Protein AF-A0A1R2D167-F1 (afdb_monomer)

Solvent-accessible surface area (backbone atoms only — not comparable to full-atom values): 22717 Å² total; per-residue (Å²): 132,85,54,77,61,56,57,49,48,62,74,42,38,72,63,54,46,50,43,52,51,40,54,74,70,73,49,62,61,66,61,48,48,53,49,51,39,57,79,58,39,48,55,61,99,54,63,65,67,52,44,52,54,47,50,66,56,46,70,78,44,77,84,80,68,51,73,67,54,50,52,51,51,50,50,52,50,39,57,75,68,64,50,45,67,57,55,71,59,55,58,50,52,53,50,54,51,48,44,51,53,52,43,53,50,51,58,54,50,56,77,77,52,56,79,83,53,44,60,58,50,50,52,51,46,48,50,40,52,48,50,48,52,53,52,38,68,67,74,41,78,63,81,57,72,85,67,89,64,88,70,82,53,73,52,31,55,50,37,51,54,50,52,52,47,54,56,15,69,64,48,77,92,63,62,95,83,65,49,75,64,56,57,60,56,38,44,55,34,36,41,64,69,54,51,52,48,49,34,42,77,65,60,59,34,56,97,53,98,77,46,88,74,39,55,70,67,59,55,50,51,48,44,39,78,43,23,58,90,60,55,38,27,38,68,70,36,47,54,51,40,52,46,54,49,24,53,71,58,35,32,70,77,51,26,76,70,41,99,58,73,53,37,82,50,52,68,61,53,34,38,46,46,48,39,56,61,65,40,29,70,40,63,65,57,52,51,54,57,58,68,70,52,81,66,92,60,72,81,73,82,80,62,65,100,59,62,94,84,40,70,71,79,73,58,74,77,88,64,53,74,68,60,50,51,54,51,50,53,51,52,53,50,56,49,51,51,54,50,52,55,52,53,59,53,50,54,58,47,51,55,54,50,53,52,53,52,54,51,56,56,54,51,63,72,60,63,81,74,74,86,88,82,93,78,82,88,80,84,80,83,78,86,76,132

pLDDT: mean 70.65, std 15.53, range [31.59, 93.69]

Organism: NCBI:txid5963

Secondary structure (DSSP, 8-state):
---HHHHHHHHTHHHHHHHHHHHHTT--HHHHHHHHHHHTTEE-S-HHHHHHHHHHHHTTTTTT--HHHHHHHHHHHHHHTT-EE--HHHHHHHHHHHHHHHHHHHHHHHHH--HHHHHHHHHHHHHHHHHHHHHHHHH-S--------SS--HHHHHHHHHHHHHHHHT-----SS--HHHHHHHTT-B-HHHHHHHHHHTTS--SSTT--S--HHHHHHHHHHHSBTTTBB-HHHHHHHHHHHHHHHS-HHHHTTSSS--TTS-HHHHHHHHHHHTTTT-HHHHHHHHHT---SS---SSS-SS-TT-HHHH------HHHHHHHHHHHHHHHHHHHHHHHHHHHHHHHHHHHHHHHHHHHHHHSSS----------------

Foldseek 3Di:
DDDPQLVLCVVCVVVLVVLVVVLLVDDDQLVSVVVVCVSQQWDDPDSPVLSVVLCVVCVVVNPDDDSVNVSVSVVVSCVVRVTDRDDVLNVLVVVLVVLVVVLVVLVVVCVVDDPVCNVVSVVVNVVSVVVSVVSCLQADLPQQPQDVDQADDPLLVVLLVVLQQLLLVQDDPDDPDDDPVSRVVSSFKDFLVSQVVSCVLLPVDDPDPPHPADDSVVLLVLQCVLADVSTIHGSVSSVVSLLVSLQSRQDCVNCVSPVDNSNPDDSRSSSRSSSVSSVSNDPVVSVVSSVPDPSPRDPPPPAPPDHPPDVVVVDDDPDDPVVVVVVVVVVVVVVVVVVVVVVVVVVVVVVVVVVVVVVVVVVVVVPPDDDDDDDDDDDDDDDDD

Sequence (385 aa):
MTHPIEILITKNSEEIKKVWEEINQFEPLSEALKRVITILQLTAENSEDLIESFEKISKKYKKNGSFKEFCNILTGWVVYNKLQHKPDSLKQTEYLLYLKTLGAHYETIQKYAKNADLVLINNTLNNIKNSYKSFSRRYFLGEPKLDYRSEVLSLEEKSLKKIFKFYSSHHLFLGQNPSFYQINQQKNVWDCGTFLTFCKHFCIFYNNKESKFYNRPLLQSIFLRNSVSNISMNLSLFVKSIDFIAESSYTASSDQLTTLKKSNLTLQAKRIILYESLKLADLGYIKSKLQGLKVFFVSNKTEPRISLNDPSLKYKFSISPEKRTQLKAFIEEKNKEKSFYRHSSLSKIESRIGSRQASAKTIRRKGSDLSSITLRPTIIITKAR

Radius of gyration: 33.95 Å; Cα contacts (8 Å, |Δi|>4): 251; chains: 1; bounding box: 70×47×114 Å

Structure (mmCIF, N/CA/C/O backbone):
data_AF-A0A1R2D167-F1
#
_entry.id   AF-A0A1R2D167-F1
#
loop_
_atom_site.group_PDB
_atom_site.id
_atom_site.type_symbol
_atom_site.label_atom_id
_atom_site.label_alt_id
_atom_site.label_comp_id
_atom_site.label_asym_id
_atom_site.label_entity_id
_atom_site.label_seq_id
_atom_site.pdbx_PDB_ins_code
_atom_site.Cartn_x
_atom_site.Cartn_y
_atom_site.Cartn_z
_atom_site.occupancy
_atom_site.B_iso_or_equiv
_atom_site.auth_seq_id
_atom_site.auth_comp_id
_atom_site.auth_asym_id
_atom_site.auth_atom_id
_atom_site.pdbx_PDB_model_num
ATOM 1 N N . MET A 1 1 ? 8.469 -12.459 31.595 1.00 40.06 1 MET A N 1
ATOM 2 C CA . MET A 1 1 ? 7.802 -11.861 30.418 1.00 40.06 1 MET A CA 1
ATOM 3 C C . MET A 1 1 ? 7.609 -10.390 30.732 1.00 40.06 1 MET A C 1
ATOM 5 O O . MET A 1 1 ? 7.034 -10.113 31.773 1.00 40.06 1 MET A O 1
ATOM 9 N N . THR A 1 2 ? 8.159 -9.479 29.931 1.00 50.09 2 THR A N 1
ATOM 10 C CA . THR A 1 2 ? 8.015 -8.029 30.149 1.00 50.09 2 THR A CA 1
ATOM 11 C C . THR A 1 2 ? 6.587 -7.592 29.835 1.00 50.09 2 THR A C 1
ATOM 13 O O . THR A 1 2 ? 5.994 -8.041 28.849 1.00 50.09 2 THR A O 1
ATOM 16 N N . HIS A 1 3 ? 6.002 -6.762 30.696 1.00 62.91 3 HIS A N 1
ATOM 17 C CA . HIS A 1 3 ? 4.623 -6.308 30.526 1.00 62.91 3 HIS A CA 1
ATOM 18 C C . HIS A 1 3 ? 4.545 -5.356 29.310 1.00 62.91 3 HIS A C 1
ATOM 20 O O . HIS A 1 3 ? 5.455 -4.546 29.131 1.00 62.91 3 HIS A O 1
ATOM 26 N N . PRO A 1 4 ? 3.480 -5.369 28.479 1.00 65.12 4 PRO A N 1
ATOM 27 C CA . PRO A 1 4 ? 3.357 -4.479 27.310 1.00 65.12 4 PRO A CA 1
ATOM 28 C C . PRO A 1 4 ? 3.588 -2.985 27.600 1.00 65.12 4 PRO A C 1
ATOM 30 O O . PRO A 1 4 ? 4.041 -2.238 26.738 1.00 65.12 4 PRO A O 1
ATOM 33 N N . ILE A 1 5 ? 3.321 -2.561 28.835 1.00 71.44 5 ILE A N 1
ATOM 34 C CA . ILE A 1 5 ? 3.526 -1.192 29.326 1.00 71.44 5 ILE A CA 1
ATOM 35 C C . ILE A 1 5 ? 5.012 -0.874 29.526 1.00 71.44 5 ILE A C 1
ATOM 37 O O . ILE A 1 5 ? 5.439 0.224 29.193 1.00 71.44 5 ILE A O 1
ATOM 41 N N . GLU A 1 6 ? 5.825 -1.828 29.983 1.00 72.81 6 GLU A N 1
ATOM 42 C CA . GLU A 1 6 ? 7.277 -1.639 30.140 1.00 72.81 6 GLU A CA 1
ATOM 43 C C . GLU A 1 6 ? 7.949 -1.385 28.785 1.00 72.81 6 GLU A C 1
ATOM 45 O O . GLU A 1 6 ? 8.871 -0.576 28.681 1.00 72.81 6 GLU A O 1
ATOM 50 N N . ILE A 1 7 ? 7.440 -2.025 27.725 1.00 73.19 7 ILE A N 1
ATOM 51 C CA . ILE A 1 7 ? 7.884 -1.820 26.338 1.00 73.19 7 ILE A CA 1
ATOM 52 C C . ILE A 1 7 ? 7.525 -0.405 25.855 1.00 73.19 7 ILE A C 1
ATOM 54 O O . ILE A 1 7 ? 8.315 0.244 25.174 1.00 73.19 7 ILE A O 1
ATOM 58 N N . LEU A 1 8 ? 6.343 0.101 26.216 1.00 72.50 8 LEU A N 1
ATOM 59 C CA . LEU A 1 8 ? 5.918 1.461 25.868 1.00 72.50 8 LEU A CA 1
ATOM 60 C C . LEU A 1 8 ? 6.699 2.522 26.649 1.00 72.50 8 LEU A C 1
ATOM 62 O O . LEU A 1 8 ? 7.087 3.536 26.073 1.00 72.50 8 LEU A O 1
ATOM 66 N N . ILE A 1 9 ? 6.981 2.268 27.929 1.00 78.50 9 ILE A N 1
ATOM 67 C CA . ILE A 1 9 ? 7.794 3.155 28.765 1.00 78.50 9 ILE A CA 1
ATOM 68 C C . ILE A 1 9 ? 9.228 3.229 28.235 1.00 78.50 9 ILE A C 1
ATOM 70 O O . ILE A 1 9 ? 9.789 4.314 28.132 1.00 78.50 9 ILE A O 1
ATOM 74 N N . THR A 1 10 ? 9.816 2.100 27.836 1.00 78.56 10 THR A N 1
ATOM 75 C CA . THR A 1 10 ? 11.158 2.091 27.228 1.00 78.56 10 THR A CA 1
ATOM 76 C C . THR A 1 10 ? 11.180 2.789 25.870 1.00 78.56 10 THR A C 1
ATOM 78 O O . THR A 1 10 ? 12.080 3.592 25.615 1.00 78.56 10 THR A O 1
ATOM 81 N N . LYS A 1 11 ? 10.170 2.554 25.022 1.00 77.94 11 LYS A N 1
ATOM 82 C CA . LYS A 1 11 ? 10.040 3.201 23.707 1.00 77.94 11 LYS A CA 1
ATOM 83 C C . LYS A 1 11 ? 9.884 4.724 23.796 1.00 77.94 11 LYS A C 1
ATOM 85 O O . LYS A 1 11 ? 10.430 5.421 22.951 1.00 77.94 11 LYS A O 1
ATOM 90 N N . ASN A 1 12 ? 9.179 5.222 24.811 1.00 82.19 12 ASN A N 1
ATOM 91 C CA . ASN A 1 12 ? 8.940 6.653 25.033 1.00 82.19 12 ASN A CA 1
ATOM 92 C C . ASN A 1 12 ? 9.781 7.216 26.195 1.00 82.19 12 ASN A C 1
ATOM 94 O O . ASN A 1 12 ? 9.400 8.200 26.828 1.00 82.19 12 ASN A O 1
ATOM 98 N N . SER A 1 13 ? 10.913 6.580 26.509 1.00 83.25 13 SER A N 1
ATOM 99 C CA . SER A 1 13 ? 11.694 6.866 27.719 1.00 83.25 13 SER A CA 1
ATOM 100 C C . SER A 1 13 ? 12.174 8.314 27.815 1.00 83.25 13 SER A C 1
ATOM 102 O O . SER A 1 13 ? 12.151 8.873 28.906 1.00 83.25 13 SER A O 1
ATOM 104 N N . GLU A 1 14 ? 12.546 8.946 26.699 1.00 82.56 14 GLU A N 1
ATOM 105 C CA . GLU A 1 14 ? 12.962 10.355 26.678 1.00 82.56 14 GLU A CA 1
ATOM 106 C C . GLU A 1 14 ? 11.819 11.315 27.034 1.00 82.56 14 GLU A C 1
ATOM 108 O O . GLU A 1 14 ? 12.014 12.248 27.809 1.00 82.56 14 GLU A O 1
ATOM 113 N N . GLU A 1 15 ? 10.617 11.078 26.509 1.00 84.06 15 GLU A N 1
ATOM 114 C CA . GLU A 1 15 ? 9.442 11.909 26.794 1.00 84.06 15 GLU A CA 1
ATOM 115 C C . GLU A 1 15 ? 8.957 11.701 28.231 1.00 84.06 15 GLU A C 1
ATOM 117 O O . GLU A 1 15 ? 8.661 12.660 28.937 1.00 84.06 15 GLU A O 1
ATOM 122 N N . ILE A 1 16 ? 8.958 10.455 28.707 1.00 84.38 16 ILE A N 1
ATOM 123 C CA . ILE A 1 16 ? 8.586 10.123 30.088 1.00 84.38 16 ILE A CA 1
ATOM 124 C C . ILE A 1 16 ? 9.607 10.687 31.081 1.00 84.38 16 ILE A C 1
ATOM 126 O O . ILE A 1 16 ? 9.231 11.110 32.174 1.00 84.38 16 ILE A O 1
ATOM 130 N N . LYS A 1 17 ? 10.892 10.740 30.707 1.00 84.94 17 LYS A N 1
ATOM 131 C CA . LYS A 1 17 ? 11.941 11.360 31.522 1.00 84.94 17 LYS A CA 1
ATOM 132 C C . LYS A 1 17 ? 11.739 12.865 31.664 1.00 84.94 17 LYS A C 1
ATOM 134 O O . LYS A 1 17 ? 11.869 13.361 32.777 1.00 84.94 17 LYS A O 1
ATOM 139 N N . LYS A 1 18 ? 11.341 13.562 30.595 1.00 84.44 18 LYS A N 1
ATOM 140 C CA . LYS A 1 18 ? 10.975 14.988 30.668 1.00 84.44 18 LYS A CA 1
ATOM 141 C C . LYS A 1 18 ? 9.818 15.220 31.633 1.00 84.44 18 LYS A C 1
ATOM 143 O O . LYS A 1 18 ? 9.925 16.060 32.514 1.00 84.44 18 LYS A O 1
ATOM 148 N N . VAL A 1 19 ? 8.769 14.402 31.547 1.00 82.19 19 VAL A N 1
ATOM 149 C CA . VAL A 1 19 ? 7.629 14.510 32.469 1.00 82.19 19 VAL A CA 1
ATOM 150 C C . VAL A 1 19 ? 8.041 14.227 33.922 1.00 82.19 19 VAL A C 1
ATOM 152 O O . VAL A 1 19 ? 7.561 14.877 34.844 1.00 82.19 19 VAL A O 1
ATOM 155 N N . TRP A 1 20 ? 8.961 13.287 34.160 1.00 83.94 20 TRP A N 1
ATOM 156 C CA . TRP A 1 20 ? 9.515 13.043 35.498 1.00 83.94 20 TRP A CA 1
ATOM 157 C C . TRP A 1 20 ? 10.335 14.231 36.026 1.00 83.94 20 TRP A C 1
ATOM 159 O O . TRP A 1 20 ? 10.205 14.592 37.197 1.00 83.94 20 TRP A O 1
ATOM 169 N N . GLU A 1 21 ? 11.151 14.855 35.176 1.00 82.00 21 GLU A N 1
ATOM 170 C CA . GLU A 1 21 ? 11.900 16.070 35.514 1.00 82.00 21 GLU A CA 1
ATOM 171 C C . GLU A 1 21 ? 10.944 17.229 35.848 1.00 82.00 21 GLU A C 1
ATOM 173 O O . GLU A 1 21 ? 11.127 17.881 36.874 1.00 82.00 21 GLU A O 1
ATOM 178 N N . GLU A 1 22 ? 9.870 17.409 35.075 1.00 80.06 22 GLU A N 1
ATOM 179 C CA . GLU A 1 22 ? 8.814 18.412 35.302 1.00 80.06 22 GLU A CA 1
ATOM 180 C C . GLU A 1 22 ? 8.067 18.192 36.633 1.00 80.06 22 GLU A C 1
ATOM 182 O O . GLU A 1 22 ? 7.867 19.134 37.405 1.00 80.06 22 GLU A O 1
ATOM 187 N N . ILE A 1 23 ? 7.729 16.938 36.966 1.00 76.94 23 ILE A N 1
ATOM 188 C CA . ILE A 1 23 ? 7.099 16.574 38.251 1.00 76.94 23 ILE A CA 1
ATOM 189 C C . ILE A 1 23 ? 7.999 16.942 39.441 1.00 76.94 23 ILE A C 1
ATOM 191 O O . ILE A 1 23 ? 7.498 17.342 40.497 1.00 76.94 23 ILE A O 1
ATOM 195 N N . ASN A 1 24 ? 9.318 16.807 39.285 1.00 74.50 24 ASN A N 1
ATOM 196 C CA . ASN A 1 24 ? 10.289 17.169 40.319 1.00 74.50 24 ASN A CA 1
ATOM 197 C C . ASN A 1 24 ? 10.546 18.687 40.387 1.00 74.50 24 ASN A C 1
ATOM 199 O O . ASN A 1 24 ? 10.960 19.181 41.434 1.00 74.50 24 ASN A O 1
ATOM 203 N N . GLN A 1 25 ? 10.281 19.421 39.302 1.00 72.12 25 GLN A N 1
ATOM 204 C CA . GLN A 1 25 ? 10.551 20.853 39.135 1.00 72.12 25 GLN A CA 1
ATOM 205 C C . GLN A 1 25 ? 9.298 21.746 39.228 1.00 72.12 25 GLN A C 1
ATOM 207 O O . GLN A 1 25 ? 9.307 22.833 38.671 1.00 72.12 25 GLN A O 1
ATOM 212 N N . PHE A 1 26 ? 8.256 21.357 39.971 1.00 63.91 26 PHE A N 1
ATOM 213 C CA . PHE A 1 26 ? 7.078 22.190 40.311 1.00 63.91 26 PHE A CA 1
ATOM 214 C C . PHE A 1 26 ? 5.827 22.106 39.407 1.00 63.91 26 PHE A C 1
ATOM 216 O O . PHE A 1 26 ? 4.882 22.854 39.664 1.00 63.91 26 PHE A O 1
ATOM 223 N N . GLU A 1 27 ? 5.710 21.189 38.436 1.00 64.94 27 GLU A N 1
ATOM 224 C CA . GLU A 1 27 ? 4.416 21.023 37.740 1.00 64.94 27 GLU A CA 1
ATOM 225 C C . GLU A 1 27 ? 3.321 20.395 38.635 1.00 64.94 27 GLU A C 1
ATOM 227 O O . GLU A 1 27 ? 3.604 19.514 39.464 1.00 64.94 27 GLU A O 1
ATOM 232 N N . PRO A 1 28 ? 2.040 20.797 38.468 1.00 73.44 28 PRO A N 1
ATOM 233 C CA . PRO A 1 28 ? 0.926 20.094 39.081 1.00 73.44 28 PRO A CA 1
ATOM 234 C C . PRO A 1 28 ? 0.891 18.664 38.542 1.00 73.44 28 PRO A C 1
ATOM 236 O O . PRO A 1 28 ? 0.766 18.413 37.343 1.00 73.44 28 PRO A O 1
ATOM 239 N N . LEU A 1 29 ? 0.998 17.711 39.466 1.00 72.50 29 LEU A N 1
ATOM 240 C CA . LEU A 1 29 ? 1.107 16.286 39.171 1.00 72.50 29 LEU A CA 1
ATOM 241 C C . LEU A 1 29 ? -0.023 15.785 38.251 1.00 72.50 29 LEU A C 1
ATOM 243 O O . LEU A 1 29 ? 0.204 14.918 37.410 1.00 72.50 29 LEU A O 1
ATOM 247 N N . SER A 1 30 ? -1.217 16.359 38.378 1.00 72.25 30 SER A N 1
ATOM 248 C CA . SER A 1 30 ? -2.376 16.046 37.549 1.00 72.25 30 SER A CA 1
ATOM 249 C C . SER A 1 30 ? -2.166 16.323 36.056 1.00 72.25 30 SER A C 1
ATOM 251 O O . SER A 1 30 ? -2.633 15.550 35.220 1.00 72.25 30 SER A O 1
ATOM 253 N N . GLU A 1 31 ? -1.444 17.382 35.694 1.00 77.25 31 GLU A N 1
ATOM 254 C CA . GLU A 1 31 ? -1.224 17.780 34.302 1.00 77.25 31 GLU A CA 1
ATOM 255 C C . GLU A 1 31 ? -0.098 16.971 33.654 1.00 77.25 31 GLU A C 1
ATOM 257 O O . GLU A 1 31 ? -0.263 16.438 32.552 1.00 77.25 31 GLU A O 1
ATOM 262 N N . ALA A 1 32 ? 0.984 16.752 34.400 1.00 75.31 32 ALA A N 1
ATOM 263 C CA . ALA A 1 32 ? 2.053 15.835 34.029 1.00 75.31 32 ALA A CA 1
ATOM 264 C C . ALA A 1 32 ? 1.515 14.412 33.779 1.00 75.31 32 ALA A C 1
ATOM 266 O O . ALA A 1 32 ? 1.825 13.782 32.766 1.00 75.31 32 ALA A O 1
ATOM 267 N N . LEU A 1 33 ? 0.619 13.911 34.638 1.00 75.00 33 LEU A N 1
ATOM 268 C CA . LEU A 1 33 ? 0.011 12.588 34.467 1.00 75.00 33 LEU A CA 1
ATOM 269 C C . LEU A 1 33 ? -0.913 12.492 33.256 1.00 75.00 33 LEU A C 1
ATOM 271 O O . LEU A 1 33 ? -0.912 11.462 32.582 1.00 75.00 33 LEU A O 1
ATOM 275 N N . LYS A 1 34 ? -1.657 13.553 32.922 1.00 77.62 34 LYS A N 1
ATOM 276 C CA . LYS A 1 34 ? -2.432 13.601 31.670 1.00 77.62 34 LYS A CA 1
ATOM 277 C C . LYS A 1 34 ? -1.521 13.448 30.451 1.00 77.62 34 LYS A C 1
ATOM 279 O O . LYS A 1 34 ? -1.876 12.726 29.514 1.00 77.62 34 LYS A O 1
ATOM 284 N N . ARG A 1 35 ? -0.326 14.051 30.471 1.00 79.19 35 ARG A N 1
ATOM 285 C CA . ARG A 1 35 ? 0.680 13.856 29.413 1.00 79.19 35 ARG A CA 1
ATOM 286 C C . ARG A 1 35 ? 1.180 12.419 29.382 1.00 79.19 35 ARG A C 1
ATOM 288 O O . ARG A 1 35 ? 1.193 11.838 28.306 1.00 79.19 35 ARG A O 1
ATOM 295 N N . VAL A 1 36 ? 1.487 11.802 30.527 1.00 78.50 36 VAL A N 1
ATOM 296 C CA . VAL A 1 36 ? 1.887 10.379 30.578 1.00 78.50 36 VAL A CA 1
ATOM 297 C C . VAL A 1 36 ? 0.802 9.462 30.009 1.00 78.50 36 VAL A C 1
ATOM 299 O O . VAL A 1 36 ? 1.105 8.598 29.190 1.00 78.50 36 VAL A O 1
ATOM 302 N N . ILE A 1 37 ? -0.464 9.669 30.385 1.00 75.88 37 ILE A N 1
ATOM 303 C CA . ILE A 1 37 ? -1.614 8.918 29.852 1.00 75.88 37 ILE A CA 1
ATOM 304 C C . ILE A 1 37 ? -1.705 9.075 28.328 1.00 75.88 37 ILE A C 1
ATOM 306 O O . ILE A 1 37 ? -1.974 8.102 27.622 1.00 75.88 37 ILE A O 1
ATOM 310 N N . THR A 1 38 ? -1.434 10.279 27.820 1.00 76.44 38 THR A N 1
ATOM 311 C CA . THR A 1 38 ? -1.449 10.592 26.384 1.00 76.44 38 THR A CA 1
ATOM 312 C C . THR A 1 38 ? -0.275 9.944 25.642 1.00 76.44 38 THR A C 1
ATOM 314 O O . THR A 1 38 ? -0.497 9.264 24.641 1.00 76.44 38 THR A O 1
ATOM 317 N N . ILE A 1 39 ? 0.953 10.087 26.154 1.00 77.56 39 ILE A N 1
ATOM 318 C CA . ILE A 1 39 ? 2.191 9.489 25.616 1.00 77.56 39 ILE A CA 1
ATOM 319 C C . ILE A 1 39 ? 2.062 7.962 25.555 1.00 77.56 39 ILE A C 1
ATOM 321 O O . ILE A 1 39 ? 2.448 7.326 24.574 1.00 77.56 39 ILE A O 1
ATOM 325 N N . LEU A 1 40 ? 1.479 7.366 26.596 1.00 72.69 40 LEU A N 1
ATOM 326 C CA . LEU A 1 40 ? 1.257 5.926 26.694 1.00 72.69 40 LEU A CA 1
ATOM 327 C C . LEU A 1 40 ? -0.067 5.460 26.067 1.00 72.69 40 LEU A C 1
ATOM 329 O O . LEU A 1 40 ? -0.371 4.275 26.159 1.00 72.69 40 LEU A O 1
ATOM 333 N N . GLN A 1 41 ? -0.850 6.347 25.441 1.00 68.56 41 GLN A N 1
ATOM 334 C CA . GLN A 1 41 ? -2.134 6.041 24.788 1.00 68.56 41 GLN A CA 1
ATOM 335 C C . GLN A 1 41 ? -3.079 5.150 25.629 1.00 68.56 41 GLN A C 1
ATOM 337 O O . GLN A 1 41 ? -3.729 4.232 25.114 1.00 68.56 41 GLN A O 1
ATOM 342 N N . LEU A 1 42 ? -3.151 5.395 26.939 1.00 72.81 42 LEU A N 1
ATOM 343 C CA . LEU A 1 42 ? -3.947 4.583 27.862 1.00 72.81 42 LEU A CA 1
ATOM 344 C C . LEU A 1 42 ? -5.425 4.983 27.788 1.00 72.81 42 LEU A C 1
ATOM 346 O O . LEU A 1 42 ? -5.753 6.169 27.795 1.00 72.81 42 LEU A O 1
ATOM 350 N N . THR A 1 43 ? -6.336 4.008 27.731 1.00 60.75 43 THR A N 1
ATOM 351 C CA . THR A 1 43 ? -7.773 4.287 27.862 1.00 60.75 43 THR A CA 1
ATOM 352 C C . THR A 1 43 ? -8.216 4.205 29.305 1.00 60.75 43 THR A C 1
ATOM 354 O O . THR A 1 43 ? -8.044 3.176 29.955 1.00 60.75 43 THR A O 1
ATOM 357 N N . ALA A 1 44 ? -8.828 5.289 29.756 1.00 57.12 44 ALA A N 1
ATOM 358 C CA . ALA A 1 44 ? -9.393 5.465 31.074 1.00 57.12 44 ALA A CA 1
ATOM 359 C C . ALA A 1 44 ? -10.852 5.891 30.907 1.00 57.12 44 ALA A C 1
ATOM 361 O O . ALA A 1 44 ? -11.102 6.920 30.284 1.00 57.12 44 ALA A O 1
ATOM 362 N N . GLU A 1 45 ? -11.798 5.117 31.438 1.00 52.78 45 GLU A N 1
ATOM 363 C CA . GLU A 1 45 ? -13.209 5.529 31.460 1.00 52.78 45 GLU 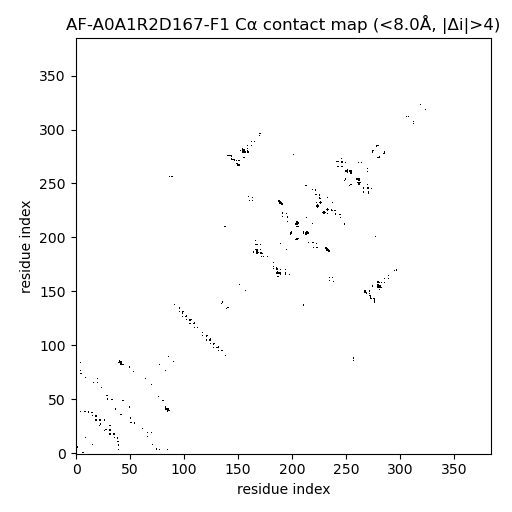A CA 1
ATOM 364 C C . GLU A 1 45 ? -13.422 6.718 32.418 1.00 52.78 45 GLU A C 1
ATOM 366 O O . GLU A 1 45 ? -14.241 7.574 32.114 1.00 52.78 45 GLU A O 1
ATOM 371 N N . ASN A 1 46 ? -12.577 6.865 33.453 1.00 60.06 46 ASN A N 1
ATOM 372 C CA . ASN A 1 46 ? -12.534 8.023 34.356 1.00 60.06 46 ASN A CA 1
ATOM 373 C C . ASN A 1 46 ? -11.090 8.517 34.562 1.00 60.06 46 ASN A C 1
ATOM 375 O O . ASN A 1 46 ? -10.367 8.027 35.431 1.00 60.06 46 ASN A O 1
ATOM 379 N N . SER A 1 47 ? -10.636 9.492 33.767 1.00 63.16 47 SER A N 1
ATOM 380 C CA . SER A 1 47 ? -9.268 10.025 33.886 1.00 63.16 47 SER A CA 1
ATOM 381 C C . SER A 1 47 ? -8.994 10.729 35.221 1.00 63.16 47 SER A C 1
ATOM 383 O O . SER A 1 47 ? -7.847 10.757 35.653 1.00 63.16 47 SER A O 1
ATOM 385 N N . GLU A 1 48 ? -10.016 11.290 35.873 1.00 67.12 48 GLU A N 1
ATOM 386 C CA . GLU A 1 48 ? -9.861 12.067 37.114 1.00 67.12 48 GLU A CA 1
ATOM 387 C C . GLU A 1 48 ? -9.613 11.174 38.340 1.00 67.12 48 GLU A C 1
ATOM 389 O O . GLU A 1 48 ? -8.613 11.370 39.031 1.00 67.12 48 GLU A O 1
ATOM 394 N N . ASP A 1 49 ? -10.415 10.121 38.532 1.00 66.94 49 ASP A N 1
ATOM 395 C CA . ASP A 1 49 ? -10.238 9.135 39.616 1.00 66.94 49 ASP A CA 1
ATOM 396 C C . ASP A 1 49 ? -8.863 8.447 39.550 1.00 66.94 49 ASP A C 1
ATOM 398 O O . ASP A 1 49 ? -8.205 8.167 40.558 1.00 66.94 49 ASP A O 1
ATOM 402 N N . LEU A 1 50 ? -8.394 8.190 38.328 1.00 70.56 50 LEU A N 1
ATOM 403 C CA . LEU A 1 50 ? -7.098 7.577 38.066 1.00 70.56 50 LEU A CA 1
ATOM 404 C C . LEU A 1 50 ? -5.945 8.508 38.424 1.00 70.56 50 LEU A C 1
ATOM 406 O O . LEU A 1 50 ? -4.989 8.064 39.064 1.00 70.56 50 LEU A O 1
ATOM 410 N N . ILE A 1 51 ? -6.041 9.786 38.055 1.00 71.69 51 ILE A N 1
ATOM 411 C CA . ILE A 1 51 ? -5.060 10.798 38.451 1.00 71.69 51 ILE A CA 1
ATOM 412 C C . ILE A 1 51 ? -4.997 10.865 39.978 1.00 71.69 51 ILE A C 1
ATOM 414 O O . ILE A 1 51 ? -3.908 10.725 40.531 1.00 71.69 51 ILE A O 1
ATOM 418 N N . GLU A 1 52 ? -6.141 10.946 40.664 1.00 75.56 52 GLU A N 1
ATOM 419 C CA . GLU A 1 52 ? -6.200 10.992 42.130 1.00 75.56 52 GLU A CA 1
ATOM 420 C C . GLU A 1 52 ? -5.581 9.740 42.784 1.00 75.56 52 GLU A C 1
ATOM 422 O O . GLU A 1 52 ? -4.843 9.835 43.772 1.00 75.56 52 GLU A O 1
ATOM 427 N N . SER A 1 53 ? -5.816 8.554 42.208 1.00 77.38 53 SER A N 1
ATOM 428 C CA . SER A 1 53 ? -5.202 7.303 42.674 1.00 77.38 53 SER A CA 1
ATOM 429 C C . SER A 1 53 ? -3.673 7.321 42.546 1.00 77.38 53 SER A C 1
ATOM 431 O O . SER A 1 53 ? -2.973 6.865 43.455 1.00 77.38 53 SER A O 1
ATOM 433 N N . PHE A 1 54 ? -3.135 7.903 41.466 1.00 75.81 54 PHE A N 1
ATOM 434 C CA . PHE A 1 54 ? -1.693 8.066 41.301 1.00 75.81 54 PHE A CA 1
ATOM 435 C C . PHE A 1 54 ? -1.143 9.114 42.263 1.00 75.81 54 PHE A C 1
ATOM 437 O O . PHE A 1 54 ? -0.079 8.901 42.836 1.00 75.81 54 PHE A O 1
ATOM 444 N N . GLU A 1 55 ? -1.858 10.221 42.493 1.00 75.38 55 GLU A N 1
ATOM 445 C CA . GLU A 1 55 ? -1.432 11.249 43.448 1.00 75.38 55 GLU A CA 1
ATOM 446 C C . GLU A 1 55 ? -1.289 10.700 44.869 1.00 75.38 55 GLU A C 1
ATOM 448 O O . GLU A 1 55 ? -0.341 11.040 45.581 1.00 75.38 55 GLU A O 1
ATOM 453 N N . LYS A 1 56 ? -2.198 9.812 45.287 1.00 75.38 56 LYS A N 1
ATOM 454 C CA . LYS A 1 56 ? -2.124 9.132 46.591 1.00 75.38 56 LYS A CA 1
ATOM 455 C C . LYS A 1 56 ? -0.873 8.260 46.715 1.00 75.38 56 LYS A C 1
ATOM 457 O O . LYS A 1 56 ? -0.279 8.192 47.793 1.00 75.38 56 LYS A O 1
ATOM 462 N N . ILE A 1 57 ? -0.456 7.622 45.623 1.00 72.88 57 ILE A N 1
ATOM 463 C CA . ILE A 1 57 ? 0.749 6.789 45.577 1.00 72.88 57 ILE A CA 1
ATOM 464 C C . ILE A 1 57 ? 1.994 7.683 45.534 1.00 72.88 57 ILE A C 1
ATOM 466 O O . ILE A 1 57 ? 2.878 7.537 46.373 1.00 72.88 57 ILE A O 1
ATOM 470 N N . SER A 1 58 ? 2.047 8.661 44.632 1.00 68.56 58 SER A N 1
ATOM 471 C CA . SER A 1 58 ? 3.222 9.501 44.371 1.00 68.56 58 SER A CA 1
ATOM 472 C C . SER A 1 58 ? 3.566 10.473 45.505 1.00 68.56 58 SER A C 1
ATOM 474 O O . SER A 1 58 ? 4.745 10.774 45.705 1.00 68.56 58 SER A O 1
ATOM 476 N N . LYS A 1 59 ? 2.584 10.915 46.311 1.00 69.69 59 LYS A N 1
ATOM 477 C CA . LYS A 1 59 ? 2.823 11.724 47.523 1.00 69.69 59 LYS A CA 1
ATOM 478 C C . LYS A 1 59 ? 3.787 11.039 48.499 1.00 69.69 59 LYS A C 1
ATOM 480 O O . LYS A 1 59 ? 4.522 11.733 49.196 1.00 69.69 59 LYS A O 1
ATOM 485 N N . LYS A 1 60 ? 3.848 9.701 48.504 1.00 64.75 60 LYS A N 1
ATOM 486 C CA . LYS A 1 60 ? 4.799 8.926 49.319 1.00 64.75 60 LYS A CA 1
ATOM 487 C C . LYS A 1 60 ? 6.230 8.915 48.757 1.00 64.75 60 LYS A C 1
ATOM 489 O O . LYS A 1 60 ? 7.155 8.629 49.505 1.00 64.75 60 LYS A O 1
ATOM 494 N N . TYR A 1 61 ? 6.423 9.263 47.480 1.00 63.62 61 TYR A N 1
ATOM 495 C CA . TYR A 1 61 ? 7.698 9.122 46.755 1.00 63.62 61 TYR A CA 1
ATOM 496 C C . TYR A 1 61 ? 8.351 10.444 46.336 1.00 63.62 61 TYR A C 1
ATOM 498 O O . TYR A 1 61 ? 9.511 10.444 45.929 1.00 63.62 61 TYR A O 1
ATOM 506 N N . LYS A 1 62 ? 7.650 11.578 46.485 1.00 61.81 62 LYS A N 1
ATOM 507 C CA . LYS A 1 62 ? 8.113 12.922 46.082 1.00 61.81 62 LYS A CA 1
ATOM 508 C C . LYS A 1 62 ? 9.457 13.375 46.674 1.00 61.81 62 LYS A C 1
ATOM 510 O O . LYS A 1 62 ? 9.951 14.415 46.264 1.00 61.81 62 LYS A O 1
ATOM 515 N N . LYS A 1 63 ? 10.036 12.659 47.645 1.00 56.72 63 LYS A N 1
ATOM 516 C CA . LYS A 1 63 ? 11.200 13.153 48.387 1.00 56.72 63 LYS A CA 1
ATOM 517 C C . LYS A 1 63 ? 12.575 12.668 47.932 1.00 56.72 63 LYS A C 1
ATOM 519 O O . LYS A 1 63 ? 13.492 13.337 48.364 1.00 56.72 63 LYS A O 1
ATOM 524 N N . ASN A 1 64 ? 12.750 11.609 47.120 1.00 57.47 64 ASN A N 1
ATOM 525 C CA . ASN A 1 64 ? 14.091 11.162 46.647 1.00 57.47 64 ASN A CA 1
ATOM 526 C C . ASN A 1 64 ? 14.081 10.051 45.556 1.00 57.47 64 ASN A C 1
ATOM 528 O O . ASN A 1 64 ? 15.053 9.312 45.417 1.00 57.47 64 ASN A O 1
ATOM 532 N N . GLY A 1 65 ? 12.992 9.874 44.798 1.00 68.25 65 GLY A N 1
ATOM 533 C CA . GLY A 1 65 ? 12.874 8.747 43.858 1.00 68.25 65 GLY A CA 1
ATOM 534 C C . GLY A 1 65 ? 13.695 8.911 42.572 1.00 68.25 65 GLY A C 1
ATOM 535 O O . GLY A 1 65 ? 13.617 9.942 41.908 1.00 68.25 65 GLY A O 1
ATOM 536 N N . SER A 1 66 ? 14.433 7.875 42.175 1.00 83.31 66 SER A N 1
ATOM 537 C CA . SER A 1 66 ? 15.118 7.796 40.876 1.00 83.31 66 SER A CA 1
ATOM 538 C C . SER A 1 66 ? 14.130 7.649 39.704 1.00 83.31 66 SER A C 1
ATOM 540 O O . SER A 1 66 ? 13.020 7.139 39.865 1.00 83.31 66 SER A O 1
ATOM 542 N N . PHE A 1 67 ? 14.544 8.005 38.479 1.00 82.06 67 PHE A N 1
ATOM 543 C CA . PHE A 1 67 ? 13.729 7.791 37.267 1.00 82.06 67 PHE A CA 1
ATOM 544 C C . PHE A 1 67 ? 13.299 6.322 37.087 1.00 82.06 67 PHE A C 1
ATOM 546 O O . PHE A 1 67 ? 12.194 6.027 36.630 1.00 82.06 67 PHE A O 1
ATOM 553 N N . LYS A 1 68 ? 14.159 5.381 37.494 1.00 83.25 68 LYS A N 1
ATOM 554 C CA . LYS A 1 68 ? 13.869 3.944 37.445 1.00 83.25 68 LYS A CA 1
ATOM 555 C C . LYS A 1 68 ? 12.738 3.562 38.403 1.00 83.25 68 LYS A C 1
ATOM 557 O O . LYS A 1 68 ? 11.852 2.799 38.031 1.00 83.25 68 LYS A O 1
ATOM 562 N N . GLU A 1 69 ? 12.738 4.112 39.614 1.00 81.25 69 GLU A N 1
ATOM 563 C CA . GLU A 1 69 ? 11.656 3.902 40.582 1.00 81.25 69 GLU A CA 1
ATOM 564 C C . GLU A 1 69 ? 10.351 4.535 40.108 1.00 81.25 69 GLU A C 1
ATOM 566 O O . GLU A 1 69 ? 9.299 3.908 40.220 1.00 81.25 69 GLU A O 1
ATOM 571 N N . PHE A 1 70 ? 10.416 5.718 39.491 1.00 82.25 70 PHE A N 1
ATOM 572 C CA . PHE A 1 70 ? 9.257 6.340 38.854 1.00 82.25 70 PHE A CA 1
ATOM 573 C C . PHE A 1 70 ? 8.641 5.438 37.774 1.00 82.25 70 PHE A C 1
ATOM 575 O O . PHE A 1 70 ? 7.433 5.206 37.788 1.00 82.25 70 PHE A O 1
ATOM 582 N N . CYS A 1 71 ? 9.458 4.853 36.893 1.00 81.88 71 CYS A N 1
ATOM 583 C CA . CYS A 1 71 ? 8.986 3.915 35.870 1.00 81.88 71 CYS A CA 1
ATOM 584 C C . CYS A 1 71 ? 8.348 2.651 36.473 1.00 81.88 71 CYS A C 1
ATOM 586 O O . CYS A 1 71 ? 7.342 2.161 35.954 1.00 81.88 71 CYS A O 1
ATOM 588 N N . ASN A 1 72 ? 8.892 2.133 37.579 1.00 82.94 72 ASN A N 1
ATOM 589 C CA . ASN A 1 72 ? 8.333 0.969 38.274 1.00 82.94 72 ASN A CA 1
ATOM 590 C C . ASN A 1 72 ? 6.976 1.286 38.916 1.00 82.94 72 ASN A C 1
ATOM 592 O O . ASN A 1 72 ? 6.037 0.502 38.789 1.00 82.94 72 ASN A O 1
ATOM 596 N N . ILE A 1 73 ? 6.855 2.447 39.565 1.00 82.50 73 ILE A N 1
ATOM 597 C CA . ILE A 1 73 ? 5.596 2.921 40.157 1.00 82.50 73 ILE A CA 1
ATOM 598 C C . ILE A 1 73 ? 4.554 3.144 39.065 1.00 82.50 73 ILE A C 1
ATOM 600 O O . ILE A 1 73 ? 3.412 2.714 39.211 1.00 82.50 73 ILE A O 1
ATOM 604 N N . LEU A 1 74 ? 4.956 3.763 37.953 1.00 81.44 74 LEU A N 1
ATOM 605 C CA . LEU A 1 74 ? 4.093 3.965 36.799 1.00 81.44 74 LEU A CA 1
ATOM 606 C C . LEU A 1 74 ? 3.593 2.626 36.258 1.00 81.44 74 LEU A C 1
ATOM 608 O O . LEU A 1 74 ? 2.390 2.433 36.132 1.00 81.44 74 LEU A O 1
ATOM 612 N N . THR A 1 75 ? 4.488 1.666 36.036 1.00 81.44 75 THR A N 1
ATOM 613 C CA . THR A 1 75 ? 4.115 0.319 35.583 1.00 81.44 75 THR A CA 1
ATOM 614 C C . THR A 1 75 ? 3.141 -0.346 36.558 1.00 81.44 75 THR A C 1
ATOM 616 O O . THR A 1 75 ? 2.092 -0.831 36.136 1.00 81.44 75 THR A O 1
ATOM 619 N N . GLY A 1 76 ? 3.434 -0.309 37.861 1.00 81.56 76 GLY A N 1
ATOM 620 C CA . GLY A 1 76 ? 2.571 -0.868 38.902 1.00 81.56 76 GLY A CA 1
ATOM 621 C C . GLY A 1 76 ? 1.190 -0.215 38.948 1.00 81.56 76 GLY A C 1
ATOM 622 O O . GLY A 1 76 ? 0.187 -0.916 39.059 1.00 81.56 76 GLY A O 1
ATOM 623 N N . TRP A 1 77 ? 1.113 1.106 38.788 1.00 83.38 77 TRP A N 1
ATOM 624 C CA . TRP A 1 77 ? -0.150 1.840 38.751 1.00 83.38 77 TRP A CA 1
ATOM 625 C C . TRP A 1 77 ? -0.989 1.512 37.514 1.00 83.38 77 TRP A C 1
ATOM 627 O O . TRP A 1 77 ? -2.191 1.272 37.643 1.00 83.38 77 TRP A O 1
ATOM 637 N N . VAL A 1 78 ? -0.373 1.465 36.328 1.00 76.69 78 VAL A N 1
ATOM 638 C CA . VAL A 1 78 ? -1.082 1.124 35.086 1.00 76.69 78 VAL A CA 1
ATOM 639 C C . VAL A 1 78 ? -1.604 -0.323 35.154 1.00 76.69 78 VAL A C 1
ATOM 641 O O . VAL A 1 78 ? -2.740 -0.582 34.755 1.00 76.69 78 VAL A O 1
ATOM 644 N N . VAL A 1 79 ? -0.828 -1.254 35.729 1.00 77.19 79 VAL A N 1
ATOM 645 C CA . VAL A 1 79 ? -1.238 -2.656 35.949 1.00 77.19 79 VAL A CA 1
ATOM 646 C C . VAL A 1 79 ? -2.362 -2.768 36.982 1.00 77.19 79 VAL A C 1
ATOM 648 O O . VAL A 1 79 ? -3.365 -3.430 36.718 1.00 77.19 79 VAL A O 1
ATOM 651 N N . TYR A 1 80 ? -2.230 -2.106 38.136 1.00 78.19 80 TYR A N 1
ATOM 652 C CA . TYR A 1 80 ? -3.227 -2.133 39.213 1.00 78.19 80 TYR A CA 1
ATOM 653 C C . TYR A 1 80 ? -4.593 -1.624 38.738 1.00 78.19 80 TYR A C 1
ATOM 655 O O . TYR A 1 80 ? -5.619 -2.247 39.002 1.00 78.19 80 TYR A O 1
ATOM 663 N N . ASN A 1 81 ? -4.593 -0.540 37.958 1.00 70.38 81 ASN A N 1
ATOM 664 C CA . ASN A 1 81 ? -5.805 0.055 37.397 1.00 70.38 81 ASN A CA 1
ATOM 665 C C . ASN A 1 81 ? -6.286 -0.619 36.102 1.00 70.38 81 ASN A C 1
ATOM 667 O O . ASN A 1 81 ? -7.227 -0.135 35.478 1.00 70.38 81 ASN A O 1
ATOM 671 N N . LYS A 1 82 ? -5.656 -1.727 35.682 1.00 67.69 82 LYS A N 1
ATOM 672 C CA . LYS A 1 82 ? -5.994 -2.479 34.460 1.00 67.69 82 LYS A CA 1
ATOM 673 C C . LYS A 1 82 ? -6.086 -1.594 33.209 1.00 67.69 82 LYS A C 1
ATOM 675 O O . LYS A 1 82 ? -6.876 -1.874 32.305 1.00 67.69 82 LYS A O 1
ATOM 680 N N . LEU A 1 83 ? -5.284 -0.532 33.144 1.00 66.75 83 LEU A N 1
ATOM 681 C CA . LEU A 1 83 ? -5.321 0.402 32.026 1.00 66.75 83 LEU A CA 1
ATOM 682 C C . LEU A 1 83 ? -4.783 -0.289 30.778 1.00 66.75 83 LEU A C 1
ATOM 684 O O . LEU A 1 83 ? -3.653 -0.781 30.739 1.00 66.75 83 LEU A O 1
ATOM 688 N N . GLN A 1 84 ? -5.616 -0.331 29.745 1.00 61.34 84 GLN A N 1
ATOM 689 C CA . GLN A 1 84 ? -5.254 -0.927 28.471 1.00 61.34 84 GLN A CA 1
ATOM 690 C C . GLN A 1 84 ? -4.710 0.157 27.541 1.00 61.34 84 GLN A C 1
ATOM 692 O O . GLN A 1 84 ? -5.305 1.223 27.378 1.00 61.34 84 GLN A O 1
ATOM 697 N N . HIS A 1 85 ? -3.576 -0.124 26.903 1.00 57.25 85 HIS A N 1
ATOM 698 C CA . HIS A 1 85 ? -3.125 0.644 25.750 1.00 57.25 85 HIS A CA 1
ATOM 699 C C . HIS A 1 85 ? -4.069 0.326 24.583 1.00 57.25 85 HIS A C 1
ATOM 701 O O . HIS A 1 85 ? -4.026 -0.788 24.050 1.00 57.25 85 HIS A O 1
ATOM 707 N N . LYS A 1 86 ? -4.919 1.280 24.173 1.00 55.56 86 LYS A N 1
ATOM 708 C CA . LYS A 1 86 ? -5.665 1.144 22.913 1.00 55.56 86 LYS A CA 1
ATOM 709 C C . LYS A 1 86 ? -4.871 1.829 21.803 1.00 55.56 86 LYS A C 1
ATOM 711 O O . LYS A 1 86 ? -4.958 3.053 21.689 1.00 55.56 86 LYS A O 1
ATOM 716 N N . PRO A 1 87 ? -4.149 1.077 20.951 1.00 56.34 87 PRO A N 1
ATOM 717 C CA . PRO A 1 87 ? -3.544 1.660 19.766 1.00 56.34 87 PRO A CA 1
ATOM 718 C C . PRO A 1 87 ? -4.631 2.327 18.921 1.00 56.34 87 PRO A C 1
ATOM 720 O O . PRO A 1 87 ? -5.750 1.818 18.820 1.00 56.34 87 PRO A O 1
ATOM 723 N N . ASP A 1 88 ? -4.290 3.421 18.242 1.00 53.38 88 ASP A N 1
ATOM 724 C CA . ASP A 1 88 ? -5.226 4.130 17.357 1.00 53.38 88 ASP A CA 1
ATOM 725 C C . ASP A 1 88 ? -5.879 3.217 16.305 1.00 53.38 88 ASP A C 1
ATOM 727 O O . ASP A 1 88 ? -6.976 3.506 15.836 1.00 53.38 88 ASP A O 1
ATOM 731 N N . SER A 1 89 ? -5.253 2.080 15.970 1.00 51.25 89 SER A N 1
ATOM 732 C CA . SER A 1 89 ? -5.846 1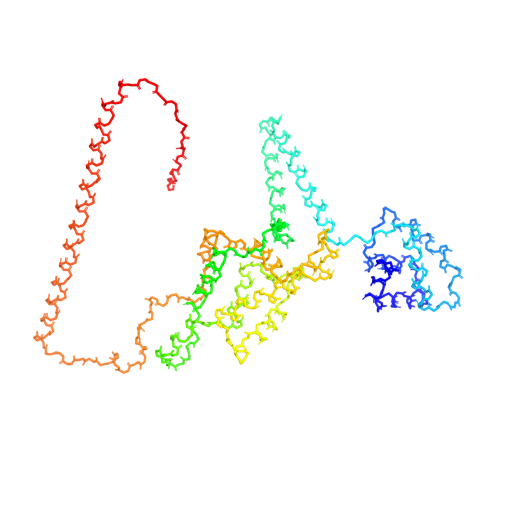.061 15.100 1.00 51.25 89 SER A CA 1
ATOM 733 C C . SER A 1 89 ? -7.128 0.459 15.676 1.00 51.25 89 SER A C 1
ATOM 735 O O . SER A 1 89 ? -8.085 0.301 14.933 1.00 51.25 89 SER A O 1
ATOM 737 N N . LEU A 1 90 ? -7.203 0.181 16.982 1.00 56.88 90 LEU A N 1
ATOM 738 C CA . LEU A 1 90 ? -8.411 -0.365 17.613 1.00 56.88 90 LEU A CA 1
ATOM 739 C C . LEU A 1 90 ? -9.554 0.656 17.624 1.00 56.88 90 LEU A C 1
ATOM 741 O O . LEU A 1 90 ? -10.675 0.305 17.266 1.00 56.88 90 LEU A O 1
ATOM 745 N N . LYS A 1 91 ? -9.256 1.932 17.909 1.00 60.84 91 LYS A N 1
ATOM 746 C CA . LYS A 1 91 ? -10.233 3.034 17.803 1.00 60.84 91 LYS A CA 1
ATOM 747 C C . LYS A 1 91 ? -10.760 3.185 16.369 1.00 60.84 91 LYS A C 1
ATOM 749 O O . LYS A 1 91 ? -11.943 3.435 16.154 1.00 60.84 91 LYS A O 1
ATOM 754 N N . GLN A 1 92 ? -9.893 2.995 15.372 1.00 62.28 92 GLN A N 1
ATOM 755 C CA . GLN A 1 92 ? -10.264 3.026 13.953 1.00 62.28 92 GLN A CA 1
ATOM 756 C C . GLN A 1 92 ? -11.164 1.844 13.564 1.00 62.28 92 GLN A C 1
ATOM 758 O O . GLN A 1 92 ? -12.135 2.037 12.828 1.00 62.28 92 GLN A O 1
ATOM 763 N N . THR A 1 93 ? -10.879 0.638 14.063 1.00 60.69 93 THR A N 1
ATOM 764 C CA . THR A 1 93 ? -11.712 -0.551 13.830 1.00 60.69 93 THR A CA 1
ATOM 765 C C . THR A 1 93 ? -13.077 -0.412 14.500 1.00 60.69 93 THR A C 1
ATOM 767 O O . THR A 1 93 ? -14.092 -0.686 13.861 1.00 60.69 93 THR A O 1
ATOM 770 N N . GLU A 1 94 ? -13.118 0.075 15.744 1.00 68.44 94 GLU A N 1
ATOM 771 C CA . GLU A 1 94 ? -14.355 0.379 16.478 1.00 68.44 94 GLU A CA 1
ATOM 772 C C . GLU A 1 94 ? -15.201 1.419 15.720 1.00 68.44 94 GLU A C 1
ATOM 774 O O . GLU A 1 94 ? -16.399 1.216 15.525 1.00 68.44 94 GLU A O 1
ATOM 779 N N . TYR A 1 95 ? -14.582 2.481 15.190 1.00 77.38 95 TYR A N 1
ATOM 780 C CA . TYR A 1 95 ? -15.284 3.496 14.399 1.00 77.38 95 TYR A CA 1
ATOM 781 C C . TYR A 1 95 ? -15.835 2.953 13.070 1.00 77.38 95 TYR A C 1
ATOM 783 O O . TYR A 1 95 ? -16.958 3.272 12.677 1.00 77.38 95 TYR A O 1
ATOM 791 N N . LEU A 1 96 ? -15.085 2.098 12.368 1.00 73.38 96 LEU A N 1
ATOM 792 C CA . LEU A 1 96 ? -15.578 1.446 11.150 1.00 73.38 96 LEU A CA 1
ATOM 793 C C . LEU A 1 96 ? -16.722 0.472 11.441 1.00 73.38 96 LEU A C 1
ATOM 795 O O . LEU A 1 96 ? -17.673 0.402 10.657 1.00 73.38 96 LEU A O 1
ATOM 799 N N . LEU A 1 97 ? -16.638 -0.263 12.552 1.00 76.75 97 LEU A N 1
ATOM 800 C CA . LEU A 1 97 ? -17.712 -1.131 13.021 1.00 76.75 97 LEU A CA 1
ATOM 801 C C . LEU A 1 97 ? -18.964 -0.301 13.326 1.00 76.75 97 LEU A C 1
ATOM 803 O O . LEU A 1 97 ? -20.039 -0.647 12.844 1.00 76.75 97 LEU A O 1
ATOM 807 N N . TYR A 1 98 ? -18.800 0.828 14.020 1.00 83.00 98 TYR A N 1
ATOM 808 C CA . TYR A 1 98 ? -19.865 1.786 14.312 1.00 83.00 98 TYR A CA 1
ATOM 809 C C . TYR A 1 98 ? -20.520 2.343 13.041 1.00 83.00 98 TYR A C 1
ATOM 811 O O . TYR A 1 98 ? -21.739 2.323 12.912 1.00 83.00 98 TYR A O 1
ATOM 819 N N . LEU A 1 99 ? -19.740 2.788 12.050 1.00 83.69 99 LEU A N 1
ATOM 820 C CA . LEU A 1 99 ? -20.304 3.268 10.782 1.00 83.69 99 LEU A CA 1
ATOM 821 C C . LEU A 1 99 ? -21.079 2.168 10.043 1.00 83.69 99 LEU A C 1
ATOM 823 O O . LEU A 1 99 ? -22.096 2.444 9.406 1.00 83.69 99 LEU A O 1
ATOM 827 N N . LYS A 1 100 ? -20.612 0.917 10.128 1.00 81.12 100 LYS A N 1
ATOM 828 C CA . LYS A 1 100 ? -21.277 -0.235 9.513 1.00 81.12 100 LYS A CA 1
ATOM 829 C C . LYS A 1 100 ? -22.594 -0.573 10.217 1.00 81.12 100 LYS A C 1
ATOM 831 O O . LYS A 1 100 ? -23.592 -0.792 9.532 1.00 81.12 100 LYS A O 1
ATOM 836 N N . THR A 1 101 ? -22.616 -0.601 11.549 1.00 84.94 101 THR A N 1
ATOM 837 C CA . THR A 1 101 ? -23.838 -0.854 12.331 1.00 84.94 101 THR A CA 1
ATOM 838 C C . THR A 1 101 ? -24.841 0.282 12.171 1.00 84.94 101 THR A C 1
ATOM 840 O O . THR A 1 101 ? -26.014 0.022 11.915 1.00 84.94 101 THR A O 1
ATOM 843 N N . LEU A 1 102 ? -24.383 1.535 12.207 1.00 88.31 102 LEU A N 1
ATOM 844 C CA . LEU A 1 102 ? -25.217 2.709 11.960 1.00 88.31 102 LEU A CA 1
ATOM 845 C C . LEU A 1 102 ? -25.839 2.664 10.556 1.00 88.31 102 LEU A C 1
ATOM 847 O O . LEU A 1 102 ? -27.040 2.873 10.407 1.00 88.31 102 LEU A O 1
ATOM 851 N N . GLY A 1 103 ? -25.054 2.317 9.531 1.00 87.38 103 GLY A N 1
ATOM 852 C CA . GLY A 1 103 ? -25.564 2.118 8.173 1.00 87.38 103 GLY A CA 1
ATOM 853 C C . GLY A 1 103 ? -26.670 1.059 8.108 1.00 87.38 103 GLY A C 1
ATOM 854 O O . GLY A 1 103 ? -27.725 1.319 7.536 1.00 87.38 103 GLY A O 1
ATOM 855 N N . ALA A 1 104 ? -26.472 -0.096 8.752 1.00 86.19 104 ALA A N 1
ATOM 856 C CA . ALA A 1 104 ? -27.474 -1.165 8.804 1.00 86.19 104 ALA A CA 1
ATOM 857 C C . ALA A 1 104 ? -28.762 -0.742 9.538 1.00 86.19 104 ALA A C 1
ATOM 859 O O . ALA A 1 104 ? -29.867 -1.089 9.110 1.00 86.19 104 ALA A O 1
ATOM 860 N N . HIS A 1 105 ? -28.645 0.048 10.609 1.00 87.75 105 HIS A N 1
ATOM 861 C CA . HIS A 1 105 ? -29.803 0.612 11.300 1.00 87.75 105 HIS A CA 1
ATOM 862 C C . HIS A 1 105 ? -30.609 1.540 10.390 1.00 87.75 105 HIS A C 1
ATOM 864 O O . HIS A 1 105 ? -31.819 1.364 10.271 1.00 87.75 105 HIS A O 1
ATOM 870 N N . TYR A 1 106 ? -29.958 2.468 9.686 1.00 87.88 106 TYR A N 1
ATOM 871 C CA . TYR A 1 106 ? -30.657 3.375 8.771 1.00 87.88 106 TYR A CA 1
ATOM 872 C C . TYR A 1 106 ? -31.255 2.653 7.553 1.00 87.88 106 TYR A C 1
ATOM 874 O O . TYR A 1 106 ? -32.337 3.023 7.110 1.00 87.88 106 TYR A O 1
ATOM 882 N N . GLU A 1 107 ? -30.628 1.582 7.052 1.00 88.25 107 GLU A N 1
ATOM 883 C CA . GLU A 1 107 ? -31.220 0.718 6.014 1.00 88.25 107 GLU A CA 1
ATOM 884 C C . GLU A 1 107 ? -32.457 -0.032 6.527 1.00 88.25 107 GLU A C 1
ATOM 886 O O . GLU A 1 107 ? -33.382 -0.312 5.765 1.00 88.25 107 GLU A O 1
ATOM 891 N N . THR A 1 108 ? -32.501 -0.344 7.823 1.00 88.94 108 THR A N 1
ATOM 892 C CA . THR A 1 108 ? -33.680 -0.945 8.455 1.00 88.94 108 THR A CA 1
ATOM 893 C C . THR A 1 108 ? -34.790 0.089 8.608 1.00 88.94 108 THR A C 1
ATOM 895 O O . THR A 1 108 ? -35.915 -0.179 8.201 1.00 88.94 108 THR A O 1
ATOM 898 N N . ILE A 1 109 ? -34.472 1.291 9.101 1.00 86.88 109 ILE A N 1
ATOM 899 C CA . ILE A 1 109 ? -35.422 2.408 9.237 1.00 86.88 109 ILE A CA 1
ATOM 900 C C . ILE A 1 109 ? -36.010 2.789 7.872 1.00 86.88 109 ILE A C 1
ATOM 902 O O . ILE A 1 109 ? -37.214 2.999 7.759 1.00 86.88 109 ILE A O 1
ATOM 906 N N . GLN A 1 110 ? -35.193 2.789 6.814 1.00 87.88 110 GLN A N 1
ATOM 907 C CA . GLN A 1 110 ? -35.628 3.072 5.446 1.00 87.88 110 GLN A CA 1
ATOM 908 C C . GLN A 1 110 ? -36.792 2.183 4.985 1.00 87.88 110 GLN A C 1
ATOM 910 O O . GLN A 1 110 ? -37.666 2.657 4.266 1.00 87.88 110 GLN A O 1
ATOM 915 N N . LYS A 1 111 ? -36.824 0.910 5.402 1.00 86.31 111 LYS A N 1
ATOM 916 C CA . LYS A 1 111 ? -37.880 -0.043 5.015 1.00 86.31 111 LYS A CA 1
ATOM 917 C C . LYS A 1 111 ? -39.245 0.298 5.611 1.00 86.31 111 LYS A C 1
ATOM 919 O O . LYS A 1 111 ? -40.256 -0.121 5.059 1.00 86.31 111 LYS A O 1
ATOM 924 N N . TYR A 1 112 ? -39.265 1.032 6.721 1.00 84.50 112 TYR A N 1
ATOM 925 C CA . TYR A 1 112 ? -40.479 1.374 7.463 1.00 84.50 112 TYR A CA 1
ATOM 926 C C . TYR A 1 112 ? -40.836 2.867 7.370 1.00 84.50 112 TYR A C 1
ATOM 928 O O . TYR A 1 112 ? -41.859 3.290 7.906 1.00 84.50 112 TYR A O 1
ATOM 936 N N . ALA A 1 113 ? -40.009 3.672 6.698 1.00 81.06 113 ALA A N 1
ATOM 937 C CA . ALA A 1 113 ? -40.177 5.116 6.602 1.00 81.06 113 ALA A CA 1
ATOM 938 C C . ALA A 1 113 ? -41.183 5.531 5.513 1.00 81.06 113 ALA A C 1
ATOM 940 O O . ALA A 1 113 ? -41.250 4.933 4.438 1.00 81.06 113 ALA A O 1
ATOM 941 N N . LYS A 1 114 ? -41.941 6.603 5.777 1.00 80.38 114 LYS A N 1
ATOM 942 C CA . LYS A 1 114 ? -42.864 7.222 4.811 1.00 80.38 114 LYS A CA 1
ATOM 943 C C . LYS A 1 114 ? -42.105 8.150 3.847 1.00 80.38 114 LYS A C 1
ATOM 945 O O . LYS A 1 114 ? -40.982 8.569 4.118 1.00 80.38 114 LYS A O 1
ATOM 950 N N . ASN A 1 115 ? -42.738 8.513 2.726 1.00 73.56 115 ASN A N 1
ATOM 951 C CA . ASN A 1 115 ? -42.106 9.254 1.620 1.00 73.56 115 ASN A CA 1
ATOM 952 C C . ASN A 1 115 ? -41.393 10.563 2.013 1.00 73.56 115 ASN A C 1
ATOM 954 O O . ASN A 1 115 ? -40.370 10.883 1.413 1.00 73.56 115 AS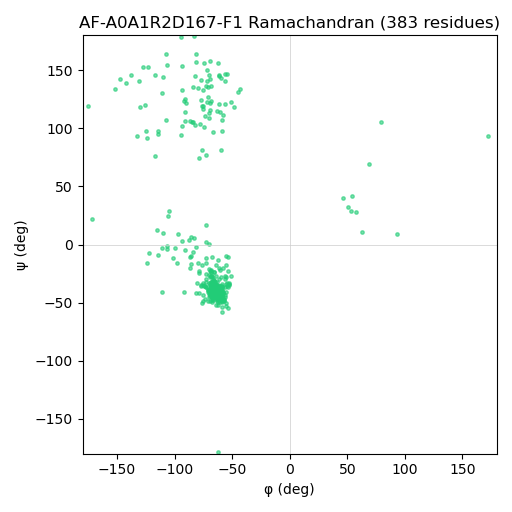N A O 1
ATOM 958 N N . ALA A 1 116 ? -41.889 11.298 3.013 1.00 67.12 116 ALA A N 1
ATOM 959 C CA . ALA A 1 116 ? -41.271 12.550 3.462 1.00 67.12 116 ALA A CA 1
ATOM 960 C C . ALA A 1 116 ? -39.905 12.333 4.149 1.00 67.12 116 ALA A C 1
ATOM 962 O O . ALA A 1 116 ? -38.975 13.108 3.934 1.00 67.12 116 ALA A O 1
ATOM 963 N N . ASP A 1 117 ? -39.748 11.235 4.892 1.00 78.56 117 ASP A N 1
ATOM 964 C CA . ASP A 1 117 ? -38.529 10.930 5.654 1.00 78.56 117 ASP A CA 1
ATOM 965 C C . ASP A 1 117 ? -37.480 10.189 4.811 1.00 78.56 117 ASP A C 1
ATOM 967 O O . ASP A 1 117 ? -36.284 10.213 5.117 1.00 78.56 117 ASP A O 1
ATOM 971 N N . LEU A 1 118 ? -37.902 9.561 3.704 1.00 82.75 118 LEU A N 1
ATOM 972 C CA . LEU A 1 118 ? -37.023 8.807 2.804 1.00 82.75 118 LEU A CA 1
ATOM 973 C C . LEU A 1 118 ? -35.892 9.661 2.226 1.00 82.75 118 LEU A C 1
ATOM 975 O O . LEU A 1 118 ? -34.779 9.163 2.055 1.00 82.75 118 LEU A O 1
ATOM 979 N N . VAL A 1 119 ? -36.141 10.940 1.934 1.00 84.06 119 VAL A N 1
ATOM 980 C CA . VAL A 1 119 ? -35.106 11.849 1.414 1.00 84.06 119 VAL A CA 1
ATOM 981 C C . VAL A 1 119 ? -34.009 12.063 2.458 1.00 84.06 119 VAL A C 1
ATOM 983 O O . VAL A 1 119 ? -32.819 11.963 2.149 1.00 84.06 119 VAL A O 1
ATOM 986 N N . LEU A 1 120 ? -34.399 12.294 3.712 1.00 86.12 120 LEU A N 1
ATOM 987 C CA . LEU A 1 120 ? -33.475 12.566 4.808 1.00 86.12 120 LEU A CA 1
ATOM 988 C C . LEU A 1 120 ? -32.677 11.310 5.192 1.00 86.12 120 LEU A C 1
ATOM 990 O O . LEU A 1 120 ? -31.458 11.390 5.366 1.00 86.12 120 LEU A O 1
ATOM 994 N N . ILE A 1 121 ? -33.338 10.146 5.211 1.00 87.12 121 ILE A N 1
ATOM 995 C CA . ILE A 1 121 ? -32.724 8.826 5.434 1.00 87.12 121 ILE A CA 1
ATOM 996 C C . ILE A 1 121 ? -31.734 8.474 4.315 1.00 87.12 121 ILE A C 1
ATOM 998 O O . ILE A 1 121 ? -30.628 8.004 4.582 1.00 87.12 121 ILE A O 1
ATOM 1002 N N . ASN A 1 122 ? -32.079 8.740 3.053 1.00 86.75 122 ASN A N 1
ATOM 1003 C CA . ASN A 1 122 ? -31.174 8.506 1.925 1.00 86.75 122 ASN A CA 1
ATOM 1004 C C . ASN A 1 122 ? -29.926 9.394 1.996 1.00 86.75 122 ASN A C 1
ATOM 1006 O O . ASN A 1 122 ? -28.815 8.924 1.739 1.00 86.75 122 ASN A O 1
ATOM 1010 N N . ASN A 1 123 ? -30.086 10.662 2.378 1.00 87.75 123 ASN A N 1
ATOM 1011 C CA . ASN A 1 123 ? -28.962 11.580 2.552 1.00 87.75 123 ASN A CA 1
ATOM 1012 C C . ASN A 1 123 ? -28.037 11.136 3.694 1.00 87.75 123 ASN A C 1
ATOM 1014 O O . ASN A 1 123 ? -26.817 11.116 3.524 1.00 87.75 123 ASN A O 1
ATOM 1018 N N . THR A 1 124 ? -28.596 10.704 4.828 1.00 88.69 124 THR A N 1
ATOM 1019 C CA . THR A 1 124 ? -27.805 10.160 5.947 1.00 88.69 124 THR A CA 1
ATOM 1020 C C . THR A 1 124 ? -27.097 8.862 5.566 1.00 88.69 124 THR A C 1
ATOM 1022 O O . THR A 1 124 ? -25.898 8.739 5.813 1.00 88.69 124 THR A O 1
ATOM 1025 N N . LEU A 1 125 ? -27.768 7.932 4.878 1.00 89.44 125 LEU A N 1
ATOM 1026 C CA . LEU A 1 125 ? -27.143 6.706 4.368 1.00 89.44 125 LEU A CA 1
ATOM 1027 C C . LEU A 1 125 ? -25.995 6.991 3.400 1.00 89.44 125 LEU A C 1
ATOM 1029 O O . LEU A 1 125 ? -24.939 6.362 3.494 1.00 89.44 125 LEU A O 1
ATOM 1033 N N . ASN A 1 126 ? -26.170 7.949 2.490 1.00 88.75 126 ASN A N 1
ATOM 1034 C CA . ASN A 1 126 ? -25.114 8.359 1.569 1.00 88.75 126 ASN A CA 1
ATOM 1035 C C . ASN A 1 126 ? -23.923 8.968 2.314 1.00 88.75 126 ASN A C 1
ATOM 1037 O O . ASN A 1 126 ? -22.779 8.627 2.008 1.00 88.75 126 ASN A O 1
ATOM 1041 N N . ASN A 1 127 ? -24.170 9.799 3.327 1.00 89.06 127 ASN A N 1
ATOM 1042 C CA . ASN A 1 127 ? -23.114 10.365 4.164 1.00 89.06 127 ASN A CA 1
ATOM 1043 C C . ASN A 1 127 ? -22.359 9.278 4.937 1.00 89.06 127 ASN A C 1
ATOM 1045 O O . ASN A 1 127 ? -21.132 9.255 4.897 1.00 89.06 127 ASN A O 1
ATOM 1049 N N . ILE A 1 128 ? -23.061 8.322 5.554 1.00 88.06 128 ILE A N 1
ATOM 1050 C CA . ILE A 1 128 ? -22.445 7.187 6.258 1.00 88.06 128 ILE A CA 1
ATOM 1051 C C . ILE A 1 128 ? -21.604 6.345 5.290 1.00 88.06 128 ILE A C 1
ATOM 1053 O O . ILE A 1 128 ? -20.446 6.045 5.581 1.00 88.06 128 ILE A O 1
ATOM 1057 N N . LYS A 1 129 ? -22.136 6.012 4.105 1.00 86.00 129 LYS A N 1
ATOM 1058 C CA . LYS A 1 129 ? -21.421 5.239 3.072 1.00 86.00 129 LYS A CA 1
ATOM 1059 C C . LYS A 1 129 ? -20.186 5.979 2.555 1.00 86.00 129 LYS A C 1
ATOM 1061 O O . LYS A 1 129 ? -19.137 5.361 2.362 1.00 86.00 129 LYS A O 1
ATOM 1066 N N . ASN A 1 130 ? -20.275 7.293 2.362 1.00 82.94 130 ASN A N 1
ATOM 1067 C CA . ASN A 1 130 ? -19.153 8.124 1.930 1.00 82.94 130 ASN A CA 1
ATOM 1068 C C . ASN A 1 130 ? -18.083 8.258 3.018 1.00 82.94 130 ASN A C 1
ATOM 1070 O O . ASN A 1 130 ? -16.900 8.105 2.710 1.00 82.94 130 ASN A O 1
ATOM 1074 N N . SER A 1 131 ? -18.479 8.462 4.275 1.00 80.00 131 SER A N 1
ATOM 1075 C CA . SER A 1 131 ? -17.573 8.485 5.427 1.00 80.00 131 SER A CA 1
ATOM 1076 C C . SER A 1 131 ? -16.878 7.142 5.605 1.00 80.00 131 SER A C 1
ATOM 1078 O O . SER A 1 131 ? -15.652 7.107 5.668 1.00 80.00 131 SER A O 1
ATOM 1080 N N . TYR A 1 132 ? -17.621 6.032 5.549 1.00 79.88 132 TYR A N 1
ATOM 1081 C CA . TYR A 1 132 ? -17.062 4.681 5.592 1.00 79.88 132 TYR A CA 1
ATOM 1082 C C . TYR A 1 132 ? -16.047 4.469 4.470 1.00 79.88 132 TYR A C 1
ATOM 1084 O O . TYR A 1 132 ? -14.928 4.052 4.726 1.00 79.88 132 TYR A O 1
ATOM 1092 N N . LYS A 1 133 ? -16.391 4.822 3.227 1.00 72.38 133 LYS A N 1
ATOM 1093 C CA . LYS A 1 133 ? -15.509 4.661 2.063 1.00 72.38 133 LYS A CA 1
ATOM 1094 C C . LYS A 1 133 ? -14.274 5.559 2.123 1.00 72.38 133 LYS A C 1
ATOM 1096 O O . LYS A 1 133 ? -13.201 5.148 1.689 1.00 72.38 133 LYS A O 1
ATOM 1101 N N . SER A 1 134 ? -14.414 6.791 2.604 1.00 72.44 134 SER A N 1
ATOM 1102 C CA . SER A 1 134 ? -13.300 7.727 2.787 1.00 72.44 134 SER A CA 1
ATOM 1103 C C . SER A 1 134 ? -12.346 7.221 3.867 1.00 72.44 134 SER A C 1
ATOM 1105 O O . SER A 1 134 ? -11.143 7.126 3.630 1.00 72.44 134 SER A O 1
ATOM 1107 N N . PHE A 1 135 ? -12.890 6.813 5.014 1.00 65.56 135 PHE A N 1
ATOM 1108 C CA . PHE A 1 135 ? -12.129 6.302 6.149 1.00 65.56 135 PHE A CA 1
ATOM 1109 C C . PHE A 1 135 ? -11.484 4.946 5.827 1.00 65.56 135 PHE A C 1
ATOM 1111 O O . PHE A 1 135 ? -10.286 4.764 6.020 1.00 65.56 135 PHE A O 1
ATOM 1118 N N . SER A 1 136 ? -12.224 4.024 5.204 1.00 61.47 136 SER A N 1
ATOM 1119 C CA . SER A 1 136 ? -11.702 2.723 4.780 1.00 61.47 136 SER A CA 1
ATOM 1120 C C . SER A 1 136 ? -10.579 2.873 3.757 1.00 61.47 136 SER A C 1
ATOM 1122 O O . SER A 1 136 ? -9.579 2.179 3.850 1.00 61.47 136 SER A O 1
ATOM 1124 N N . ARG A 1 137 ? -10.685 3.805 2.800 1.00 61.41 137 ARG A N 1
ATOM 1125 C CA . ARG A 1 137 ? -9.611 4.063 1.823 1.00 61.41 137 ARG A CA 1
ATOM 1126 C C . ARG A 1 137 ? -8.349 4.637 2.455 1.00 61.41 137 ARG A C 1
ATOM 1128 O O . ARG A 1 137 ? -7.271 4.410 1.919 1.00 61.41 137 ARG A O 1
ATOM 1135 N N . ARG A 1 138 ? -8.484 5.411 3.534 1.00 57.53 138 ARG A N 1
ATOM 1136 C CA . ARG A 1 138 ? -7.346 6.013 4.238 1.00 57.53 138 ARG A CA 1
ATOM 1137 C C . ARG A 1 138 ? -6.610 5.003 5.117 1.00 57.53 138 ARG A C 1
ATOM 1139 O O . ARG A 1 138 ? -5.391 5.093 5.203 1.00 57.53 138 ARG A O 1
ATOM 1146 N N . TYR A 1 139 ? -7.325 4.053 5.724 1.00 51.06 139 TYR A N 1
ATOM 1147 C CA . TYR A 1 139 ? -6.761 3.226 6.800 1.00 51.06 139 TYR A CA 1
ATOM 1148 C C . TYR A 1 139 ? -6.818 1.709 6.560 1.00 51.06 139 TYR A C 1
ATOM 1150 O O . TYR A 1 139 ? -6.075 0.975 7.200 1.00 51.06 139 TYR A O 1
ATOM 1158 N N . PHE A 1 140 ? -7.625 1.225 5.610 1.00 51.09 140 PHE A N 1
ATOM 1159 C CA . PHE A 1 140 ? -7.743 -0.195 5.268 1.00 51.09 140 PHE A CA 1
ATOM 1160 C C . PHE A 1 140 ? -7.485 -0.429 3.770 1.00 51.09 140 PHE A C 1
ATOM 1162 O O . PHE A 1 140 ? -8.382 -0.366 2.924 1.00 51.09 140 PHE A O 1
ATOM 1169 N N . LEU A 1 141 ? -6.255 -0.834 3.440 1.00 47.50 141 LEU A N 1
ATOM 1170 C CA . LEU A 1 141 ? -6.099 -1.897 2.445 1.00 47.50 141 LEU A CA 1
ATOM 1171 C C . LEU A 1 141 ? -6.874 -3.080 3.031 1.00 47.50 141 LEU A C 1
ATOM 1173 O O . LEU A 1 141 ? -6.519 -3.536 4.114 1.00 47.50 141 LEU A O 1
ATOM 1177 N N . GLY A 1 142 ? -8.003 -3.452 2.415 1.00 45.38 142 GLY A N 1
ATOM 1178 C CA . GLY A 1 142 ? -8.928 -4.444 2.973 1.00 45.38 142 GLY A CA 1
ATOM 1179 C C . GLY A 1 142 ? -8.164 -5.636 3.535 1.00 45.38 142 GLY A C 1
ATOM 1180 O O . GLY A 1 142 ? -7.220 -6.081 2.882 1.00 45.38 142 GLY A O 1
ATOM 1181 N N . GLU A 1 143 ? -8.522 -6.079 4.748 1.00 44.41 143 GLU A N 1
ATOM 1182 C CA . GLU A 1 143 ? -7.787 -7.154 5.410 1.00 44.41 143 GLU A CA 1
ATOM 1183 C C . GLU A 1 143 ? -7.604 -8.297 4.416 1.00 44.41 143 GLU A C 1
ATOM 1185 O O . GLU A 1 143 ? -8.606 -8.816 3.906 1.00 44.41 143 GLU A O 1
ATOM 1190 N N . PRO A 1 144 ? -6.354 -8.648 4.070 1.00 47.84 144 PRO A N 1
ATOM 1191 C CA . PRO A 1 144 ? -6.126 -9.815 3.251 1.00 47.84 144 PRO A CA 1
ATOM 1192 C C . PRO A 1 144 ? -6.685 -10.979 4.059 1.00 47.84 144 PRO A C 1
ATOM 1194 O O . PRO A 1 144 ? -6.218 -11.254 5.170 1.00 47.84 144 PRO A O 1
ATOM 1197 N N . LYS A 1 145 ? -7.755 -11.595 3.546 1.00 50.62 145 LYS A N 1
ATOM 1198 C CA . LYS A 1 145 ? -8.196 -12.891 4.046 1.00 50.62 145 LYS A CA 1
ATOM 1199 C C . LYS A 1 145 ? -6.979 -13.783 3.893 1.00 50.62 145 LYS A C 1
ATOM 1201 O O . LYS A 1 145 ? -6.474 -13.868 2.786 1.00 50.62 145 LYS A O 1
ATOM 1206 N N . LEU A 1 146 ? -6.483 -14.358 4.986 1.00 53.00 146 LEU A N 1
ATOM 1207 C CA . LEU A 1 146 ? -5.396 -15.326 4.911 1.00 53.00 146 LEU A CA 1
ATOM 1208 C C . LEU A 1 146 ? -5.876 -16.477 4.032 1.00 53.00 146 LEU A C 1
ATOM 1210 O O . LEU A 1 146 ? -6.632 -17.333 4.484 1.00 53.00 146 LEU A O 1
ATOM 1214 N N . ASP A 1 147 ? -5.498 -16.444 2.762 1.00 54.78 147 ASP A N 1
ATOM 1215 C CA . ASP A 1 147 ? -5.680 -17.568 1.874 1.00 54.78 147 ASP A CA 1
ATOM 1216 C C . ASP A 1 147 ? -4.590 -18.575 2.252 1.00 54.78 147 ASP A C 1
ATOM 1218 O O . ASP A 1 147 ? -3.399 -18.263 2.217 1.00 54.78 147 ASP A O 1
ATOM 1222 N N . TYR A 1 148 ? -4.979 -19.775 2.685 1.00 59.69 148 TYR A N 1
ATOM 1223 C CA . TYR A 1 148 ? -4.053 -20.813 3.174 1.00 59.69 148 TYR A CA 1
ATOM 1224 C C . TYR A 1 148 ? -3.236 -21.467 2.049 1.00 59.69 148 TYR A C 1
ATOM 1226 O O . TYR A 1 148 ? -2.681 -22.554 2.214 1.00 59.69 148 TYR A O 1
ATOM 1234 N N . ARG A 1 149 ? -3.179 -20.834 0.877 1.00 74.06 149 ARG A N 1
ATOM 1235 C CA . ARG A 1 149 ? -2.453 -21.344 -0.277 1.00 74.06 149 ARG A CA 1
ATOM 1236 C C . ARG A 1 149 ? -0.951 -21.308 -0.022 1.00 74.06 149 ARG A C 1
ATOM 1238 O O . ARG A 1 149 ? -0.401 -20.337 0.493 1.00 74.06 149 ARG A O 1
ATOM 1245 N N . SER A 1 150 ? -0.290 -22.392 -0.406 1.00 74.25 150 SER A N 1
ATOM 1246 C CA . SER A 1 150 ? 1.157 -22.549 -0.291 1.00 74.25 150 SER A CA 1
ATOM 1247 C C . SER A 1 150 ? 1.908 -21.818 -1.402 1.00 74.25 150 SER A C 1
ATOM 1249 O O . SER A 1 150 ? 3.063 -21.451 -1.209 1.00 74.25 150 SER A O 1
ATOM 1251 N N . GLU A 1 151 ? 1.278 -21.571 -2.554 1.00 82.75 151 GLU A N 1
ATOM 1252 C CA . GLU A 1 151 ? 1.953 -21.103 -3.768 1.00 82.75 151 GLU A CA 1
ATOM 1253 C C . GLU A 1 151 ? 1.330 -19.847 -4.389 1.00 82.75 151 GLU A C 1
ATOM 1255 O O . GLU A 1 151 ? 0.136 -19.557 -4.272 1.00 82.75 151 GLU A O 1
ATOM 1260 N N . VAL A 1 152 ? 2.188 -19.099 -5.085 1.00 84.38 152 VAL A N 1
ATOM 1261 C CA . VAL A 1 152 ? 1.814 -17.944 -5.905 1.00 84.38 152 VAL A CA 1
ATOM 1262 C C . VAL A 1 152 ? 1.121 -18.434 -7.174 1.00 84.38 152 VAL A C 1
ATOM 1264 O O . VAL A 1 152 ? 1.586 -19.359 -7.836 1.00 84.38 152 VAL A O 1
ATOM 1267 N N . LEU A 1 153 ? 0.030 -17.781 -7.566 1.00 86.69 153 LEU A N 1
ATOM 1268 C CA . LEU A 1 153 ? -0.687 -18.140 -8.784 1.00 86.69 153 LEU A CA 1
ATOM 1269 C C . LEU A 1 153 ? 0.051 -17.621 -10.020 1.00 86.69 153 LEU A C 1
ATOM 1271 O O . LEU A 1 153 ? 0.479 -16.467 -10.084 1.00 86.69 153 LEU A O 1
ATOM 1275 N N . SER A 1 154 ? 0.063 -18.419 -11.088 1.00 87.12 154 SER A N 1
ATOM 1276 C CA . SER A 1 154 ? 0.620 -18.001 -12.387 1.00 87.12 154 SER A CA 1
ATOM 1277 C C . SER A 1 154 ? -0.019 -16.715 -12.943 1.00 87.12 154 SER A C 1
ATOM 1279 O O . SER A 1 154 ? 0.610 -15.962 -13.691 1.00 87.12 154 SER A O 1
ATOM 1281 N N . LEU A 1 155 ? -1.276 -16.434 -12.579 1.00 87.00 155 LEU A N 1
ATOM 1282 C CA . LEU A 1 155 ? -1.971 -15.190 -12.920 1.00 87.00 155 LEU A CA 1
ATOM 1283 C C . LEU A 1 155 ? -1.342 -13.968 -12.243 1.00 87.00 155 LEU A C 1
ATOM 1285 O O . LEU A 1 155 ? -1.226 -12.923 -12.879 1.00 87.00 155 LEU A O 1
ATOM 1289 N N . GLU A 1 156 ? -0.891 -14.099 -10.999 1.00 88.88 156 GLU A N 1
ATOM 1290 C CA . GLU A 1 156 ? -0.264 -13.011 -10.244 1.00 88.88 156 GLU A CA 1
ATOM 1291 C C . GLU A 1 156 ? 1.095 -12.651 -10.846 1.00 88.88 156 GLU A C 1
ATOM 1293 O O . GLU A 1 156 ? 1.391 -11.475 -11.067 1.00 88.88 156 GLU A O 1
ATOM 1298 N N . GLU A 1 157 ? 1.873 -13.657 -11.248 1.00 89.88 157 GLU A N 1
ATOM 1299 C CA . GLU A 1 157 ? 3.120 -13.443 -11.985 1.00 89.88 157 GLU A CA 1
ATOM 1300 C C . GLU A 1 157 ? 2.885 -12.764 -13.340 1.00 89.88 157 GLU A C 1
ATOM 1302 O O . GLU A 1 157 ? 3.625 -11.857 -13.738 1.00 89.88 157 GLU A O 1
ATOM 1307 N N . LYS A 1 158 ? 1.840 -13.181 -14.071 1.00 90.94 158 LYS A N 1
ATOM 1308 C CA . LYS A 1 158 ? 1.436 -12.538 -15.331 1.00 90.94 158 LYS A CA 1
ATOM 1309 C C . LYS A 1 158 ? 1.035 -11.082 -15.101 1.00 90.94 158 LYS A C 1
ATOM 1311 O O . LYS A 1 158 ? 1.402 -10.223 -15.907 1.00 90.94 158 LYS A O 1
ATOM 1316 N N . SER A 1 159 ? 0.333 -10.788 -14.010 1.00 91.81 159 SER A N 1
ATOM 1317 C CA . SER A 1 159 ? -0.030 -9.426 -13.620 1.00 91.81 159 SER A CA 1
ATOM 1318 C C . SER A 1 159 ? 1.196 -8.574 -13.313 1.00 91.81 159 SER A C 1
ATOM 1320 O O . SER A 1 159 ? 1.302 -7.478 -13.862 1.00 91.81 159 SER A O 1
ATOM 1322 N N . LEU A 1 160 ? 2.165 -9.080 -12.544 1.00 92.06 160 LEU A N 1
ATOM 1323 C CA . LEU A 1 160 ? 3.425 -8.370 -12.286 1.00 92.06 160 LEU A CA 1
ATOM 1324 C C . LEU A 1 160 ? 4.202 -8.095 -13.570 1.00 92.06 160 LEU A C 1
ATOM 1326 O O . LEU A 1 160 ? 4.617 -6.963 -13.803 1.00 92.06 160 LEU A O 1
ATOM 1330 N N . LYS A 1 161 ? 4.327 -9.090 -14.456 1.00 91.81 161 LYS A N 1
ATOM 1331 C CA . LYS A 1 161 ? 4.952 -8.919 -15.779 1.00 91.81 161 LYS A CA 1
ATOM 1332 C C . LYS A 1 161 ? 4.253 -7.836 -16.602 1.00 91.81 161 LYS A C 1
ATOM 1334 O O . LYS A 1 161 ? 4.912 -7.040 -17.271 1.00 91.81 161 LYS A O 1
ATOM 1339 N N . LYS A 1 162 ? 2.920 -7.795 -16.566 1.00 89.75 162 LYS A N 1
ATOM 1340 C CA . LYS A 1 162 ? 2.113 -6.806 -17.290 1.00 89.75 162 LYS A CA 1
ATOM 1341 C C . LYS A 1 162 ? 2.275 -5.401 -16.716 1.00 89.75 162 LYS A C 1
ATOM 1343 O O . LYS A 1 162 ? 2.418 -4.458 -17.488 1.00 89.75 162 LYS A O 1
ATOM 1348 N N . ILE A 1 163 ? 2.284 -5.271 -15.392 1.00 91.31 163 ILE A N 1
ATOM 1349 C CA . ILE A 1 163 ? 2.569 -4.013 -14.696 1.00 91.31 163 ILE A CA 1
ATOM 1350 C C . ILE A 1 163 ? 3.973 -3.533 -15.063 1.00 91.31 163 ILE A C 1
ATOM 1352 O O . ILE A 1 163 ? 4.124 -2.391 -15.490 1.00 91.31 163 ILE A O 1
ATOM 1356 N N . PHE A 1 164 ? 4.972 -4.416 -14.977 1.00 91.12 164 PHE A N 1
ATOM 1357 C CA . PHE A 1 164 ? 6.357 -4.104 -15.315 1.00 91.12 164 PHE A CA 1
ATOM 1358 C C . PHE A 1 164 ? 6.480 -3.509 -16.721 1.00 91.12 164 PHE A C 1
ATOM 1360 O O . PHE A 1 164 ? 6.952 -2.385 -16.894 1.00 91.12 164 PHE A O 1
ATOM 1367 N N . LYS A 1 165 ? 5.949 -4.230 -17.717 1.00 87.88 165 LYS A N 1
ATOM 1368 C CA . LYS A 1 165 ? 5.934 -3.793 -19.119 1.00 87.88 165 LYS A CA 1
ATOM 1369 C C . LYS A 1 165 ? 5.153 -2.502 -19.339 1.00 87.88 165 LYS A C 1
ATOM 1371 O O . LYS A 1 165 ? 5.528 -1.699 -20.189 1.00 87.88 165 LYS A O 1
ATOM 1376 N N . PHE A 1 166 ? 4.056 -2.303 -18.605 1.00 87.44 166 PHE A N 1
ATOM 1377 C CA . PHE A 1 166 ? 3.279 -1.075 -18.705 1.00 87.44 166 PHE A CA 1
ATOM 1378 C C . PHE A 1 166 ? 4.161 0.120 -18.362 1.00 87.44 166 PHE A C 1
ATOM 1380 O O . PHE A 1 166 ? 4.375 0.958 -19.224 1.00 87.44 166 PHE A O 1
ATOM 1387 N N . TYR A 1 167 ? 4.761 0.173 -17.177 1.00 84.31 167 TYR A N 1
ATOM 1388 C CA . TYR A 1 167 ? 5.564 1.341 -16.819 1.00 84.31 167 TYR A CA 1
ATOM 1389 C C . TYR A 1 167 ? 6.867 1.456 -17.622 1.00 84.31 167 TYR A C 1
ATOM 1391 O O . TYR A 1 167 ? 7.238 2.566 -17.990 1.00 84.31 167 TYR A O 1
ATOM 1399 N N . SER A 1 168 ? 7.515 0.340 -17.978 1.00 79.50 168 SER A N 1
ATOM 1400 C CA . SER A 1 168 ? 8.755 0.387 -18.769 1.00 79.50 168 SER A CA 1
ATOM 1401 C C . SER A 1 168 ? 8.529 0.911 -20.191 1.00 79.50 168 SER A C 1
ATOM 1403 O O . SER A 1 168 ? 9.396 1.558 -20.765 1.00 79.50 168 SER A O 1
ATOM 1405 N N . SER A 1 169 ? 7.340 0.687 -20.761 1.00 73.56 169 SER A N 1
ATOM 1406 C CA . SER A 1 169 ? 6.985 1.218 -22.085 1.00 73.56 169 SER A CA 1
ATOM 1407 C C . SER A 1 169 ? 6.727 2.728 -22.113 1.00 73.56 169 SER A C 1
ATOM 1409 O O . SER A 1 169 ? 6.725 3.309 -23.195 1.00 73.56 169 SER A O 1
ATOM 1411 N N . HIS A 1 170 ? 6.528 3.364 -20.955 1.00 66.75 170 HIS A N 1
ATOM 1412 C CA . HIS A 1 170 ? 6.224 4.796 -20.860 1.00 66.75 170 HIS A CA 1
ATOM 1413 C C . HIS A 1 170 ? 7.401 5.635 -20.353 1.00 66.75 170 HIS A C 1
ATOM 1415 O O . HIS A 1 170 ? 7.283 6.854 -20.244 1.00 66.75 170 HIS A O 1
ATOM 1421 N N . HIS A 1 171 ? 8.522 4.993 -20.036 1.00 59.66 171 HIS A N 1
ATOM 1422 C CA . HIS A 1 171 ? 9.690 5.637 -19.472 1.00 59.66 171 HIS A CA 1
ATOM 1423 C C . HIS A 1 171 ? 10.846 5.555 -20.472 1.00 59.66 171 HIS A C 1
ATOM 1425 O O . HIS A 1 171 ? 11.511 4.531 -20.602 1.00 59.66 171 HIS A O 1
ATOM 1431 N N . LEU A 1 172 ? 11.046 6.628 -21.231 1.00 55.81 172 LEU A N 1
ATOM 1432 C CA . LEU A 1 172 ? 12.150 6.771 -22.177 1.00 55.81 172 LEU A CA 1
ATOM 1433 C C . LEU A 1 172 ? 13.050 7.898 -21.668 1.00 55.81 172 LEU A C 1
ATOM 1435 O O . LEU A 1 172 ? 12.787 9.070 -21.923 1.00 55.81 172 LEU A O 1
ATOM 1439 N N . PHE A 1 173 ? 14.105 7.542 -20.930 1.00 51.75 173 PHE A N 1
ATOM 1440 C CA . PHE A 1 173 ? 15.195 8.467 -20.609 1.00 51.75 173 PHE A CA 1
ATOM 1441 C C . PHE A 1 173 ? 16.109 8.570 -21.822 1.00 51.75 173 PHE A C 1
ATOM 1443 O O . PHE A 1 173 ? 17.196 7.995 -21.874 1.00 51.75 173 PHE A O 1
ATOM 1450 N N . LEU A 1 174 ? 15.653 9.281 -22.839 1.00 52.97 174 LEU A N 1
ATOM 1451 C CA . LEU A 1 174 ? 16.488 9.551 -23.990 1.00 52.97 174 LEU A CA 1
ATOM 1452 C C . LEU A 1 174 ? 17.211 10.871 -23.737 1.00 52.97 174 LEU A C 1
ATOM 1454 O O . LEU A 1 174 ? 16.584 11.923 -23.645 1.00 52.97 174 LEU A O 1
ATOM 1458 N N . GLY A 1 175 ? 18.537 10.805 -23.596 1.00 52.62 175 GLY A N 1
ATOM 1459 C CA . GLY A 1 175 ? 19.386 11.981 -23.781 1.00 52.62 175 GLY A CA 1
ATOM 1460 C C . GLY A 1 175 ? 19.279 12.502 -25.220 1.00 52.62 175 GLY A C 1
ATOM 1461 O O . GLY A 1 175 ? 18.558 11.941 -26.047 1.00 52.62 175 GLY A O 1
ATOM 1462 N N . GLN A 1 176 ? 20.015 13.562 -25.558 1.00 41.97 176 GLN A N 1
ATOM 1463 C CA . GLN A 1 176 ? 20.108 13.996 -26.955 1.00 41.97 176 GLN A CA 1
ATOM 1464 C C . GLN A 1 176 ? 20.770 12.874 -27.786 1.00 41.97 176 GLN A C 1
ATOM 1466 O O . GLN A 1 176 ? 21.926 12.538 -27.555 1.00 41.97 176 GLN A O 1
ATOM 1471 N N . ASN A 1 177 ? 20.021 12.291 -28.731 1.00 50.00 177 ASN A N 1
ATOM 1472 C CA . ASN A 1 177 ? 20.415 11.217 -29.667 1.00 50.00 177 ASN A CA 1
ATOM 1473 C C . ASN A 1 177 ? 20.672 9.818 -29.062 1.00 50.00 177 ASN A C 1
ATOM 1475 O O . ASN A 1 177 ? 21.794 9.312 -29.096 1.00 50.00 177 ASN A O 1
ATOM 1479 N N . PRO A 1 178 ? 19.634 9.125 -28.572 1.00 60.78 178 PRO A N 1
ATOM 1480 C CA . PRO A 1 178 ? 19.761 7.740 -28.130 1.00 60.78 178 PRO A CA 1
ATOM 1481 C C . PRO A 1 178 ? 19.943 6.773 -29.312 1.00 60.78 178 PRO A C 1
ATOM 1483 O O . PRO A 1 178 ? 19.269 6.874 -30.340 1.00 60.78 178 PRO A O 1
ATOM 1486 N N . SER A 1 179 ? 20.794 5.763 -29.152 1.00 61.41 179 SER A N 1
ATOM 1487 C CA . SER A 1 179 ? 20.910 4.690 -30.145 1.00 61.41 179 SER A CA 1
ATOM 1488 C C . SER A 1 179 ? 19.715 3.727 -30.088 1.00 61.41 179 SER A C 1
ATOM 1490 O O . SER A 1 179 ? 19.073 3.550 -29.048 1.00 61.41 179 SER A O 1
ATOM 1492 N N . PHE A 1 180 ? 19.432 3.022 -31.192 1.00 58.12 180 PHE A N 1
ATOM 1493 C CA . PHE A 1 180 ? 18.410 1.960 -31.223 1.00 58.12 180 PHE A CA 1
ATOM 1494 C C . PHE A 1 180 ? 18.634 0.887 -30.146 1.00 58.12 180 PHE A C 1
ATOM 1496 O O . PHE A 1 180 ? 17.674 0.339 -29.599 1.00 58.12 180 PHE A O 1
ATOM 1503 N N . TYR A 1 181 ? 19.898 0.613 -29.815 1.00 58.84 181 TYR A N 1
ATOM 1504 C CA . TYR A 1 181 ? 20.274 -0.313 -28.755 1.00 58.84 181 TYR A CA 1
ATOM 1505 C C . TYR A 1 181 ? 19.889 0.224 -27.369 1.00 58.84 181 TYR A C 1
ATOM 1507 O O . TYR A 1 181 ? 19.249 -0.487 -26.597 1.00 58.84 181 TYR A O 1
ATOM 1515 N N . GLN A 1 182 ? 20.173 1.500 -27.089 1.00 61.47 182 GLN A N 1
ATOM 1516 C CA . GLN A 1 182 ? 19.793 2.162 -25.834 1.00 61.47 182 GLN A CA 1
ATOM 1517 C C . GLN A 1 182 ? 18.269 2.234 -25.660 1.00 61.47 182 GLN A C 1
ATOM 1519 O O . GLN A 1 182 ? 17.758 1.939 -24.580 1.00 61.47 182 GLN A O 1
ATOM 1524 N N . ILE A 1 183 ? 17.525 2.514 -26.737 1.00 63.59 183 ILE A N 1
ATOM 1525 C CA . ILE A 1 183 ? 16.052 2.498 -26.736 1.00 63.59 183 ILE A CA 1
ATOM 1526 C C . ILE A 1 183 ? 15.514 1.105 -26.375 1.00 63.59 183 ILE A C 1
ATOM 1528 O O . ILE A 1 183 ? 14.547 0.983 -25.622 1.00 63.59 183 ILE A O 1
ATOM 1532 N N . ASN A 1 184 ? 16.111 0.037 -26.912 1.00 63.28 184 ASN A N 1
ATOM 1533 C CA . ASN A 1 184 ? 15.661 -1.328 -26.636 1.00 63.28 184 ASN A CA 1
ATOM 1534 C C . ASN A 1 184 ? 16.075 -1.826 -25.247 1.00 63.28 184 ASN A C 1
ATOM 1536 O O . ASN A 1 184 ? 15.302 -2.556 -24.625 1.00 63.28 184 ASN A O 1
ATOM 1540 N N . GLN A 1 185 ? 17.234 -1.409 -24.733 1.00 63.72 185 GLN A N 1
ATOM 1541 C CA . GLN A 1 185 ? 17.641 -1.715 -23.363 1.00 63.72 185 GLN A CA 1
ATOM 1542 C C . GLN A 1 185 ? 16.732 -1.031 -22.331 1.00 63.72 185 GLN A C 1
ATOM 1544 O O . GLN A 1 185 ? 16.298 -1.683 -21.384 1.00 63.72 185 GLN A O 1
ATOM 1549 N N . GLN A 1 186 ? 16.358 0.236 -22.538 1.00 64.06 186 GLN A N 1
ATOM 1550 C CA . GLN A 1 186 ? 15.513 0.974 -21.588 1.00 64.06 186 GLN A CA 1
ATOM 1551 C C . GLN A 1 186 ? 14.074 0.446 -21.486 1.00 64.06 186 GLN A C 1
ATOM 1553 O O . GLN A 1 186 ? 13.474 0.514 -20.418 1.00 64.06 186 GLN A O 1
ATOM 1558 N N . LYS A 1 187 ? 13.532 -0.183 -22.539 1.00 66.62 187 LYS A N 1
ATOM 1559 C CA . LYS A 1 187 ? 12.181 -0.785 -22.517 1.00 66.62 187 LYS A CA 1
ATOM 1560 C C . LYS A 1 187 ? 12.006 -1.923 -21.504 1.00 66.62 187 LYS A C 1
ATOM 1562 O O . LYS A 1 187 ? 10.870 -2.325 -21.245 1.00 66.62 187 LYS A O 1
ATOM 1567 N N . ASN A 1 188 ? 13.095 -2.453 -20.946 1.00 78.50 188 ASN A N 1
ATOM 1568 C CA . ASN A 1 188 ? 13.083 -3.596 -20.031 1.00 78.50 188 ASN A CA 1
ATOM 1569 C C . ASN A 1 188 ? 13.554 -3.253 -18.613 1.00 78.50 188 ASN A C 1
ATOM 1571 O O . ASN A 1 188 ? 13.829 -4.164 -17.828 1.00 78.50 188 ASN A O 1
ATOM 1575 N N . VAL A 1 189 ? 13.664 -1.966 -18.284 1.00 85.38 189 VAL A N 1
ATOM 1576 C CA . VAL A 1 189 ? 14.257 -1.519 -17.026 1.00 85.38 189 VAL A CA 1
ATOM 1577 C C . VAL A 1 189 ? 13.439 -0.374 -16.428 1.00 85.38 189 VAL A C 1
ATOM 1579 O O . VAL A 1 189 ? 12.847 0.425 -17.146 1.00 85.38 189 VAL A O 1
ATOM 1582 N N . TRP A 1 190 ? 13.366 -0.325 -15.103 1.00 87.88 190 TRP A N 1
ATOM 1583 C CA . TRP A 1 190 ? 12.748 0.739 -14.317 1.00 87.88 190 TRP A CA 1
ATOM 1584 C C . TRP A 1 190 ? 13.816 1.533 -13.576 1.00 87.88 190 TRP A C 1
ATOM 1586 O O . TRP A 1 190 ? 14.782 0.960 -13.079 1.00 87.88 190 TRP A O 1
ATOM 1596 N N . ASP A 1 191 ? 13.619 2.835 -13.445 1.00 86.50 191 ASP A N 1
ATOM 1597 C CA . ASP A 1 191 ? 14.381 3.680 -12.532 1.00 86.50 191 ASP A CA 1
ATOM 1598 C C . ASP A 1 191 ? 13.648 3.831 -11.181 1.00 86.50 191 ASP A C 1
ATOM 1600 O O . ASP A 1 191 ? 12.533 3.329 -10.976 1.00 86.50 191 ASP A O 1
ATOM 1604 N N . CYS A 1 192 ? 14.264 4.562 -10.251 1.00 87.94 192 CYS A N 1
ATOM 1605 C CA . CYS A 1 192 ? 13.685 4.816 -8.933 1.00 87.94 192 CYS A CA 1
ATOM 1606 C C . CYS A 1 192 ? 12.369 5.608 -9.028 1.00 87.94 192 CYS A C 1
ATOM 1608 O O . CYS A 1 192 ? 11.414 5.317 -8.304 1.00 87.94 192 CYS A O 1
ATOM 1610 N N . GLY A 1 193 ? 12.276 6.579 -9.945 1.00 84.62 193 GLY A N 1
ATOM 1611 C CA . GLY A 1 193 ? 11.066 7.377 -10.142 1.00 84.62 193 GLY A CA 1
ATOM 1612 C C . GLY A 1 193 ? 9.877 6.522 -10.577 1.00 84.62 193 GLY A C 1
ATOM 1613 O O . GLY A 1 193 ? 8.791 6.611 -9.991 1.00 84.62 193 GLY A O 1
ATOM 1614 N N . THR A 1 194 ? 10.094 5.639 -11.549 1.00 87.62 194 THR A N 1
ATOM 1615 C CA . THR A 1 194 ? 9.093 4.687 -12.038 1.00 87.62 194 THR A CA 1
ATOM 1616 C C . THR A 1 194 ? 8.661 3.718 -10.946 1.00 87.62 194 THR A C 1
ATOM 1618 O O . THR A 1 194 ? 7.460 3.525 -10.738 1.00 87.62 194 THR A O 1
ATOM 1621 N N . PHE A 1 195 ? 9.614 3.165 -10.192 1.00 90.69 195 PHE A N 1
ATOM 1622 C CA . PHE A 1 195 ? 9.320 2.273 -9.072 1.00 90.69 195 PHE A CA 1
ATOM 1623 C C . PHE A 1 195 ? 8.453 2.953 -8.001 1.00 90.69 195 PHE A C 1
ATOM 1625 O O . PHE A 1 195 ? 7.416 2.420 -7.603 1.00 90.69 195 PHE A O 1
ATOM 1632 N N . LEU A 1 196 ? 8.802 4.175 -7.588 1.00 88.06 196 LEU A N 1
ATOM 1633 C CA . LEU A 1 196 ? 7.997 4.950 -6.638 1.00 88.06 196 LEU A CA 1
ATOM 1634 C C . LEU A 1 196 ? 6.618 5.312 -7.206 1.00 88.06 196 LEU A C 1
ATOM 1636 O O . LEU A 1 196 ? 5.627 5.339 -6.479 1.00 88.06 196 LEU A O 1
ATOM 1640 N N . THR A 1 197 ? 6.519 5.568 -8.507 1.00 86.12 197 THR A N 1
ATOM 1641 C CA . THR A 1 197 ? 5.237 5.857 -9.160 1.00 86.12 197 THR A CA 1
ATOM 1642 C C . THR A 1 197 ? 4.324 4.634 -9.131 1.00 86.12 197 THR A C 1
ATOM 1644 O O . THR A 1 197 ? 3.154 4.748 -8.759 1.00 86.12 197 THR A O 1
ATOM 1647 N N . PHE A 1 198 ? 4.867 3.451 -9.431 1.00 89.00 198 PHE A N 1
ATOM 1648 C CA . PHE A 1 198 ? 4.171 2.181 -9.255 1.00 89.00 198 PHE A CA 1
ATOM 1649 C C . PHE A 1 198 ? 3.688 2.015 -7.809 1.00 89.00 198 PHE A C 1
ATOM 1651 O O . PHE A 1 198 ? 2.489 1.823 -7.589 1.00 89.00 198 PHE A O 1
ATOM 1658 N N . CYS A 1 199 ? 4.580 2.168 -6.827 1.00 86.94 199 CYS A N 1
ATOM 1659 C CA . CYS A 1 199 ? 4.236 1.996 -5.419 1.00 86.94 199 CYS A CA 1
ATOM 1660 C C . CYS A 1 199 ? 3.139 2.981 -4.971 1.00 86.94 199 CYS A C 1
ATOM 1662 O O . CYS A 1 199 ? 2.236 2.602 -4.229 1.00 86.94 199 CYS A O 1
ATOM 1664 N N . LYS A 1 200 ? 3.127 4.214 -5.488 1.00 82.81 200 LYS A N 1
ATOM 1665 C CA . LYS A 1 200 ? 2.051 5.183 -5.238 1.00 82.81 200 LYS A CA 1
ATOM 1666 C C . LYS A 1 200 ? 0.727 4.762 -5.885 1.00 82.81 200 LYS A C 1
ATOM 1668 O O . LYS A 1 200 ? -0.311 4.758 -5.229 1.00 82.81 200 LYS A O 1
ATOM 1673 N N . HIS A 1 201 ? 0.733 4.400 -7.169 1.00 82.81 201 HIS A N 1
ATOM 1674 C CA . HIS A 1 201 ? -0.484 4.021 -7.903 1.00 82.81 201 HIS A CA 1
ATOM 1675 C C . HIS A 1 201 ? -1.134 2.749 -7.364 1.00 82.81 201 HIS A C 1
ATOM 1677 O O . HIS A 1 201 ? -2.358 2.599 -7.394 1.00 82.81 201 HIS A O 1
ATOM 1683 N N . PHE A 1 202 ? -0.318 1.829 -6.864 1.00 81.69 202 PHE A N 1
ATOM 1684 C CA . PHE A 1 202 ? -0.786 0.609 -6.231 1.00 81.69 202 PHE A CA 1
ATOM 1685 C C . PHE A 1 202 ? -1.111 0.780 -4.747 1.00 81.69 202 PHE A C 1
ATOM 1687 O O . PHE A 1 202 ? -1.506 -0.197 -4.123 1.00 81.69 202 PHE A O 1
ATOM 1694 N N . CYS A 1 203 ? -1.066 2.014 -4.229 1.00 74.94 203 CYS A N 1
ATOM 1695 C CA . CYS A 1 203 ? -1.359 2.335 -2.834 1.00 74.94 203 CYS A CA 1
ATOM 1696 C C . CYS A 1 203 ? -0.453 1.575 -1.856 1.00 74.94 203 CYS A C 1
ATOM 1698 O O . CYS A 1 203 ? -0.863 1.319 -0.730 1.00 74.94 203 CYS A O 1
ATOM 1700 N N . ILE A 1 204 ? 0.763 1.225 -2.290 1.00 77.88 204 ILE A N 1
ATOM 1701 C CA . ILE A 1 204 ? 1.799 0.696 -1.407 1.00 77.88 204 ILE A CA 1
ATOM 1702 C C . ILE A 1 204 ? 2.138 1.813 -0.421 1.00 77.88 204 ILE A C 1
ATOM 1704 O O . ILE A 1 204 ? 1.943 1.620 0.762 1.00 77.88 204 ILE A O 1
ATOM 1708 N N . PHE A 1 205 ? 2.450 3.033 -0.874 1.00 70.00 205 PHE A N 1
ATOM 1709 C CA . PHE A 1 205 ? 2.591 4.192 0.024 1.00 70.00 205 PHE A CA 1
ATOM 1710 C C . PHE A 1 205 ? 1.674 5.360 -0.346 1.00 70.00 205 PHE A C 1
ATOM 1712 O O . PHE A 1 205 ? 1.340 5.562 -1.517 1.00 70.00 205 PHE A O 1
ATOM 1719 N N . TYR A 1 206 ? 1.318 6.168 0.657 1.00 59.66 206 TYR A N 1
ATOM 1720 C CA . TYR A 1 206 ? 0.626 7.444 0.489 1.00 59.66 206 TYR A CA 1
ATOM 1721 C C . TYR A 1 206 ? 1.503 8.596 0.991 1.00 59.66 206 TYR A C 1
ATOM 1723 O O . TYR A 1 206 ? 2.220 8.474 1.975 1.00 59.66 206 TYR A O 1
ATOM 1731 N N . ASN A 1 207 ? 1.412 9.756 0.337 1.00 49.69 207 ASN A N 1
ATOM 1732 C CA . ASN A 1 207 ? 2.103 10.978 0.776 1.00 49.69 207 ASN A CA 1
ATOM 1733 C C . ASN A 1 207 ? 1.473 11.623 2.032 1.00 49.69 207 ASN A C 1
ATOM 1735 O O . ASN A 1 207 ? 1.932 12.678 2.460 1.00 49.69 207 ASN A O 1
ATOM 1739 N N . ASN A 1 208 ? 0.425 11.030 2.614 1.00 44.75 208 ASN A N 1
ATOM 1740 C CA . ASN A 1 208 ? -0.172 11.535 3.847 1.00 44.75 208 ASN A CA 1
ATOM 1741 C C . ASN A 1 208 ? 0.603 11.001 5.052 1.00 44.75 208 ASN A C 1
ATOM 1743 O O . ASN A 1 208 ? 0.875 9.805 5.127 1.00 44.75 208 ASN A O 1
ATOM 1747 N N . LYS A 1 209 ? 0.881 11.886 6.018 1.00 41.78 209 LYS A N 1
ATOM 1748 C CA . LYS A 1 209 ? 1.630 11.618 7.262 1.00 41.78 209 LYS A CA 1
ATOM 1749 C C . LYS A 1 209 ? 1.093 10.440 8.103 1.00 41.78 209 LYS A C 1
ATOM 1751 O O . LYS A 1 209 ? 1.769 10.003 9.022 1.00 41.78 209 LYS A O 1
ATOM 1756 N N . GLU A 1 210 ? -0.089 9.917 7.782 1.00 41.59 210 GLU A N 1
ATOM 1757 C CA . GLU A 1 210 ? -0.807 8.898 8.554 1.00 41.59 210 GLU A CA 1
ATOM 1758 C C . GLU A 1 210 ? -0.799 7.488 7.933 1.00 41.59 210 GLU A C 1
ATOM 1760 O O . GLU A 1 210 ? -1.310 6.552 8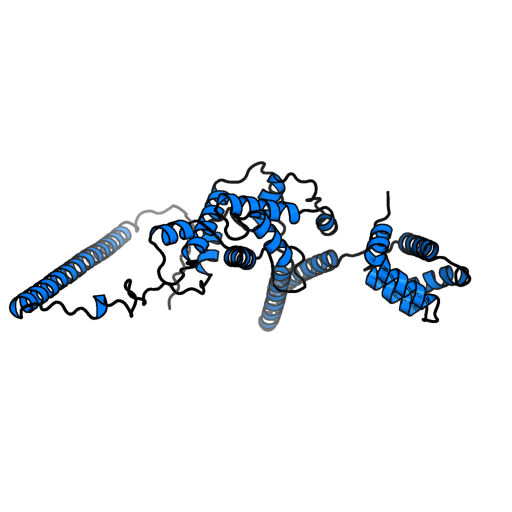.551 1.00 41.59 210 GLU A O 1
ATOM 1765 N N . SER A 1 211 ? -0.239 7.280 6.730 1.00 45.19 211 SER A N 1
ATOM 1766 C CA . SER A 1 211 ? -0.179 5.924 6.163 1.00 45.19 211 SER A CA 1
ATOM 1767 C C . SER A 1 211 ? 0.947 5.118 6.814 1.00 45.19 211 SER A C 1
ATOM 1769 O O . SER A 1 211 ? 2.119 5.307 6.496 1.00 45.19 211 SER A O 1
ATOM 1771 N N . LYS A 1 212 ? 0.580 4.207 7.720 1.00 48.59 212 LYS A N 1
ATOM 1772 C CA . LYS A 1 212 ? 1.499 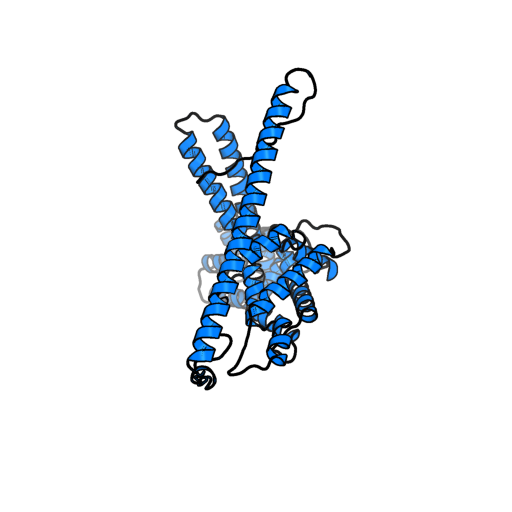3.439 8.580 1.00 48.59 212 LYS A CA 1
ATOM 1773 C C . LYS A 1 212 ? 2.409 2.427 7.866 1.00 48.59 212 LYS A C 1
ATOM 1775 O O . LYS A 1 212 ? 3.304 1.899 8.512 1.00 48.59 212 LYS A O 1
ATOM 1780 N N . PHE A 1 213 ? 2.204 2.130 6.581 1.00 52.53 213 PHE A N 1
ATOM 1781 C CA . PHE A 1 213 ? 2.832 0.947 5.978 1.00 52.53 213 PHE A CA 1
ATOM 1782 C C . PHE A 1 213 ? 4.191 1.203 5.316 1.00 52.53 213 PHE A C 1
ATOM 1784 O O . PHE A 1 213 ? 5.096 0.398 5.504 1.00 52.53 213 PHE A O 1
ATOM 1791 N N . TYR A 1 214 ? 4.385 2.311 4.589 1.00 62.97 214 TYR A N 1
ATOM 1792 C CA . TYR A 1 214 ? 5.678 2.588 3.948 1.00 62.97 214 TYR A CA 1
ATOM 1793 C C . TYR A 1 214 ? 5.909 4.084 3.793 1.00 62.97 214 TYR A C 1
ATOM 1795 O O . TYR A 1 214 ? 5.044 4.820 3.317 1.00 62.97 214 TYR A O 1
ATOM 1803 N N . ASN A 1 215 ? 7.113 4.522 4.151 1.00 68.31 215 ASN A N 1
ATOM 1804 C CA . ASN A 1 215 ? 7.585 5.863 3.855 1.00 68.31 215 ASN A CA 1
ATOM 1805 C C . ASN A 1 215 ? 8.381 5.849 2.534 1.00 68.31 215 ASN A C 1
ATOM 1807 O O . ASN A 1 215 ? 8.942 4.834 2.111 1.00 68.31 215 ASN A O 1
ATOM 1811 N N . ARG A 1 216 ? 8.416 6.994 1.848 1.00 80.56 216 ARG A N 1
ATOM 1812 C CA . ARG A 1 216 ? 9.183 7.144 0.603 1.00 80.56 216 ARG A CA 1
ATOM 1813 C C . ARG A 1 216 ? 10.674 6.767 0.766 1.00 80.56 216 ARG A C 1
ATOM 1815 O O . ARG A 1 216 ? 11.169 6.088 -0.132 1.00 80.56 216 ARG A O 1
ATOM 1822 N N . PRO A 1 217 ? 11.371 7.125 1.870 1.00 83.75 217 PRO A N 1
ATOM 1823 C CA . PRO A 1 217 ? 12.772 6.744 2.080 1.00 83.75 217 PRO A CA 1
ATOM 1824 C C . PRO A 1 217 ? 13.022 5.230 2.116 1.00 83.75 217 PRO A C 1
ATOM 1826 O O . PRO A 1 217 ? 13.991 4.764 1.525 1.00 83.75 217 PRO A O 1
ATOM 1829 N N . LEU A 1 218 ? 12.139 4.447 2.744 1.00 84.19 218 LEU A N 1
ATOM 1830 C CA . LEU A 1 218 ? 12.245 2.985 2.787 1.00 84.19 218 LEU A CA 1
ATOM 1831 C C . LEU A 1 218 ? 12.097 2.376 1.391 1.00 84.19 218 LEU A C 1
ATOM 1833 O O . LEU A 1 218 ? 12.844 1.485 1.010 1.00 84.19 218 LEU A O 1
ATOM 1837 N N . LEU A 1 219 ? 11.156 2.871 0.588 1.00 88.00 219 LEU A N 1
ATOM 1838 C CA . LEU A 1 219 ? 10.997 2.378 -0.781 1.00 88.00 219 LEU A CA 1
ATOM 1839 C C . LEU A 1 219 ? 12.189 2.760 -1.666 1.00 88.00 219 LEU A C 1
ATOM 1841 O O . LEU A 1 219 ? 12.605 1.971 -2.511 1.00 88.00 219 LEU A O 1
ATOM 1845 N N . GLN A 1 220 ? 12.773 3.940 -1.450 1.00 89.75 220 GLN A N 1
ATOM 1846 C CA . GLN A 1 220 ? 14.016 4.331 -2.112 1.00 89.75 220 GLN A CA 1
ATOM 1847 C C . GLN A 1 220 ? 15.176 3.418 -1.710 1.00 89.75 220 GLN A C 1
ATOM 1849 O O . GLN A 1 220 ? 15.908 2.967 -2.585 1.00 89.75 220 GLN A O 1
ATOM 1854 N N . SER A 1 221 ? 15.325 3.085 -0.424 1.00 89.94 221 SER A N 1
ATOM 1855 C CA . SER A 1 221 ? 16.391 2.183 0.022 1.00 89.94 221 SER A CA 1
ATOM 1856 C C . SER A 1 221 ? 16.213 0.761 -0.519 1.00 89.94 221 SER A C 1
ATOM 1858 O O . SER A 1 221 ? 17.191 0.155 -0.957 1.00 89.94 221 SER A O 1
ATOM 1860 N N . ILE A 1 222 ? 14.973 0.257 -0.592 1.00 90.81 222 ILE A N 1
ATOM 1861 C CA . ILE A 1 222 ? 14.651 -1.027 -1.238 1.00 90.81 222 ILE A CA 1
ATOM 1862 C C . ILE A 1 222 ? 15.042 -1.002 -2.718 1.00 90.81 222 ILE A C 1
ATOM 1864 O O . ILE A 1 222 ? 15.635 -1.969 -3.199 1.00 90.81 222 ILE A O 1
ATOM 1868 N N . PHE A 1 223 ? 14.746 0.088 -3.435 1.00 92.38 223 PHE A N 1
ATOM 1869 C CA . PHE A 1 223 ? 15.140 0.232 -4.835 1.00 92.38 223 PHE A CA 1
ATOM 1870 C C . PHE A 1 223 ? 16.660 0.218 -4.999 1.00 92.38 223 PHE A C 1
ATOM 1872 O O . PHE A 1 223 ? 17.180 -0.564 -5.792 1.00 92.38 223 PHE A O 1
ATOM 1879 N N . LEU A 1 224 ? 17.375 1.059 -4.245 1.00 91.06 224 LEU A N 1
ATOM 1880 C CA . LEU A 1 224 ? 18.832 1.176 -4.333 1.00 91.06 224 LEU A CA 1
ATOM 1881 C C . LEU A 1 224 ? 19.488 -0.188 -4.081 1.00 91.06 224 LEU A C 1
ATOM 1883 O O . LEU A 1 224 ? 20.247 -0.670 -4.911 1.00 91.06 224 LEU A O 1
ATOM 1887 N N . ARG A 1 225 ? 19.069 -0.896 -3.025 1.00 90.56 225 ARG A N 1
ATOM 1888 C CA . ARG A 1 225 ? 19.602 -2.222 -2.676 1.00 90.56 225 ARG A CA 1
ATOM 1889 C C . ARG A 1 225 ? 19.378 -3.294 -3.749 1.00 90.56 225 ARG A C 1
ATOM 1891 O O . ARG A 1 225 ? 20.163 -4.233 -3.837 1.00 90.56 225 ARG A O 1
ATOM 1898 N N . ASN A 1 226 ? 18.304 -3.186 -4.529 1.00 89.38 226 ASN A N 1
ATOM 1899 C CA . ASN A 1 226 ? 17.901 -4.198 -5.506 1.00 89.38 226 ASN A CA 1
ATOM 1900 C C . ASN A 1 226 ? 18.088 -3.753 -6.960 1.00 89.38 226 ASN A C 1
ATOM 1902 O O . ASN A 1 226 ? 17.609 -4.435 -7.859 1.00 89.38 226 ASN A O 1
ATOM 1906 N N . SER A 1 227 ? 18.748 -2.629 -7.226 1.00 90.12 227 SER A N 1
ATOM 1907 C CA . SER A 1 227 ? 18.974 -2.133 -8.586 1.00 90.12 227 SER A CA 1
ATOM 1908 C C . SER A 1 227 ? 20.426 -2.330 -9.016 1.00 90.12 227 SER A C 1
ATOM 1910 O O . SER A 1 227 ? 21.346 -2.407 -8.206 1.00 90.12 227 SER A O 1
ATOM 1912 N N . VAL A 1 228 ? 20.642 -2.426 -10.326 1.00 85.44 228 VAL A N 1
ATOM 1913 C CA . VAL A 1 228 ? 21.980 -2.452 -10.913 1.00 85.44 228 VAL A CA 1
ATOM 1914 C C . VAL A 1 228 ? 22.575 -1.056 -10.790 1.00 85.44 228 VAL A C 1
ATOM 1916 O O . VAL A 1 228 ? 21.988 -0.079 -11.272 1.00 85.44 228 VAL A O 1
ATOM 1919 N N . SER A 1 229 ? 23.729 -0.978 -10.127 1.00 82.00 229 SER A N 1
ATOM 1920 C CA . SER A 1 229 ? 24.483 0.259 -9.901 1.00 82.00 229 SER A CA 1
ATOM 1921 C C . SER A 1 229 ? 23.658 1.379 -9.263 1.00 82.00 229 SER A C 1
ATOM 1923 O O . SER A 1 229 ? 23.929 2.545 -9.523 1.00 82.00 229 SER A O 1
ATOM 1925 N N . ASN A 1 230 ? 22.636 1.047 -8.464 1.00 83.06 230 ASN A N 1
ATOM 1926 C CA . ASN A 1 230 ? 21.711 2.010 -7.853 1.00 83.06 230 ASN A CA 1
ATOM 1927 C C . ASN A 1 230 ? 20.872 2.844 -8.846 1.00 83.06 230 ASN A C 1
ATOM 1929 O O . ASN A 1 230 ? 20.221 3.810 -8.446 1.00 83.06 230 ASN A O 1
ATOM 1933 N N . ILE A 1 231 ? 20.879 2.498 -10.138 1.00 81.94 231 ILE A N 1
ATOM 1934 C CA . ILE A 1 231 ? 20.271 3.315 -11.201 1.00 81.94 231 ILE A CA 1
ATOM 1935 C C . ILE A 1 231 ? 19.028 2.638 -11.773 1.00 81.94 231 ILE A C 1
ATOM 1937 O O . ILE A 1 231 ? 18.036 3.307 -12.063 1.00 81.94 231 ILE A O 1
ATOM 1941 N N . SER A 1 232 ? 19.075 1.318 -11.975 1.00 86.56 232 SER A N 1
ATOM 1942 C CA . SER A 1 232 ? 18.132 0.663 -12.881 1.00 86.56 232 SER A CA 1
ATOM 1943 C C . SER A 1 232 ? 17.756 -0.763 -12.452 1.00 86.56 232 SER A C 1
ATOM 1945 O O . SER A 1 232 ? 18.579 -1.511 -11.933 1.00 86.56 232 SER A O 1
ATOM 1947 N N . MET A 1 233 ? 16.497 -1.153 -12.646 1.00 90.12 233 MET A N 1
ATOM 1948 C CA . MET A 1 233 ? 15.900 -2.391 -12.141 1.00 90.12 233 MET A CA 1
ATOM 1949 C C . MET A 1 233 ? 15.170 -3.146 -13.255 1.00 90.12 233 MET A C 1
ATOM 1951 O O . MET A 1 233 ? 14.210 -2.645 -13.834 1.00 90.12 233 MET A O 1
ATOM 1955 N N . ASN A 1 234 ? 15.604 -4.366 -13.567 1.00 91.25 234 ASN A N 1
ATOM 1956 C CA . ASN A 1 234 ? 14.909 -5.235 -14.521 1.00 91.25 234 ASN A CA 1
ATOM 1957 C C . ASN A 1 234 ? 13.747 -5.998 -13.844 1.00 91.25 234 ASN A C 1
ATOM 1959 O O . ASN A 1 234 ? 13.519 -5.875 -12.641 1.00 91.25 234 ASN A O 1
ATOM 1963 N N . LEU A 1 235 ? 13.018 -6.823 -14.603 1.00 90.50 235 LEU A N 1
ATOM 1964 C CA . LEU A 1 235 ? 11.860 -7.562 -14.085 1.00 90.50 235 LEU A CA 1
ATOM 1965 C C . LEU A 1 235 ? 12.193 -8.469 -12.885 1.00 90.50 235 LEU A C 1
ATOM 1967 O O . LEU A 1 235 ? 11.398 -8.542 -11.951 1.00 90.50 235 LEU A O 1
ATOM 1971 N N . SER A 1 236 ? 13.328 -9.175 -12.896 1.00 92.25 236 SER A N 1
ATOM 1972 C CA . SER A 1 236 ? 13.668 -10.090 -11.796 1.00 92.25 236 SER A CA 1
ATOM 1973 C C . SER A 1 236 ? 13.994 -9.318 -10.517 1.00 92.25 236 SER A C 1
ATOM 1975 O O . SER A 1 236 ? 13.543 -9.688 -9.436 1.00 92.25 236 SER A O 1
ATOM 1977 N N . LEU A 1 237 ? 14.705 -8.200 -10.649 1.00 93.44 237 LEU A N 1
ATOM 1978 C CA . LEU A 1 237 ? 15.010 -7.282 -9.556 1.00 93.44 237 LEU A CA 1
ATOM 1979 C C . LEU A 1 237 ? 13.762 -6.555 -9.025 1.00 93.44 237 LEU A C 1
ATOM 1981 O O . LEU A 1 237 ? 13.642 -6.318 -7.822 1.00 93.44 237 LEU A O 1
ATOM 1985 N N . PHE A 1 238 ? 12.800 -6.265 -9.902 1.00 93.69 238 PHE A N 1
ATOM 1986 C CA . PHE A 1 238 ? 11.486 -5.753 -9.519 1.00 93.69 238 PHE A CA 1
ATOM 1987 C C . PHE A 1 238 ? 10.725 -6.753 -8.653 1.00 93.69 238 PHE A C 1
ATOM 1989 O O . PHE A 1 238 ? 10.271 -6.386 -7.573 1.00 93.69 238 PHE A O 1
ATOM 1996 N N . VAL A 1 239 ? 10.645 -8.021 -9.067 1.00 92.56 239 VAL A N 1
ATOM 1997 C CA . VAL A 1 239 ? 10.008 -9.070 -8.253 1.00 92.56 239 VAL A CA 1
ATOM 1998 C C . VAL A 1 239 ? 10.707 -9.205 -6.897 1.00 92.56 239 VAL A C 1
ATOM 2000 O O . VAL A 1 239 ? 10.027 -9.200 -5.875 1.00 92.56 239 VAL A O 1
ATOM 2003 N N . LYS A 1 240 ? 12.048 -9.196 -6.862 1.00 92.38 240 LYS A N 1
ATOM 2004 C CA . LYS A 1 240 ? 12.806 -9.192 -5.597 1.00 92.38 240 LYS A CA 1
ATOM 2005 C C . LYS A 1 240 ? 12.466 -7.991 -4.714 1.00 92.38 240 LYS A C 1
ATOM 2007 O O . LYS A 1 240 ? 12.330 -8.130 -3.507 1.00 92.38 240 LYS A O 1
ATOM 2012 N N . SER A 1 241 ? 12.280 -6.812 -5.297 1.00 92.75 241 SER A N 1
ATOM 2013 C CA . SER A 1 241 ? 11.897 -5.618 -4.538 1.00 92.75 241 SER A CA 1
ATOM 2014 C C . SER A 1 241 ? 10.497 -5.735 -3.938 1.00 92.75 241 SER A C 1
ATOM 2016 O O . SER A 1 241 ? 10.276 -5.263 -2.826 1.00 92.75 241 SER A O 1
ATOM 2018 N N . ILE A 1 242 ? 9.565 -6.406 -4.621 1.00 90.62 242 ILE A N 1
ATOM 2019 C CA . ILE A 1 242 ? 8.250 -6.737 -4.055 1.00 90.62 242 ILE A CA 1
ATOM 2020 C C . ILE A 1 242 ? 8.384 -7.706 -2.869 1.00 90.62 242 ILE A C 1
ATOM 2022 O O . ILE A 1 242 ? 7.652 -7.565 -1.893 1.00 90.62 242 ILE A O 1
ATOM 2026 N N . ASP A 1 243 ? 9.342 -8.633 -2.905 1.00 90.00 243 ASP A N 1
ATOM 2027 C CA . ASP A 1 243 ? 9.617 -9.534 -1.777 1.00 90.00 243 ASP A CA 1
ATOM 2028 C C . ASP A 1 243 ? 10.145 -8.781 -0.559 1.00 90.00 243 ASP A C 1
ATOM 2030 O O . ASP A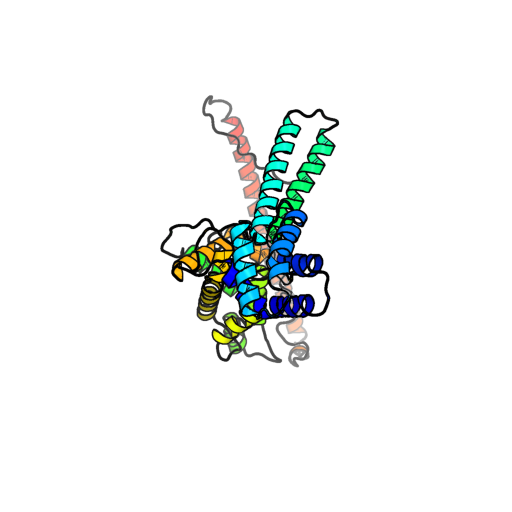 1 243 ? 9.644 -8.974 0.545 1.00 90.00 243 ASP A O 1
ATOM 2034 N N . PHE A 1 244 ? 11.092 -7.863 -0.763 1.00 89.00 244 PHE A N 1
ATOM 2035 C CA . PHE A 1 244 ? 11.588 -6.988 0.303 1.00 89.00 244 PHE A CA 1
ATOM 2036 C C . PHE A 1 244 ? 10.492 -6.076 0.860 1.00 89.00 244 PHE A C 1
ATOM 2038 O O . PHE A 1 244 ? 10.446 -5.821 2.066 1.00 89.00 244 PHE A O 1
ATOM 2045 N N . ILE A 1 245 ? 9.584 -5.598 0.003 1.00 88.06 245 ILE A N 1
ATOM 2046 C CA . ILE A 1 245 ? 8.379 -4.899 0.452 1.00 88.06 245 ILE A CA 1
ATOM 2047 C C . ILE A 1 245 ? 7.580 -5.839 1.355 1.00 88.06 245 ILE A C 1
ATOM 2049 O O . ILE A 1 245 ? 7.342 -5.477 2.500 1.00 88.06 245 ILE A O 1
ATOM 2053 N N . ALA A 1 246 ? 7.236 -7.054 0.921 1.00 85.62 246 ALA A N 1
ATOM 2054 C CA . ALA A 1 246 ? 6.475 -8.005 1.738 1.00 85.62 246 ALA A CA 1
ATOM 2055 C C . ALA A 1 246 ? 7.156 -8.304 3.087 1.00 85.62 246 ALA A C 1
ATOM 2057 O O . ALA A 1 246 ? 6.511 -8.265 4.131 1.00 85.62 246 ALA A O 1
ATOM 2058 N N . GLU A 1 247 ? 8.466 -8.536 3.093 1.00 84.38 247 GLU A N 1
ATOM 2059 C CA . GLU A 1 247 ? 9.230 -8.830 4.306 1.00 84.38 247 GLU A CA 1
ATOM 2060 C C . GLU A 1 247 ? 9.225 -7.662 5.300 1.00 84.38 247 GLU A C 1
ATOM 2062 O O . GLU A 1 247 ? 8.953 -7.857 6.486 1.00 84.38 247 GLU A O 1
ATOM 2067 N N . SER A 1 248 ? 9.435 -6.438 4.808 1.00 79.81 248 SER A N 1
ATOM 2068 C CA . SER A 1 248 ? 9.386 -5.221 5.630 1.00 79.81 248 SER A CA 1
ATOM 2069 C C . SER A 1 248 ? 7.972 -4.853 6.098 1.00 79.81 248 SER A C 1
ATOM 2071 O O . SER A 1 248 ? 7.822 -4.158 7.102 1.00 79.81 248 SER A O 1
ATOM 2073 N N . SER A 1 249 ? 6.936 -5.351 5.417 1.00 72.19 249 SER A N 1
ATOM 2074 C CA . SER A 1 249 ? 5.525 -5.069 5.730 1.00 72.19 249 SER A CA 1
ATOM 2075 C C . SER A 1 249 ? 5.012 -5.819 6.948 1.00 72.19 249 SER A C 1
ATOM 2077 O O . SER A 1 249 ? 4.146 -5.320 7.663 1.00 72.19 249 SER A O 1
ATOM 2079 N N . TYR A 1 250 ? 5.502 -7.042 7.143 1.00 74.56 250 TYR A N 1
ATOM 2080 C CA . TYR A 1 250 ? 4.987 -7.974 8.139 1.00 74.56 250 TYR A CA 1
ATOM 2081 C C . TYR A 1 250 ? 6.094 -8.269 9.153 1.00 74.56 250 TYR A C 1
ATOM 2083 O O . TYR A 1 250 ? 6.751 -9.312 9.112 1.00 74.56 250 TYR A O 1
ATOM 2091 N N . THR A 1 251 ? 6.327 -7.300 10.038 1.00 70.44 251 THR A N 1
ATOM 2092 C CA . THR A 1 251 ? 7.302 -7.349 11.139 1.00 70.44 251 THR A CA 1
ATOM 2093 C C . THR A 1 251 ? 6.597 -7.493 12.486 1.00 70.44 251 THR A C 1
ATOM 2095 O O . THR A 1 251 ? 5.399 -7.230 12.601 1.00 70.44 251 THR A O 1
ATOM 2098 N N . ALA A 1 252 ? 7.324 -7.885 13.536 1.00 64.62 252 ALA A N 1
ATOM 2099 C CA . ALA A 1 252 ? 6.749 -8.046 14.877 1.00 64.62 252 ALA A CA 1
ATOM 2100 C C . ALA A 1 252 ? 6.073 -6.757 15.389 1.00 64.62 252 ALA A C 1
ATOM 2102 O O . ALA A 1 252 ? 5.079 -6.814 16.104 1.00 64.62 252 ALA A O 1
ATOM 2103 N N . SER A 1 253 ? 6.563 -5.589 14.963 1.00 61.53 253 SER A N 1
ATOM 2104 C CA . SER A 1 253 ? 5.949 -4.291 15.254 1.00 61.53 253 SER A CA 1
ATOM 2105 C C . SER A 1 253 ? 4.605 -4.088 14.544 1.00 61.53 253 SER A C 1
ATOM 2107 O O . SER A 1 253 ? 3.721 -3.440 15.096 1.00 61.53 253 SER A O 1
ATOM 2109 N N . SER A 1 254 ? 4.420 -4.650 13.344 1.00 60.59 254 SER A N 1
ATOM 2110 C CA . SER A 1 254 ? 3.137 -4.600 12.623 1.00 60.59 254 SER A CA 1
ATOM 2111 C C . SER A 1 254 ? 2.076 -5.517 13.246 1.00 60.59 254 SER A C 1
ATOM 2113 O O . SER A 1 254 ? 0.901 -5.157 13.285 1.00 60.59 254 SER A O 1
ATOM 2115 N N . ASP A 1 255 ? 2.497 -6.643 13.828 1.00 61.72 255 ASP A N 1
ATOM 2116 C CA . ASP A 1 255 ? 1.612 -7.596 14.510 1.00 61.72 255 ASP A CA 1
ATOM 2117 C C . ASP A 1 255 ? 1.013 -7.034 15.801 1.00 61.72 255 ASP A C 1
ATOM 2119 O O . ASP A 1 255 ? -0.043 -7.475 16.233 1.00 61.72 255 ASP A O 1
ATOM 2123 N N . GLN A 1 256 ? 1.639 -6.025 16.411 1.00 54.88 256 GLN A N 1
ATOM 2124 C CA . GLN A 1 256 ? 1.070 -5.341 17.579 1.00 54.88 256 GLN A CA 1
ATOM 2125 C C . GLN A 1 256 ? -0.246 -4.613 17.250 1.00 54.88 256 GLN A C 1
ATOM 2127 O O . GLN A 1 256 ? -1.001 -4.265 18.154 1.00 54.88 256 GLN A O 1
ATOM 2132 N N . LEU A 1 257 ? -0.521 -4.370 15.963 1.00 47.38 257 LEU A N 1
ATOM 2133 C CA . LEU A 1 257 ? -1.688 -3.629 15.484 1.00 47.38 257 LEU A CA 1
ATOM 2134 C C . LEU A 1 257 ? -2.804 -4.532 14.945 1.00 47.38 257 LEU A C 1
ATOM 2136 O O . LEU A 1 257 ? -3.906 -4.036 14.708 1.00 47.38 257 LEU A O 1
ATOM 2140 N N . THR A 1 258 ? -2.536 -5.826 14.746 1.00 52.97 258 THR A N 1
ATOM 2141 C CA . THR A 1 258 ? -3.485 -6.797 14.188 1.00 52.97 258 THR A CA 1
ATOM 2142 C C . THR A 1 258 ? -3.537 -8.055 15.043 1.00 52.97 258 THR A C 1
ATOM 2144 O O . THR A 1 258 ? -2.510 -8.569 15.457 1.00 52.97 258 THR A O 1
ATOM 2147 N N . THR A 1 259 ? -4.721 -8.631 15.243 1.00 50.72 259 THR A N 1
ATOM 2148 C CA . THR A 1 259 ? -4.882 -9.897 15.988 1.00 50.72 259 THR A CA 1
ATOM 2149 C C . THR A 1 259 ? -4.147 -11.083 15.346 1.00 50.72 259 THR A C 1
ATOM 2151 O O . THR A 1 259 ? -3.854 -12.072 16.015 1.00 50.72 259 THR A O 1
ATOM 2154 N N . LEU A 1 260 ? -3.813 -10.983 14.057 1.00 59.91 260 LEU A N 1
ATOM 2155 C CA . LEU A 1 260 ? -3.053 -11.978 13.306 1.00 59.91 260 LEU A CA 1
ATOM 2156 C C . LEU A 1 260 ? -1.546 -11.708 13.392 1.00 59.91 260 LEU A C 1
ATOM 2158 O O . LEU A 1 260 ? -1.079 -10.665 12.939 1.00 59.91 260 LEU A O 1
ATOM 2162 N N . LYS A 1 261 ? -0.787 -12.688 13.902 1.00 66.44 261 LYS A N 1
ATOM 2163 C CA . LYS A 1 261 ? 0.684 -12.660 13.945 1.00 66.44 261 LYS A CA 1
ATOM 2164 C C . LYS A 1 261 ? 1.289 -12.951 12.564 1.00 66.44 261 LYS A C 1
ATOM 2166 O O . LYS A 1 261 ? 1.657 -14.088 12.268 1.00 66.44 261 LYS A O 1
ATOM 2171 N N . LYS A 1 262 ? 1.352 -11.944 11.692 1.00 72.31 262 LYS A N 1
ATOM 2172 C CA . LYS A 1 262 ? 1.872 -12.052 10.318 1.00 72.31 262 LYS A CA 1
ATOM 2173 C C . LYS A 1 262 ? 3.402 -12.015 10.259 1.00 72.31 262 LYS A C 1
ATOM 2175 O O . LYS A 1 262 ? 3.980 -12.423 9.253 1.00 72.31 262 LYS A O 1
ATOM 2180 N N . SER A 1 263 ? 4.074 -11.574 11.320 1.00 73.94 263 SER A N 1
ATOM 2181 C CA . SER A 1 263 ? 5.536 -11.491 11.385 1.00 73.94 263 SER A CA 1
ATOM 2182 C C . SER A 1 263 ? 6.235 -12.842 11.318 1.00 73.94 263 SER A C 1
ATOM 2184 O O . SER A 1 263 ? 7.276 -12.948 10.668 1.00 73.94 263 SER A O 1
ATOM 2186 N N . ASN A 1 264 ? 5.617 -13.873 11.896 1.00 79.75 264 ASN A N 1
ATOM 2187 C CA . ASN A 1 264 ? 6.143 -15.238 11.942 1.00 79.75 264 ASN A CA 1
ATOM 2188 C C . ASN A 1 264 ? 5.896 -16.032 10.651 1.00 79.75 264 ASN A C 1
ATOM 2190 O O . ASN A 1 264 ? 6.295 -17.190 10.554 1.00 79.75 264 ASN A O 1
ATOM 2194 N N . LEU A 1 265 ? 5.211 -15.444 9.669 1.00 80.81 265 LEU A N 1
ATOM 2195 C CA . LEU A 1 265 ? 4.938 -16.110 8.402 1.00 80.81 265 LEU A CA 1
ATOM 2196 C C . LEU A 1 265 ? 6.206 -16.222 7.550 1.00 80.81 265 LEU A C 1
ATOM 2198 O O . LEU A 1 265 ? 7.086 -15.360 7.586 1.00 80.81 265 LEU A O 1
ATOM 2202 N N . THR A 1 266 ? 6.273 -17.270 6.729 1.00 86.50 266 THR A N 1
ATOM 2203 C CA . THR A 1 266 ? 7.336 -17.419 5.730 1.00 86.50 266 THR A CA 1
ATOM 2204 C C . THR A 1 266 ? 7.274 -16.283 4.707 1.00 86.50 266 THR A C 1
ATOM 2206 O O . THR A 1 266 ? 6.214 -15.698 4.466 1.00 86.50 266 THR A O 1
ATOM 2209 N N . LEU A 1 267 ? 8.401 -15.983 4.053 1.00 85.38 267 LEU A N 1
ATOM 2210 C CA . LEU A 1 267 ? 8.449 -14.975 2.986 1.00 85.38 267 LEU A CA 1
ATOM 2211 C C . LEU A 1 267 ? 7.406 -15.250 1.890 1.00 85.38 267 LEU A C 1
ATOM 2213 O O . LEU A 1 267 ? 6.782 -14.327 1.375 1.00 85.38 267 LEU A O 1
ATOM 2217 N N . GLN A 1 268 ? 7.174 -16.524 1.573 1.00 85.62 268 GLN A N 1
ATOM 2218 C CA . GLN A 1 268 ? 6.192 -16.951 0.581 1.00 85.62 268 GLN A CA 1
ATOM 2219 C C . GLN A 1 268 ? 4.755 -16.618 1.002 1.00 85.62 268 GLN A C 1
ATOM 2221 O O . GLN A 1 268 ? 4.012 -16.033 0.216 1.00 85.62 268 GLN A O 1
ATOM 2226 N N . ALA A 1 269 ? 4.385 -16.887 2.255 1.00 82.50 269 ALA A N 1
ATOM 2227 C CA . ALA A 1 269 ? 3.081 -16.499 2.787 1.00 82.50 269 ALA A CA 1
ATOM 2228 C C . ALA A 1 269 ? 2.922 -14.968 2.831 1.00 82.50 269 ALA A C 1
ATOM 2230 O O . ALA A 1 269 ? 1.902 -14.429 2.408 1.00 82.50 269 ALA A O 1
ATOM 2231 N N . LYS A 1 270 ? 3.966 -14.241 3.247 1.00 85.06 270 LYS A N 1
ATOM 2232 C CA . LYS A 1 270 ? 3.999 -12.768 3.216 1.00 85.06 270 LYS A CA 1
ATOM 2233 C C . LYS A 1 270 ? 3.797 -12.216 1.800 1.00 85.06 270 LYS A C 1
ATOM 2235 O O . LYS A 1 270 ? 3.032 -11.272 1.604 1.00 85.06 270 LYS A O 1
ATOM 2240 N N . ARG A 1 271 ? 4.438 -12.826 0.801 1.00 86.50 271 ARG A N 1
ATOM 2241 C CA . ARG A 1 271 ? 4.290 -12.474 -0.618 1.00 86.50 271 ARG A CA 1
ATOM 2242 C C . ARG A 1 271 ? 2.849 -12.664 -1.095 1.00 86.50 271 ARG A C 1
ATOM 2244 O O . ARG A 1 271 ? 2.304 -11.768 -1.732 1.00 86.50 271 ARG A O 1
ATOM 2251 N N . ILE A 1 272 ? 2.232 -13.795 -0.764 1.00 84.94 272 ILE A N 1
ATOM 2252 C CA . ILE A 1 272 ? 0.846 -14.120 -1.132 1.00 84.94 272 ILE A CA 1
ATOM 2253 C C . ILE A 1 272 ? -0.132 -13.074 -0.577 1.00 84.94 272 ILE A C 1
ATOM 2255 O O . ILE A 1 272 ? -0.919 -12.497 -1.329 1.00 84.94 272 ILE A O 1
ATOM 2259 N N . ILE A 1 273 ? 0.004 -12.738 0.707 1.00 80.88 273 ILE A N 1
ATOM 2260 C CA . ILE A 1 273 ? -0.810 -11.711 1.375 1.00 80.88 273 ILE A CA 1
ATOM 2261 C C . ILE A 1 273 ? -0.650 -10.350 0.681 1.00 80.88 273 ILE A C 1
ATOM 2263 O O . ILE A 1 273 ? -1.631 -9.633 0.451 1.00 80.88 273 ILE A O 1
ATOM 2267 N N . LEU A 1 274 ? 0.580 -9.986 0.302 1.00 84.62 274 LEU A N 1
ATOM 2268 C CA . LEU A 1 274 ? 0.827 -8.756 -0.445 1.00 84.62 274 LEU A CA 1
ATOM 2269 C C . LEU A 1 274 ? 0.145 -8.801 -1.824 1.00 84.62 274 LEU A C 1
ATOM 2271 O O . LEU A 1 274 ? -0.492 -7.826 -2.222 1.00 84.62 274 LEU A O 1
ATOM 2275 N N . TYR A 1 275 ? 0.217 -9.919 -2.547 1.00 87.06 275 TYR A N 1
ATOM 2276 C CA . TYR A 1 275 ? -0.372 -10.057 -3.886 1.00 87.06 275 TYR A CA 1
ATOM 2277 C C . TYR A 1 275 ? -1.900 -9.957 -3.864 1.00 87.06 275 TYR A C 1
ATOM 2279 O O . TYR A 1 275 ? -2.495 -9.337 -4.752 1.00 87.06 275 TYR A O 1
ATOM 2287 N N . GLU A 1 276 ? -2.524 -10.477 -2.812 1.00 81.25 276 GLU A N 1
ATOM 2288 C CA . GLU A 1 276 ? -3.957 -10.332 -2.547 1.00 81.25 276 GLU A CA 1
ATOM 2289 C C . GLU A 1 276 ? -4.340 -8.893 -2.247 1.00 81.25 276 GLU A C 1
ATOM 2291 O O . GLU A 1 276 ? -5.290 -8.374 -2.840 1.00 81.25 276 GLU A O 1
ATOM 2296 N N . SER A 1 277 ? -3.568 -8.216 -1.392 1.00 78.00 277 SER A N 1
ATOM 2297 C CA . SER A 1 277 ? -3.801 -6.802 -1.082 1.00 78.00 277 SER A CA 1
ATOM 2298 C C . SER A 1 277 ? -3.732 -5.924 -2.342 1.00 78.00 277 SER A C 1
ATOM 2300 O O . SER A 1 277 ? -4.512 -4.982 -2.509 1.00 78.00 277 SER A O 1
ATOM 2302 N N . LEU A 1 278 ? -2.860 -6.295 -3.285 1.00 81.81 278 LEU A N 1
ATOM 2303 C CA . LEU A 1 278 ? -2.685 -5.644 -4.582 1.00 81.81 278 LEU A CA 1
ATOM 2304 C C . LEU A 1 278 ? -3.674 -6.129 -5.657 1.00 81.81 278 LEU A C 1
ATOM 2306 O O . LEU A 1 278 ? -3.719 -5.545 -6.745 1.00 81.81 278 LEU A O 1
ATOM 2310 N N . LYS A 1 279 ? -4.478 -7.159 -5.358 1.00 83.25 279 LYS A N 1
ATOM 2311 C CA . LYS A 1 279 ? -5.441 -7.810 -6.262 1.00 83.25 279 LYS A CA 1
ATOM 2312 C C . LYS A 1 279 ? -4.809 -8.287 -7.572 1.00 83.25 279 LYS A C 1
ATOM 2314 O O . LYS A 1 279 ? -5.386 -8.125 -8.648 1.00 83.25 279 LYS A O 1
ATOM 2319 N N . LEU A 1 280 ? -3.613 -8.871 -7.492 1.00 86.19 280 LEU A N 1
ATOM 2320 C CA . LEU A 1 280 ? -2.857 -9.295 -8.676 1.00 86.19 280 LEU A CA 1
ATOM 2321 C C . LEU A 1 280 ? -3.492 -10.485 -9.407 1.00 86.19 280 LEU A C 1
ATOM 2323 O O . LEU A 1 280 ? -3.262 -10.642 -10.605 1.00 86.19 280 LEU A O 1
ATOM 2327 N N . ALA A 1 281 ? -4.315 -11.291 -8.737 1.00 84.88 281 ALA A N 1
ATOM 2328 C CA . ALA A 1 281 ? -5.025 -12.401 -9.370 1.00 84.88 281 ALA A CA 1
ATOM 2329 C C . ALA A 1 281 ? -6.119 -11.937 -10.360 1.00 84.88 281 ALA A C 1
ATOM 2331 O O . ALA A 1 281 ? -6.464 -12.668 -11.288 1.00 84.88 281 ALA A O 1
ATOM 2332 N N . ASP A 1 282 ? -6.635 -10.709 -10.218 1.00 84.25 282 ASP A N 1
ATOM 2333 C CA . ASP A 1 282 ? -7.685 -10.162 -11.083 1.00 84.25 282 ASP A CA 1
ATOM 2334 C C . ASP A 1 282 ? -7.091 -9.343 -12.243 1.00 84.25 282 ASP A C 1
ATOM 2336 O O . ASP A 1 282 ? -6.841 -8.137 -12.154 1.00 84.25 282 ASP A O 1
ATOM 2340 N N . LEU A 1 283 ? -6.910 -9.993 -13.395 1.00 84.06 283 LEU A N 1
ATOM 2341 C CA . LEU A 1 283 ? -6.414 -9.339 -14.612 1.00 84.06 283 LEU A CA 1
ATOM 2342 C C . LEU A 1 283 ? -7.311 -8.189 -15.102 1.00 84.06 283 LEU A C 1
ATOM 2344 O O . LEU A 1 283 ? -6.805 -7.270 -15.762 1.00 84.06 283 LEU A O 1
ATOM 2348 N N . GLY A 1 284 ? -8.616 -8.240 -14.818 1.00 79.75 284 GLY A N 1
ATOM 2349 C CA . GLY A 1 284 ? -9.573 -7.188 -15.147 1.00 79.75 284 GLY A CA 1
ATOM 2350 C C . GLY A 1 284 ? -9.326 -5.946 -14.299 1.00 79.75 284 GLY A C 1
ATOM 2351 O O . GLY A 1 284 ? -9.159 -4.853 -14.851 1.00 79.75 284 GLY A O 1
ATOM 2352 N N . TYR A 1 285 ? -9.179 -6.129 -12.984 1.00 84.44 285 TYR A N 1
ATOM 2353 C CA . TYR A 1 285 ? -8.766 -5.070 -12.064 1.00 84.44 285 TYR A CA 1
ATOM 2354 C C . TYR A 1 285 ? -7.448 -4.441 -12.510 1.00 84.44 285 TYR A C 1
ATOM 2356 O O . TYR A 1 285 ? -7.389 -3.225 -12.692 1.00 84.44 285 TYR A O 1
ATOM 2364 N N . ILE A 1 286 ? -6.425 -5.249 -12.799 1.00 87.62 286 ILE A N 1
ATOM 2365 C CA . ILE A 1 286 ? -5.113 -4.746 -13.224 1.00 87.62 286 ILE A CA 1
ATOM 2366 C C . ILE A 1 286 ? -5.222 -3.966 -14.535 1.00 87.62 286 ILE A C 1
ATOM 2368 O O . ILE A 1 286 ? -4.680 -2.869 -14.648 1.00 87.62 286 ILE A O 1
ATOM 2372 N N . LYS A 1 287 ? -5.965 -4.474 -15.525 1.00 83.31 287 LYS A N 1
ATOM 2373 C CA . LYS A 1 287 ? -6.184 -3.755 -16.789 1.00 83.31 287 LYS A CA 1
ATOM 2374 C C . LYS A 1 287 ? -6.882 -2.413 -16.556 1.00 83.31 287 LYS A C 1
ATOM 2376 O O . LYS A 1 287 ? -6.423 -1.413 -17.098 1.00 83.31 287 LYS A O 1
ATOM 2381 N N . SER A 1 288 ? -7.942 -2.383 -15.750 1.00 81.31 288 SER A N 1
ATOM 2382 C CA . SER A 1 288 ? -8.688 -1.152 -15.466 1.00 81.31 288 SER A CA 1
ATOM 2383 C C . SER A 1 288 ? -7.848 -0.134 -14.688 1.00 81.31 288 SER A C 1
ATOM 2385 O O . SER A 1 288 ? -7.847 1.050 -15.021 1.00 81.31 288 SER A O 1
ATOM 2387 N N . LYS A 1 289 ? -7.057 -0.605 -13.714 1.00 82.19 289 LYS A N 1
ATOM 2388 C CA . LYS A 1 289 ? -6.162 0.229 -12.915 1.00 82.19 289 LYS A CA 1
ATOM 2389 C C . LYS A 1 289 ? -5.079 0.849 -13.783 1.00 82.19 289 LYS A C 1
ATOM 2391 O O . LYS A 1 289 ? -4.864 2.044 -13.676 1.00 82.19 289 LYS A O 1
ATOM 2396 N N . LEU A 1 290 ? -4.466 0.078 -14.684 1.00 83.00 290 LEU A N 1
ATOM 2397 C CA . LEU A 1 290 ? -3.457 0.596 -15.613 1.00 83.00 290 LEU A CA 1
ATOM 2398 C C . LEU A 1 290 ? -4.055 1.547 -16.667 1.00 83.00 290 LEU A C 1
ATOM 2400 O O . LEU A 1 290 ? -3.420 2.533 -17.014 1.00 83.00 290 LEU A O 1
ATOM 2404 N N . GLN A 1 291 ? -5.282 1.302 -17.146 1.00 76.62 291 GLN A N 1
ATOM 2405 C CA . GLN A 1 291 ? -5.974 2.189 -18.097 1.00 76.62 291 GLN A CA 1
ATOM 2406 C C . GLN A 1 291 ? -6.385 3.538 -17.489 1.00 76.62 291 GLN A C 1
ATOM 2408 O O . GLN A 1 291 ? -6.414 4.540 -18.197 1.00 76.62 291 GLN A O 1
ATOM 2413 N N . GLY A 1 292 ? -6.710 3.570 -16.193 1.00 62.16 292 GLY A N 1
ATOM 2414 C CA . GLY A 1 292 ? -7.066 4.800 -15.479 1.00 62.16 292 GLY A CA 1
ATOM 2415 C C . GLY A 1 292 ? -5.880 5.729 -15.203 1.00 62.16 292 GLY A C 1
ATOM 2416 O O . GLY A 1 292 ? -6.079 6.883 -14.823 1.00 62.16 292 GLY A O 1
ATOM 2417 N N . LEU A 1 293 ? -4.648 5.252 -15.399 1.00 67.38 293 LEU A N 1
ATOM 2418 C CA . LEU A 1 293 ? -3.443 6.052 -15.237 1.00 67.38 293 LEU A CA 1
ATOM 2419 C C . LEU A 1 293 ? -3.212 6.869 -16.509 1.00 67.38 293 LEU A C 1
ATOM 2421 O O . LEU A 1 293 ? -2.731 6.355 -17.517 1.00 67.38 293 LEU A O 1
ATOM 2425 N N . LYS A 1 294 ? -3.537 8.166 -16.457 1.00 54.81 294 LYS A N 1
ATOM 2426 C CA . LYS A 1 294 ? -3.027 9.139 -17.430 1.00 54.81 294 LYS A CA 1
ATOM 2427 C C . LYS A 1 294 ? -1.522 9.241 -17.212 1.00 54.81 294 LYS A C 1
ATOM 2429 O O . LYS A 1 294 ? -1.072 9.904 -16.283 1.00 54.81 294 LYS A O 1
ATOM 2434 N N . VAL A 1 295 ? -0.748 8.518 -18.009 1.00 52.19 295 VAL A N 1
ATOM 2435 C CA . VAL A 1 295 ? 0.706 8.613 -17.940 1.00 52.19 295 VAL A CA 1
ATOM 2436 C C . VAL A 1 295 ? 1.109 10.000 -18.443 1.00 52.19 295 VAL A C 1
ATOM 2438 O O . VAL A 1 295 ? 0.718 10.403 -19.534 1.00 52.19 295 VAL A O 1
ATOM 2441 N N . PHE A 1 296 ? 1.832 10.750 -17.607 1.00 46.72 296 PHE A N 1
ATOM 2442 C CA . PHE A 1 296 ? 2.202 12.156 -17.829 1.00 46.72 296 PHE A CA 1
ATOM 2443 C C . PHE A 1 296 ? 3.234 12.370 -18.948 1.00 46.72 296 PHE A C 1
ATOM 2445 O O . PHE A 1 296 ? 3.578 13.508 -19.248 1.00 46.72 296 PHE A O 1
ATOM 2452 N N . PHE A 1 297 ? 3.682 11.302 -19.605 1.00 44.78 297 PHE A N 1
ATOM 2453 C CA . PHE A 1 297 ? 4.513 11.384 -20.796 1.00 44.78 297 PHE A CA 1
ATOM 2454 C C . PHE A 1 297 ? 3.669 10.990 -22.002 1.00 44.78 297 PHE A C 1
ATOM 2456 O O . PHE A 1 297 ? 3.251 9.844 -22.174 1.00 44.78 297 PHE A O 1
ATOM 2463 N N . VAL A 1 298 ? 3.345 12.026 -22.769 1.00 37.97 298 VAL A N 1
ATOM 2464 C CA . VAL A 1 298 ? 2.573 12.026 -24.004 1.00 37.97 298 VAL A CA 1
ATOM 2465 C C . VAL A 1 298 ? 3.035 10.883 -24.907 1.00 37.97 298 VAL A C 1
ATOM 2467 O O . VAL A 1 298 ? 4.222 10.719 -25.173 1.00 37.97 298 VAL A O 1
ATOM 2470 N N . SER A 1 299 ? 2.087 10.097 -25.429 1.00 39.72 299 SER A N 1
ATOM 2471 C CA . SER A 1 299 ? 2.364 9.331 -26.638 1.00 39.72 299 SER A CA 1
ATOM 2472 C C . SER A 1 299 ? 2.744 10.353 -27.703 1.00 39.72 299 SER A C 1
ATOM 2474 O O . SER A 1 299 ? 1.859 11.085 -28.153 1.00 39.72 299 SER A O 1
ATOM 2476 N N . ASN A 1 300 ? 4.021 10.434 -28.072 1.00 42.84 300 ASN A N 1
ATOM 2477 C CA . ASN A 1 300 ? 4.486 11.221 -29.207 1.00 42.84 300 ASN A CA 1
ATOM 2478 C C . ASN A 1 300 ? 3.803 10.700 -30.477 1.00 42.84 300 ASN A C 1
ATOM 2480 O O . ASN A 1 300 ? 4.332 9.877 -31.215 1.00 42.84 300 ASN A O 1
ATOM 2484 N N . LYS A 1 301 ? 2.567 11.141 -30.703 1.00 47.09 301 LYS A N 1
ATOM 2485 C CA . LYS A 1 301 ? 1.872 11.045 -31.984 1.00 47.09 301 LYS A CA 1
ATOM 2486 C C . LYS A 1 301 ? 2.124 12.298 -32.825 1.00 47.09 301 LYS A C 1
ATOM 2488 O O . LYS A 1 301 ? 1.688 12.337 -33.967 1.00 47.09 301 LYS A O 1
ATOM 2493 N N . THR A 1 302 ? 2.818 13.294 -32.270 1.00 52.00 302 THR A N 1
ATOM 2494 C CA . THR A 1 302 ? 3.043 14.610 -32.880 1.00 52.00 302 THR A CA 1
ATOM 2495 C C . THR A 1 302 ? 4.509 14.991 -33.052 1.00 52.00 302 THR A C 1
ATOM 2497 O O . THR A 1 302 ? 4.768 15.986 -33.718 1.00 52.00 302 THR A O 1
ATOM 2500 N N . GLU A 1 303 ? 5.470 14.222 -32.533 1.00 53.75 303 GLU A N 1
ATOM 2501 C CA . GLU A 1 303 ? 6.880 14.467 -32.857 1.00 53.75 303 GLU A CA 1
ATOM 2502 C C . GLU A 1 303 ? 7.290 13.625 -34.072 1.00 53.75 303 GLU A C 1
ATOM 2504 O O . GLU A 1 303 ? 7.102 12.401 -34.062 1.00 53.75 303 GLU A O 1
ATOM 2509 N N . PRO A 1 304 ? 7.805 14.248 -35.148 1.00 53.47 304 PRO A N 1
ATOM 2510 C CA . PRO A 1 304 ? 8.327 13.507 -36.281 1.00 53.47 304 PRO A CA 1
ATOM 2511 C C . PRO A 1 304 ? 9.469 12.593 -35.823 1.00 53.47 304 PRO A C 1
ATOM 2513 O O . PRO A 1 304 ? 10.282 12.948 -34.977 1.00 53.47 304 PRO A O 1
ATOM 2516 N N . ARG A 1 305 ? 9.550 11.399 -36.422 1.00 55.12 305 ARG A N 1
ATOM 2517 C CA . ARG A 1 305 ? 10.619 10.406 -36.183 1.00 55.12 305 ARG A CA 1
ATOM 2518 C C . ARG A 1 305 ? 12.034 10.967 -36.419 1.00 55.12 305 ARG A C 1
ATOM 2520 O O . ARG A 1 305 ? 13.007 10.357 -35.991 1.00 55.12 305 ARG A O 1
ATOM 2527 N N . ILE A 1 306 ? 12.127 12.088 -37.125 1.00 55.25 306 ILE A N 1
ATOM 2528 C CA . ILE A 1 306 ? 13.345 12.819 -37.450 1.00 55.25 306 ILE A CA 1
ATOM 2529 C C . ILE A 1 306 ? 13.298 14.131 -36.664 1.00 55.25 306 ILE A C 1
ATOM 2531 O O . ILE A 1 306 ? 12.278 14.821 -36.695 1.00 55.25 306 ILE A O 1
ATOM 2535 N N . SER A 1 307 ? 14.382 14.462 -35.959 1.00 57.44 307 SER A N 1
ATOM 2536 C CA . SER A 1 307 ? 14.488 15.703 -35.182 1.00 57.44 307 SER A CA 1
ATOM 2537 C C . SER A 1 307 ? 14.234 16.923 -36.070 1.00 57.44 307 SER A C 1
ATOM 2539 O O . SER A 1 307 ? 14.726 16.971 -37.193 1.00 57.44 307 SER A O 1
ATOM 2541 N N . LEU A 1 308 ? 13.524 17.938 -35.565 1.00 57.88 308 LEU A N 1
ATOM 2542 C CA . LEU A 1 308 ? 13.247 19.181 -36.307 1.00 57.88 308 LEU A CA 1
ATOM 2543 C C . LEU A 1 308 ? 14.524 19.918 -36.758 1.00 57.88 308 LEU A C 1
ATOM 2545 O O . LEU A 1 308 ? 14.479 20.700 -37.705 1.00 57.88 308 LEU A O 1
ATOM 2549 N N . ASN A 1 309 ? 15.661 19.634 -36.115 1.00 60.97 309 ASN A N 1
ATOM 2550 C CA . ASN A 1 309 ? 16.968 20.203 -36.446 1.00 60.97 309 ASN A CA 1
ATOM 2551 C C . ASN A 1 309 ? 17.795 19.334 -37.411 1.00 60.97 309 ASN A C 1
ATOM 2553 O O . ASN A 1 309 ? 18.940 19.675 -37.703 1.00 60.97 309 ASN A O 1
ATOM 2557 N N . ASP A 1 310 ? 17.252 18.218 -37.898 1.00 65.50 310 ASP A N 1
ATOM 2558 C CA . ASP A 1 310 ? 17.962 17.325 -38.809 1.00 65.50 310 ASP A CA 1
ATOM 2559 C C . ASP A 1 310 ? 18.116 17.976 -40.204 1.00 65.50 310 ASP A C 1
ATOM 2561 O O . ASP A 1 310 ? 17.122 18.408 -40.803 1.00 65.50 310 ASP A O 1
ATOM 2565 N N . PRO A 1 311 ? 19.340 18.057 -40.762 1.00 59.22 311 PRO A N 1
ATOM 2566 C CA . PRO A 1 311 ? 19.581 18.644 -42.081 1.00 59.22 311 PRO A CA 1
ATOM 2567 C C . PRO A 1 311 ? 18.833 17.923 -43.215 1.00 59.22 311 PRO A C 1
ATOM 2569 O O . PRO A 1 311 ? 18.551 18.542 -44.243 1.00 59.22 311 PRO A O 1
ATOM 2572 N N . SER A 1 312 ? 18.430 16.661 -43.025 1.00 65.94 312 SER A N 1
ATOM 2573 C CA . SER A 1 312 ? 17.602 15.917 -43.983 1.00 65.94 312 SER A CA 1
ATOM 2574 C C . SER A 1 312 ? 16.187 16.487 -44.147 1.00 65.94 312 SER A C 1
ATOM 2576 O O . SER A 1 312 ? 15.603 16.336 -45.217 1.00 65.94 312 SER A O 1
ATOM 2578 N N . LEU A 1 313 ? 15.648 17.218 -43.160 1.00 57.06 313 LEU A N 1
ATOM 2579 C CA . LEU A 1 313 ? 14.359 17.916 -43.298 1.00 57.06 313 LEU A CA 1
ATOM 2580 C C . LEU A 1 313 ? 14.449 19.155 -44.199 1.00 57.06 313 LEU A C 1
ATOM 2582 O O . LEU A 1 313 ? 13.451 19.564 -44.793 1.00 57.06 313 LEU A O 1
ATOM 2586 N N . LYS A 1 314 ? 15.641 19.752 -44.321 1.00 59.84 314 LYS A N 1
ATOM 2587 C CA . LYS A 1 314 ? 15.906 20.879 -45.233 1.00 59.84 314 LYS A CA 1
ATOM 2588 C C . LYS A 1 314 ? 16.264 20.413 -46.644 1.00 59.84 314 LYS A C 1
ATOM 2590 O O . LYS A 1 314 ? 16.307 21.230 -47.565 1.00 59.84 314 LYS A O 1
ATOM 2595 N N . TYR A 1 315 ? 16.499 19.116 -46.827 1.00 58.56 315 TYR A N 1
ATOM 2596 C CA . TYR A 1 315 ? 16.853 18.543 -48.113 1.00 58.56 315 TYR A CA 1
ATOM 2597 C C . TYR A 1 315 ? 15.623 18.469 -49.027 1.00 58.56 315 TYR A C 1
ATOM 2599 O O . TYR A 1 315 ? 14.771 17.586 -48.918 1.00 58.56 315 TYR A O 1
ATOM 2607 N N . LYS A 1 316 ? 15.520 19.416 -49.961 1.00 57.62 316 LYS A N 1
ATOM 2608 C CA . LYS A 1 316 ? 14.584 19.323 -51.083 1.00 57.62 316 LYS A CA 1
ATOM 2609 C C . LYS A 1 316 ? 15.260 18.513 -52.182 1.00 57.62 316 LYS A C 1
ATOM 2611 O O . LYS A 1 316 ? 16.131 19.035 -52.869 1.00 57.62 316 LYS A O 1
ATOM 2616 N N . PHE A 1 317 ? 14.847 17.259 -52.364 1.00 59.75 317 PHE A N 1
ATOM 2617 C CA . PHE A 1 317 ? 15.186 16.517 -53.579 1.00 59.75 317 PHE A CA 1
ATOM 2618 C C . PHE A 1 317 ? 14.811 17.384 -54.792 1.00 59.75 317 PHE A C 1
ATOM 2620 O O . PHE A 1 317 ? 13.653 17.796 -54.918 1.00 59.75 317 PHE A O 1
ATOM 2627 N N . SER A 1 318 ? 15.770 17.678 -55.673 1.00 58.00 318 SER A N 1
ATOM 2628 C CA . SER A 1 318 ? 15.501 18.332 -56.956 1.00 58.00 318 SER A CA 1
ATOM 2629 C C . SER A 1 318 ? 14.833 17.322 -57.888 1.00 58.00 318 SER A C 1
ATOM 2631 O O . SER A 1 318 ? 15.435 16.692 -58.751 1.00 58.00 318 SER A O 1
ATOM 2633 N N . ILE A 1 319 ? 13.546 17.094 -57.657 1.00 65.62 319 ILE A N 1
ATOM 2634 C CA . ILE A 1 319 ? 12.739 16.228 -58.507 1.00 65.62 319 ILE A CA 1
ATOM 2635 C C . ILE A 1 319 ? 12.419 17.027 -59.772 1.00 65.62 319 ILE A C 1
ATOM 2637 O O . ILE A 1 319 ? 11.863 18.125 -59.678 1.00 65.62 319 ILE A O 1
ATOM 2641 N N . SER A 1 320 ? 12.759 16.485 -60.944 1.00 74.50 320 SER A N 1
ATOM 2642 C CA . SER A 1 320 ? 12.340 17.066 -62.222 1.00 74.50 320 SER A CA 1
ATOM 2643 C C . SER A 1 320 ? 10.810 17.224 -62.250 1.00 74.50 320 SER A C 1
ATOM 2645 O O . SER A 1 320 ? 10.095 16.412 -61.649 1.00 74.50 320 SER A O 1
ATOM 2647 N N . PRO A 1 321 ? 10.267 18.256 -62.917 1.00 75.25 321 PRO A N 1
ATOM 2648 C CA . PRO A 1 321 ? 8.823 18.505 -62.941 1.00 75.25 321 PRO A CA 1
ATOM 2649 C C . PRO A 1 321 ? 8.011 17.269 -63.372 1.00 75.25 321 PRO A C 1
ATOM 2651 O O . PRO A 1 321 ? 6.963 16.999 -62.789 1.00 75.25 321 PRO A O 1
ATOM 2654 N N . GLU A 1 322 ? 8.552 16.454 -64.281 1.00 75.75 322 GLU A N 1
ATOM 2655 C CA . GLU A 1 322 ? 7.970 15.188 -64.748 1.00 75.75 322 GLU A CA 1
ATOM 2656 C C . GLU A 1 322 ? 7.884 14.101 -63.665 1.00 75.75 322 GLU A C 1
ATOM 2658 O O . GLU A 1 322 ? 6.859 13.443 -63.502 1.00 75.75 322 GLU A O 1
ATOM 2663 N N . LYS A 1 323 ? 8.927 13.916 -62.848 1.00 75.00 323 LYS A N 1
ATOM 2664 C CA . LYS A 1 323 ? 8.865 12.939 -61.746 1.00 75.00 323 LYS A CA 1
ATOM 2665 C C . LYS A 1 323 ? 7.918 13.398 -60.638 1.00 75.00 323 LYS A C 1
ATOM 2667 O O . LYS A 1 323 ? 7.338 12.577 -59.927 1.00 75.00 323 LYS A O 1
ATOM 2672 N N . ARG A 1 324 ? 7.715 14.711 -60.496 1.00 76.94 324 ARG A N 1
ATOM 2673 C CA . ARG A 1 324 ? 6.777 15.281 -59.521 1.00 76.94 324 ARG A CA 1
ATOM 2674 C C . ARG A 1 324 ? 5.320 15.059 -59.931 1.00 76.94 324 ARG A C 1
ATOM 2676 O O . ARG A 1 324 ? 4.491 14.821 -59.052 1.00 76.94 324 ARG A O 1
ATOM 2683 N N . THR A 1 325 ? 5.002 15.115 -61.225 1.00 79.12 325 THR A N 1
ATOM 2684 C CA . THR A 1 325 ? 3.660 14.778 -61.733 1.00 79.12 325 THR A CA 1
ATOM 2685 C C . THR A 1 325 ? 3.384 13.281 -61.613 1.00 79.12 325 THR A C 1
ATOM 2687 O O . THR A 1 325 ? 2.325 12.914 -61.108 1.00 79.12 325 THR A O 1
ATOM 2690 N N . GLN A 1 326 ? 4.359 12.423 -61.934 1.00 80.50 326 GLN A N 1
ATOM 2691 C CA . GLN A 1 326 ? 4.247 10.969 -61.738 1.00 80.50 326 GLN A CA 1
ATOM 2692 C C . GLN A 1 326 ? 3.998 10.593 -60.269 1.00 80.50 326 GLN A C 1
ATOM 2694 O O . GLN A 1 326 ? 3.116 9.790 -59.970 1.00 80.50 326 GLN A O 1
ATOM 2699 N N . LEU A 1 327 ? 4.719 11.217 -59.330 1.00 78.75 327 LEU A N 1
ATOM 2700 C CA . LEU A 1 327 ? 4.536 10.952 -57.902 1.00 78.75 327 LEU A CA 1
ATOM 2701 C C . LEU A 1 327 ? 3.147 11.386 -57.404 1.00 78.75 327 LEU A C 1
ATOM 2703 O O . LEU A 1 327 ? 2.541 10.689 -56.593 1.00 78.75 327 LEU A O 1
ATOM 2707 N N . LYS A 1 328 ? 2.624 12.520 -57.893 1.00 82.75 328 LYS A N 1
ATOM 2708 C CA . LYS A 1 328 ? 1.263 12.972 -57.562 1.00 82.75 328 LYS A CA 1
ATOM 2709 C C . LYS A 1 328 ? 0.207 11.998 -58.081 1.00 82.75 328 LYS A C 1
ATOM 2711 O O . LYS A 1 328 ? -0.660 11.605 -57.305 1.00 82.75 328 LYS A O 1
ATOM 2716 N N . ALA A 1 329 ? 0.330 11.563 -59.335 1.00 83.88 329 ALA A N 1
ATOM 2717 C CA . ALA A 1 329 ? -0.573 10.579 -59.927 1.00 83.88 329 ALA A CA 1
ATOM 2718 C C . ALA A 1 329 ? -0.574 9.264 -59.128 1.00 83.88 329 ALA A C 1
ATOM 2720 O O . ALA A 1 329 ? -1.636 8.769 -58.757 1.00 83.88 329 ALA A O 1
ATOM 2721 N N . PHE A 1 330 ? 0.607 8.769 -58.746 1.00 82.06 330 PHE A N 1
ATOM 2722 C CA . PHE A 1 330 ? 0.744 7.556 -57.935 1.00 82.06 330 PHE A CA 1
ATOM 2723 C C . PHE A 1 330 ? 0.098 7.680 -56.543 1.00 82.06 330 PHE A C 1
ATOM 2725 O O . PHE A 1 330 ? -0.545 6.750 -56.054 1.00 82.06 330 PHE A O 1
ATOM 2732 N N . ILE A 1 331 ? 0.250 8.833 -55.879 1.00 81.38 331 ILE A N 1
ATOM 2733 C CA . ILE A 1 331 ? -0.370 9.084 -54.567 1.00 81.38 331 ILE A CA 1
ATOM 2734 C C . ILE A 1 331 ? -1.898 9.136 -54.687 1.00 81.38 331 ILE A C 1
ATOM 2736 O O . ILE A 1 331 ? -2.599 8.581 -53.836 1.00 81.38 331 ILE A O 1
ATOM 2740 N N . GLU A 1 332 ? -2.425 9.784 -55.725 1.00 82.25 332 GLU A N 1
ATOM 2741 C CA . GLU A 1 332 ? -3.865 9.843 -55.985 1.00 82.25 332 GLU A CA 1
ATOM 2742 C C . GLU A 1 332 ? -4.448 8.459 -56.291 1.00 82.25 332 GLU A C 1
ATOM 2744 O O . GLU A 1 332 ? -5.497 8.110 -55.748 1.00 82.25 332 GLU A O 1
ATOM 2749 N N . GLU A 1 333 ? -3.747 7.641 -57.072 1.00 82.31 333 GLU A N 1
ATOM 2750 C CA . GLU A 1 333 ? -4.133 6.264 -57.390 1.00 82.31 333 GLU A CA 1
ATOM 2751 C C . GLU A 1 333 ? -4.169 5.378 -56.134 1.00 82.31 333 GLU A C 1
ATOM 2753 O O . GLU A 1 333 ? -5.201 4.782 -55.816 1.00 82.31 333 GLU A O 1
ATOM 2758 N N . LYS A 1 334 ? -3.112 5.413 -55.312 1.00 81.62 334 LYS A N 1
ATOM 2759 C CA . LYS A 1 334 ? -3.060 4.736 -54.000 1.00 81.62 334 LYS A CA 1
ATOM 2760 C C . LYS A 1 334 ? -4.190 5.155 -53.060 1.00 81.62 334 LYS A C 1
ATOM 2762 O O . LYS A 1 334 ? -4.665 4.351 -52.251 1.00 81.62 334 LYS A O 1
ATOM 2767 N N . ASN A 1 335 ? -4.588 6.425 -53.095 1.00 75.00 335 ASN A N 1
ATOM 2768 C CA . ASN A 1 335 ? -5.662 6.935 -52.246 1.00 75.00 335 ASN A CA 1
ATOM 2769 C C . ASN A 1 335 ? -7.045 6.519 -52.764 1.00 75.00 335 ASN A C 1
ATOM 2771 O O . ASN A 1 335 ? -7.905 6.188 -51.944 1.00 75.00 335 ASN A O 1
ATOM 2775 N N . LYS A 1 336 ? -7.236 6.457 -54.088 1.00 75.75 336 LYS A N 1
ATOM 2776 C CA . LYS A 1 336 ? -8.441 5.902 -54.726 1.00 75.75 336 LYS A CA 1
ATOM 2777 C C . LYS A 1 336 ? -8.592 4.402 -54.458 1.00 75.75 336 LYS A C 1
ATOM 2779 O O . LYS A 1 336 ? -9.685 3.953 -54.124 1.00 75.75 336 LYS A O 1
ATOM 2784 N N . GLU A 1 337 ? -7.507 3.630 -54.483 1.00 71.44 337 GLU A N 1
ATOM 2785 C CA . GLU A 1 337 ? -7.546 2.219 -54.071 1.00 71.44 337 GLU A CA 1
ATOM 2786 C C . GLU A 1 337 ? -7.985 2.081 -52.607 1.00 71.44 337 GLU A C 1
ATOM 2788 O O . GLU A 1 337 ? -8.889 1.312 -52.280 1.00 71.44 337 GLU A O 1
ATOM 2793 N N . LYS A 1 338 ? -7.394 2.866 -51.697 1.00 67.38 338 LYS A N 1
ATOM 2794 C CA . LYS A 1 338 ? -7.751 2.825 -50.269 1.00 67.38 338 LYS A CA 1
ATOM 2795 C C . LYS A 1 338 ? -9.208 3.211 -50.001 1.00 67.38 338 LYS A C 1
ATOM 2797 O O . LYS A 1 338 ? -9.814 2.628 -49.097 1.00 67.38 338 LYS A O 1
ATOM 2802 N N . SER A 1 339 ? -9.774 4.175 -50.730 1.00 66.06 339 SER A N 1
ATOM 2803 C CA . SER A 1 339 ? -11.194 4.524 -50.596 1.00 66.06 339 SER A CA 1
ATOM 2804 C C . SER A 1 339 ? -12.099 3.420 -51.152 1.00 66.06 339 SER A C 1
ATOM 2806 O O . SER A 1 339 ? -13.086 3.072 -50.501 1.00 66.06 339 SER A O 1
ATOM 2808 N N . PHE A 1 340 ? -11.718 2.775 -52.257 1.00 63.06 340 PHE A N 1
ATOM 2809 C CA . PHE A 1 340 ? -12.428 1.618 -52.811 1.00 63.06 340 PHE A CA 1
ATOM 2810 C C . PHE A 1 340 ? -12.477 0.429 -51.829 1.00 63.06 340 PHE A C 1
ATOM 2812 O O . PHE A 1 340 ? -13.548 -0.124 -51.553 1.00 63.06 340 PHE A O 1
ATOM 2819 N N . TYR A 1 341 ? -11.352 0.088 -51.188 1.00 57.50 341 TYR A N 1
ATOM 2820 C CA . TYR A 1 341 ? -11.318 -0.969 -50.166 1.00 57.50 341 TYR A CA 1
ATOM 2821 C C . TYR A 1 341 ? -12.152 -0.627 -48.917 1.00 57.50 341 TYR A C 1
ATOM 2823 O O . TYR A 1 341 ? -12.760 -1.521 -48.321 1.00 57.50 341 TYR A O 1
ATOM 2831 N N . ARG A 1 342 ? -12.256 0.655 -48.536 1.00 57.47 342 ARG A N 1
ATOM 2832 C CA . ARG A 1 342 ? -13.141 1.100 -47.441 1.00 57.47 342 ARG A CA 1
ATOM 2833 C C . ARG A 1 342 ? -14.626 0.997 -47.800 1.00 57.47 342 ARG A C 1
ATOM 2835 O O . ARG A 1 342 ? -15.408 0.542 -46.971 1.00 57.47 342 ARG A O 1
ATOM 2842 N N . HIS A 1 343 ? -15.017 1.336 -49.027 1.00 58.28 343 HIS A N 1
ATOM 2843 C CA . HIS A 1 343 ? -16.409 1.188 -49.467 1.00 58.28 343 HIS A CA 1
ATOM 2844 C C . HIS A 1 343 ? -16.829 -0.284 -49.611 1.00 58.28 343 HIS A C 1
ATOM 2846 O O . HIS A 1 343 ? -17.918 -0.652 -49.173 1.00 58.28 343 HIS A O 1
ATOM 2852 N N . SER A 1 344 ? -15.950 -1.157 -50.118 1.00 56.88 344 SER A N 1
ATOM 2853 C CA . SER A 1 344 ? -16.237 -2.600 -50.232 1.00 56.88 344 SER A CA 1
ATOM 2854 C C . SER A 1 344 ? -16.341 -3.330 -48.881 1.00 56.88 344 SER A C 1
ATOM 2856 O O . SER A 1 344 ? -17.036 -4.340 -48.755 1.00 56.88 344 SER A O 1
ATOM 2858 N N . SER A 1 345 ? -15.651 -2.836 -47.848 1.00 56.97 345 SER A N 1
ATOM 2859 C CA . SER A 1 345 ? -15.728 -3.398 -46.496 1.00 56.97 345 SER A CA 1
ATOM 2860 C C . SER A 1 345 ? -16.974 -2.921 -45.745 1.00 56.97 345 SER A C 1
ATOM 2862 O O . SER A 1 345 ? -17.561 -3.712 -45.008 1.00 56.97 345 SER A O 1
ATOM 2864 N N . LEU A 1 346 ? -17.439 -1.691 -45.990 1.00 58.00 346 LEU A N 1
ATOM 2865 C CA . LEU A 1 346 ? -18.709 -1.183 -45.460 1.00 58.00 346 LEU A CA 1
ATOM 2866 C C . LEU A 1 346 ? -19.925 -1.902 -46.071 1.00 58.00 346 LEU A C 1
ATOM 2868 O O . LEU A 1 346 ? -20.792 -2.348 -45.322 1.00 58.00 346 LEU A O 1
ATOM 2872 N N . SER A 1 347 ? -19.944 -2.154 -47.384 1.00 57.22 347 SER A N 1
ATOM 2873 C CA . SER A 1 347 ? -21.045 -2.898 -48.029 1.00 57.22 347 SER A CA 1
ATOM 2874 C C . SER A 1 347 ? -21.133 -4.370 -47.577 1.00 57.22 347 SER A C 1
ATOM 2876 O O . SER A 1 347 ? -22.221 -4.940 -47.432 1.00 57.22 347 SER A O 1
ATOM 2878 N N . LYS A 1 348 ? -19.993 -4.997 -47.245 1.00 57.03 348 LYS A N 1
ATOM 2879 C CA . LYS A 1 348 ? -19.944 -6.324 -46.595 1.00 57.03 348 LYS A CA 1
ATOM 2880 C C . LYS A 1 348 ? -20.473 -6.315 -45.155 1.00 57.03 348 LYS A C 1
ATOM 2882 O O . LYS A 1 348 ? -20.941 -7.346 -44.672 1.00 57.03 348 LYS A O 1
ATOM 2887 N N . ILE A 1 349 ? -20.394 -5.186 -44.453 1.00 57.44 349 ILE A N 1
ATOM 2888 C CA . ILE A 1 349 ? -20.955 -5.033 -43.104 1.00 57.44 349 ILE A CA 1
ATOM 2889 C C . ILE A 1 349 ? -22.471 -4.808 -43.188 1.00 57.44 349 ILE A C 1
ATOM 2891 O O . ILE A 1 349 ? -23.216 -5.453 -42.452 1.00 57.44 349 ILE A O 1
ATOM 2895 N N . GLU A 1 350 ? -22.943 -3.990 -44.127 1.00 54.44 350 GLU A N 1
ATOM 2896 C CA . GLU A 1 350 ? -24.375 -3.716 -44.328 1.00 54.44 350 GLU A CA 1
ATOM 2897 C C . GLU A 1 350 ? -25.158 -4.962 -44.771 1.00 54.44 350 GLU A C 1
ATOM 2899 O O . GLU A 1 350 ? -26.204 -5.273 -44.197 1.00 54.44 350 GLU A O 1
ATOM 2904 N N . SER A 1 351 ? -24.609 -5.767 -45.686 1.00 56.72 351 SER A N 1
ATOM 2905 C CA . SER A 1 351 ? -25.203 -7.059 -46.084 1.00 56.72 351 SER A CA 1
ATOM 2906 C C . SER A 1 351 ? -25.263 -8.084 -44.934 1.00 56.72 351 SER A C 1
ATOM 2908 O O . SER A 1 351 ? -26.215 -8.866 -44.830 1.00 56.72 351 SER A O 1
ATOM 2910 N N . ARG A 1 352 ? -24.299 -8.053 -44.000 1.00 57.03 352 ARG A N 1
ATOM 2911 C CA . ARG A 1 352 ? -24.323 -8.867 -42.766 1.00 57.03 352 ARG A CA 1
ATOM 2912 C C . ARG A 1 352 ? -25.349 -8.375 -41.740 1.00 57.03 352 ARG A C 1
ATOM 2914 O O . ARG A 1 352 ? -25.878 -9.183 -40.979 1.00 57.03 352 ARG A O 1
ATOM 2921 N N . ILE A 1 353 ? -25.647 -7.076 -41.709 1.00 57.12 353 ILE A N 1
ATOM 2922 C CA . ILE A 1 353 ? -26.691 -6.506 -40.843 1.00 57.12 353 ILE A CA 1
ATOM 2923 C C . ILE A 1 353 ? -28.084 -6.826 -41.410 1.00 57.12 353 ILE A C 1
ATOM 2925 O O . ILE A 1 353 ? -28.945 -7.290 -40.661 1.00 57.12 353 ILE A O 1
ATOM 2929 N N . GLY A 1 354 ? -28.288 -6.689 -42.725 1.00 53.72 354 GLY A N 1
ATOM 2930 C CA . GLY A 1 354 ? -29.555 -7.029 -43.389 1.00 53.72 354 GLY A CA 1
ATOM 2931 C C . GLY A 1 354 ? -29.928 -8.514 -43.273 1.00 53.72 354 GLY A C 1
ATOM 2932 O O . GLY A 1 354 ? -31.061 -8.851 -42.928 1.00 53.72 354 GLY A O 1
ATOM 2933 N N . SER A 1 355 ? -28.959 -9.420 -43.448 1.00 56.34 355 SER A N 1
ATOM 2934 C CA . SER A 1 355 ? -29.172 -10.871 -43.279 1.00 56.34 355 SER A CA 1
ATOM 2935 C C . SER A 1 355 ? -29.484 -11.276 -41.831 1.00 56.34 355 SER A C 1
ATOM 2937 O O . SER A 1 355 ? -30.300 -12.176 -41.606 1.00 56.34 355 SER A O 1
ATOM 2939 N N . ARG A 1 356 ? -28.922 -10.578 -40.831 1.00 54.59 356 ARG A N 1
ATOM 2940 C CA . ARG A 1 356 ? -29.264 -10.760 -39.405 1.00 54.59 356 ARG A CA 1
ATOM 2941 C C . ARG A 1 356 ? -30.674 -10.269 -39.057 1.00 54.59 356 ARG A C 1
ATOM 2943 O O . ARG A 1 356 ? -31.347 -10.879 -38.230 1.00 54.59 356 ARG A O 1
ATOM 2950 N N . GLN A 1 357 ? -31.156 -9.210 -39.705 1.00 55.56 357 GLN A N 1
ATOM 2951 C CA . GLN A 1 357 ? -32.526 -8.724 -39.509 1.00 55.56 357 GLN A CA 1
ATOM 2952 C C . GLN A 1 357 ? -33.574 -9.625 -40.191 1.00 55.56 357 GLN A C 1
ATOM 2954 O O . GLN A 1 357 ? -34.638 -9.867 -39.619 1.00 55.56 357 GLN A O 1
ATOM 2959 N N . ALA A 1 358 ? -33.264 -10.194 -41.362 1.00 52.47 358 ALA A N 1
ATOM 2960 C CA . ALA A 1 358 ? -34.133 -11.158 -42.046 1.00 52.47 358 ALA A CA 1
ATOM 2961 C C . ALA A 1 358 ? -34.260 -12.494 -41.282 1.00 52.47 358 ALA A C 1
ATOM 2963 O O . ALA A 1 358 ? -35.357 -13.048 -41.149 1.00 52.47 358 ALA A O 1
ATOM 2964 N N . SER A 1 359 ? -33.162 -12.980 -40.695 1.00 54.59 359 SER A N 1
ATOM 2965 C CA . SER A 1 359 ? -33.170 -14.182 -39.846 1.00 54.59 359 SER A CA 1
ATOM 2966 C C . SER A 1 359 ? -33.922 -13.961 -38.523 1.00 54.59 359 SER A C 1
ATOM 2968 O O . SER A 1 359 ? -34.707 -14.820 -38.127 1.00 54.59 359 SER A O 1
ATOM 2970 N N . ALA A 1 360 ? -33.824 -12.778 -37.902 1.00 52.19 360 ALA A N 1
ATOM 2971 C CA . ALA A 1 360 ? -34.627 -12.427 -36.722 1.00 52.19 360 ALA A CA 1
ATOM 2972 C C . ALA A 1 360 ? -36.147 -12.362 -37.008 1.00 52.19 360 ALA A C 1
ATOM 2974 O O . ALA A 1 360 ? -36.957 -12.756 -36.166 1.00 52.19 360 ALA A O 1
ATOM 2975 N N . LYS A 1 361 ? -36.553 -11.924 -38.211 1.00 52.59 361 LYS A N 1
ATOM 2976 C CA . LYS A 1 361 ? -37.965 -11.946 -38.650 1.00 52.59 361 LYS A CA 1
ATOM 2977 C C . LYS A 1 361 ? -38.486 -13.366 -38.904 1.00 52.59 361 LYS A C 1
ATOM 2979 O O . LYS A 1 361 ? -39.652 -13.640 -38.632 1.00 52.59 361 LYS A O 1
ATOM 2984 N N . THR A 1 362 ? -37.624 -14.268 -39.373 1.00 49.16 362 THR A N 1
ATOM 2985 C CA . THR A 1 362 ? -37.978 -15.674 -39.635 1.00 49.16 362 THR A CA 1
ATOM 2986 C C . THR A 1 362 ? -38.132 -16.470 -38.333 1.00 49.16 362 THR A C 1
ATOM 2988 O O . THR A 1 362 ? -39.047 -17.279 -38.211 1.00 49.16 362 THR A O 1
ATOM 2991 N N . ILE A 1 363 ? -37.317 -16.170 -37.313 1.00 51.59 363 ILE A N 1
ATOM 2992 C CA . ILE A 1 363 ? -37.426 -16.781 -35.976 1.00 51.59 363 ILE A CA 1
ATOM 2993 C C . ILE A 1 363 ? -38.712 -16.334 -35.259 1.00 51.59 363 ILE A C 1
ATOM 2995 O O . ILE A 1 363 ? -39.377 -17.155 -34.635 1.00 51.59 363 ILE A O 1
ATOM 2999 N N . ARG A 1 364 ? -39.147 -15.074 -35.419 1.00 44.66 364 ARG A N 1
ATOM 3000 C CA . ARG A 1 364 ? -40.426 -14.599 -34.850 1.00 44.66 364 ARG A CA 1
ATOM 3001 C C . ARG A 1 364 ? -41.672 -15.260 -35.450 1.00 44.66 364 ARG A C 1
ATOM 3003 O O . ARG A 1 364 ? -42.690 -15.293 -34.775 1.00 44.66 364 ARG A O 1
ATOM 3010 N N . ARG A 1 365 ? -41.606 -15.796 -36.674 1.00 47.84 365 ARG A N 1
ATOM 3011 C CA . ARG A 1 365 ? -42.723 -16.541 -37.288 1.00 47.84 365 ARG A CA 1
ATOM 3012 C C . ARG A 1 365 ? -42.753 -18.028 -36.923 1.00 47.84 365 ARG A C 1
ATOM 3014 O O . ARG A 1 365 ? -43.789 -18.646 -37.097 1.00 47.84 365 ARG A O 1
ATOM 3021 N N . LYS A 1 366 ? -41.653 -18.592 -36.412 1.00 46.47 366 LYS A N 1
ATOM 3022 C CA . LYS A 1 366 ? -41.588 -19.988 -35.933 1.00 46.47 366 LYS A CA 1
ATOM 3023 C C . LYS A 1 366 ? -41.711 -20.130 -34.408 1.00 46.47 366 LYS A C 1
ATOM 3025 O O . LYS A 1 366 ? -41.714 -21.245 -33.914 1.00 46.47 366 LYS A O 1
ATOM 3030 N N . GLY A 1 367 ? -41.798 -19.020 -33.671 1.00 40.88 367 GLY A N 1
ATOM 3031 C CA . GLY A 1 367 ? -41.910 -19.001 -32.207 1.00 40.88 367 GLY A CA 1
ATOM 3032 C C . GLY A 1 367 ? -43.334 -18.866 -31.655 1.00 40.88 367 GLY A C 1
ATOM 3033 O O . GLY A 1 367 ? -43.471 -18.635 -30.459 1.00 40.88 367 GLY A O 1
ATOM 3034 N N . SER A 1 368 ? -44.376 -18.951 -32.492 1.00 43.25 368 SER A N 1
ATOM 3035 C CA . SER A 1 368 ? -45.778 -18.970 -32.035 1.00 43.25 368 SER A CA 1
ATOM 3036 C C . SER A 1 368 ? -46.294 -20.365 -31.675 1.00 43.25 368 SER A C 1
ATOM 3038 O O . SER A 1 368 ? -47.330 -20.451 -31.032 1.00 43.25 368 SER A O 1
ATOM 3040 N N . ASP A 1 369 ? -45.549 -21.425 -31.999 1.00 47.91 369 ASP A N 1
ATOM 3041 C CA . ASP A 1 369 ? -45.864 -22.801 -31.614 1.00 47.91 369 ASP A CA 1
ATOM 3042 C C . ASP A 1 369 ? -44.671 -23.385 -30.861 1.00 47.91 369 ASP A C 1
ATOM 3044 O O . ASP A 1 369 ? -43.732 -23.863 -31.488 1.00 47.91 369 ASP A O 1
ATOM 3048 N N . LEU A 1 370 ? -44.665 -23.259 -29.531 1.00 39.34 370 LEU A N 1
ATOM 3049 C CA . LEU A 1 370 ? -44.010 -24.159 -28.565 1.00 39.34 370 LEU A CA 1
ATOM 3050 C C . LEU A 1 370 ? -44.104 -23.527 -27.172 1.00 39.34 370 LEU A C 1
ATOM 3052 O O . LEU A 1 370 ? -43.286 -22.713 -26.743 1.00 39.34 370 LEU A O 1
ATOM 3056 N N . SER A 1 371 ? -45.156 -23.920 -26.463 1.00 39.91 371 SER A N 1
ATOM 3057 C CA . SER A 1 371 ? -45.269 -23.799 -25.019 1.00 39.91 371 SER A CA 1
ATOM 3058 C C . SER A 1 371 ? -44.176 -24.606 -24.314 1.00 39.91 371 SER A C 1
ATOM 3060 O O . SER A 1 371 ? -43.865 -25.724 -24.717 1.00 39.91 371 SER A O 1
ATOM 3062 N N . SER A 1 372 ? -43.719 -24.065 -23.183 1.00 43.94 372 SER A N 1
ATOM 3063 C CA . SER A 1 372 ? -42.811 -24.646 -22.184 1.00 43.94 372 SER A CA 1
ATOM 3064 C C . SER A 1 372 ? -41.318 -24.630 -22.539 1.00 43.94 372 SER A C 1
ATOM 3066 O O . SER A 1 372 ? -40.836 -25.395 -23.358 1.00 43.94 372 SER A O 1
ATOM 3068 N N . ILE A 1 373 ? -40.581 -23.725 -21.887 1.00 37.31 373 ILE A N 1
ATOM 3069 C CA . ILE A 1 373 ? -39.392 -24.008 -21.065 1.00 37.31 373 ILE A CA 1
ATOM 3070 C C . ILE A 1 373 ? -38.964 -22.680 -20.423 1.00 37.31 373 ILE A C 1
ATOM 3072 O O . ILE A 1 373 ? -38.670 -21.681 -21.077 1.00 37.31 373 ILE A O 1
ATOM 3076 N N . THR A 1 374 ? -38.979 -22.672 -19.097 1.00 44.28 374 THR A N 1
ATOM 3077 C CA . THR A 1 374 ? -38.576 -21.581 -18.211 1.00 44.28 374 THR A CA 1
ATOM 3078 C C . THR A 1 374 ? -37.067 -21.351 -18.251 1.00 44.28 374 THR A C 1
ATOM 3080 O O . THR A 1 374 ? -36.326 -22.193 -17.751 1.00 44.28 374 THR A O 1
ATOM 3083 N N . LEU A 1 375 ? -36.605 -20.185 -18.719 1.00 34.25 375 LEU A N 1
ATOM 3084 C CA . LEU A 1 375 ? -35.273 -19.663 -18.386 1.00 34.25 375 LEU A CA 1
ATOM 3085 C C . LEU A 1 375 ? -35.289 -18.136 -18.195 1.00 34.25 375 LEU A C 1
ATOM 3087 O O . LEU A 1 375 ? -35.963 -17.387 -18.895 1.00 34.25 375 LEU A O 1
ATOM 3091 N N . ARG A 1 376 ? -34.550 -17.721 -17.162 1.00 32.41 376 ARG A N 1
ATOM 3092 C CA . ARG A 1 376 ? -34.526 -16.409 -16.498 1.00 32.41 376 ARG A CA 1
ATOM 3093 C C . ARG A 1 376 ? -34.113 -15.248 -17.425 1.00 32.41 376 ARG A C 1
ATOM 3095 O O . ARG A 1 376 ? -33.197 -15.421 -18.230 1.00 32.41 376 ARG A O 1
ATOM 3102 N N . PRO A 1 377 ? -34.676 -14.035 -17.258 1.00 33.94 377 PRO A N 1
ATOM 3103 C CA . PRO A 1 377 ? -34.280 -12.875 -18.048 1.00 33.94 377 PRO A CA 1
ATOM 3104 C C . PRO A 1 377 ? -32.932 -12.318 -17.572 1.00 33.94 377 PRO A C 1
ATOM 3106 O O . PRO A 1 377 ? -32.783 -11.866 -16.438 1.00 33.94 377 PRO A O 1
ATOM 3109 N N . THR A 1 378 ? -31.946 -12.316 -18.470 1.00 31.59 378 THR A N 1
ATOM 3110 C CA . THR A 1 378 ? -30.715 -11.534 -18.305 1.00 31.59 378 THR A CA 1
ATOM 3111 C C . THR A 1 378 ? -30.987 -10.140 -18.862 1.00 31.59 378 THR A C 1
ATOM 3113 O O . THR A 1 378 ? -31.102 -9.960 -20.073 1.00 31.59 378 THR A O 1
ATOM 3116 N N . ILE A 1 379 ? -31.147 -9.154 -17.981 1.00 36.53 379 ILE A N 1
ATOM 3117 C CA . ILE A 1 379 ? -31.351 -7.755 -18.367 1.00 36.53 379 ILE A CA 1
ATOM 3118 C C . ILE A 1 379 ? -30.013 -7.196 -18.867 1.00 36.53 379 ILE A C 1
ATOM 3120 O O . ILE A 1 379 ? -29.079 -6.995 -18.091 1.00 36.53 379 ILE A O 1
ATOM 3124 N N . ILE A 1 380 ? -29.926 -6.928 -20.169 1.00 33.25 380 ILE A N 1
ATOM 3125 C CA . ILE A 1 380 ? -28.860 -6.124 -20.774 1.00 33.25 380 ILE A CA 1
ATOM 3126 C C . ILE A 1 380 ? -29.355 -4.674 -20.793 1.00 33.25 380 ILE A C 1
ATOM 3128 O O . ILE A 1 380 ? -30.220 -4.324 -21.590 1.00 33.25 380 ILE A O 1
ATOM 3132 N N . ILE A 1 381 ? -28.816 -3.825 -19.915 1.00 40.00 381 ILE A N 1
ATOM 3133 C CA . ILE A 1 381 ? -29.051 -2.375 -19.962 1.00 40.00 381 ILE A CA 1
ATOM 3134 C C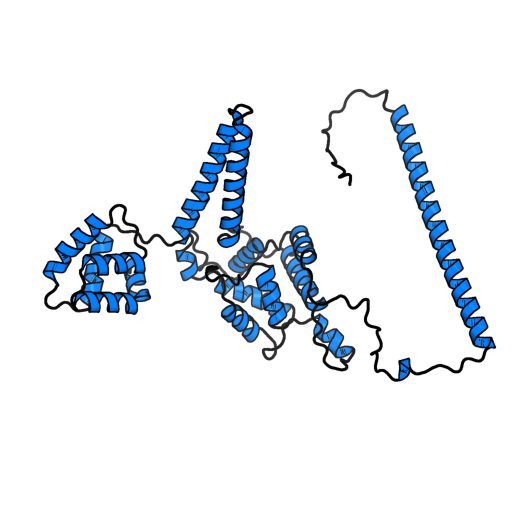 . ILE A 1 381 ? -28.069 -1.766 -20.965 1.00 40.00 381 ILE A C 1
ATOM 3136 O O . ILE A 1 381 ? -26.878 -1.615 -20.689 1.00 40.00 381 ILE A O 1
ATOM 3140 N N . THR A 1 382 ? -28.575 -1.389 -22.135 1.00 38.25 382 THR A N 1
ATOM 3141 C CA . THR A 1 382 ? -27.910 -0.457 -23.048 1.00 38.25 382 THR A CA 1
ATOM 3142 C C . THR A 1 382 ? -28.047 0.964 -22.500 1.00 38.25 382 THR A C 1
ATOM 3144 O O . THR A 1 382 ? -29.156 1.485 -22.404 1.00 38.25 382 THR A O 1
ATOM 3147 N N . LYS A 1 383 ? -26.928 1.610 -22.149 1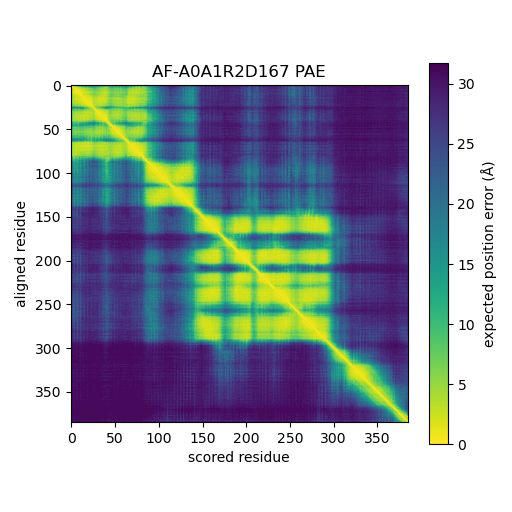.00 34.16 383 LYS A N 1
ATOM 3148 C CA . LYS A 1 383 ? -26.885 3.056 -21.882 1.00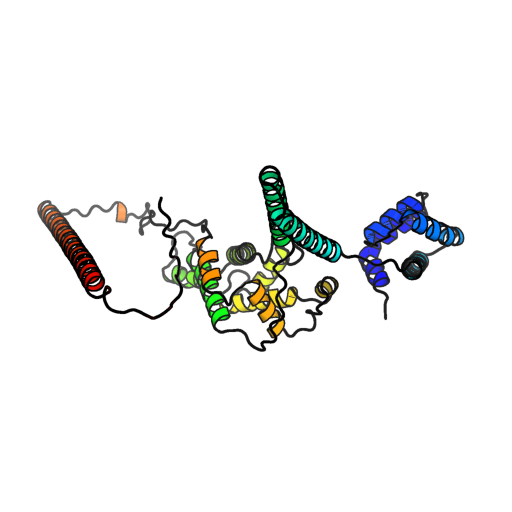 34.16 383 LYS A CA 1
ATOM 3149 C C . LYS A 1 383 ? -27.064 3.819 -23.199 1.00 34.16 383 LYS A C 1
ATOM 3151 O O . LYS A 1 383 ? -26.195 3.746 -24.067 1.00 34.16 383 LYS A O 1
ATOM 3156 N N . ALA A 1 384 ? -28.183 4.526 -23.327 1.00 38.69 384 ALA A N 1
ATOM 3157 C CA . ALA A 1 384 ? -28.367 5.608 -24.289 1.00 38.69 384 ALA A CA 1
ATOM 3158 C C . ALA A 1 384 ? -27.754 6.913 -23.738 1.00 38.69 384 ALA A C 1
ATOM 3160 O O . ALA A 1 384 ? -27.506 7.013 -22.536 1.00 38.69 384 ALA A O 1
ATOM 3161 N N . ARG A 1 385 ? -27.438 7.816 -24.673 1.00 41.31 385 ARG A N 1
ATOM 3162 C CA . ARG A 1 385 ? -26.582 9.010 -24.565 1.00 41.31 385 ARG A CA 1
ATOM 3163 C C . ARG A 1 385 ? -26.972 10.011 -23.489 1.00 41.31 385 ARG A C 1
ATOM 3165 O O . ARG A 1 385 ? -28.188 10.221 -23.310 1.00 41.31 385 ARG A O 1
#

Nearest PDB structures (foldseek):
  6a5s-assembly1_B  TM=2.150E-01  e=4.463E+00  Homo sapiens

Mean predicted aligned error: 21.41 Å